Protein AF-A0A954CPL3-F1 (afdb_monomer_lite)

Secondary structure (DSSP, 8-state):
----------------EEEEEEESS--HHHHHHHHHHHH-TTEEEEEEETTPPTTPPPPB--SSHHHHHHSPPPSSTTEETTEE--SHHHHHTT--SEEEE-S--TTSTT--THHHHHHHHHHHTT--EEEEE--SSSTTGGGTT-HHHHHH-SEE-SS--TTHHHHS-TTS-BEEEE-HHHHHSGGG-SSSSHHHHHHHHEEEETTEEEE-SSPPBS-----SEEPSTT-EEEEEEE-SEE--SS--EEEEEEEETTEEEEEE--S-GGGGHHHHTHHHHHHHHHHHHHHHHHHHHTGGG-SEEEEES-SEEETT-EEEEEEEE-SS-HHHHHHTTHHHHHTS---TT-SS--EEEEEEEEEETTEEEEEEEEEEE-TTSTTEEEEEEE--SSEEEEEEETT-HHHHHS-EEEEEEPP-GGGS--S--HHHHHHHSPPPPTTSPPPP--TT-------

Sequence (459 aa):
YRNNVKEHYVEIIDRKIKVLYIEQRFRWQARYLNEALKRDKKLEYQGFFFDAQDGWTQPTSNYDEEAKRTVQPLRWPFYGNGKVIREKEDFFKLNYDVIILGDIDPASEFWRFEYWDWIEEWVSRQRGGLILLAGSAHNPQSYVNNEKAKSLYPVELDDLPTNYQDLVNTTVQKHWRLTPAGRAHEVHRLSSNPERNDEIWGSIRDGNYEAGQLAGMYWYQPTSGIKPAPAVALSRVTREGPVSGEGDVLTAAMPYGNGMTFYCGSDDTWLWRQYVGDYYFYRFWQNSIRFVASRRLAGKQQRVDVYTDKTKYQVSEDVKVYVELLGDIYGEVVQNQLKELKELPNTDEDGDIRKVIVDVQARSQGRLTSRRVVLREVSWSPNLFEGIVEANEPGQFDVWVRGYEESRKTPHRYTVIAPVAELRNLTLDFTGMKARATKLPPQHAEFDYQDGKRVYLMT

pLDDT: mean 84.02, std 15.67, range [30.59, 98.81]

Radius of gyration: 27.29 Å; chains: 1; bounding box: 65×94×66 Å

Foldseek 3Di:
DPPDDDDDDDDDLQAAAEEEEEEADPDLLNVLVLVLQQQDPSHFYEYDYQPDDPPDFGGTRDNDPVSPVPRGYDPASQDDPNDRDPDLVSSVVVVHLEYEYYQDDCPRPRHDLCVLVSVLCCVQAVQHFYEQEDDDHPVPQVVLPPPSSQLQDQFAAPPFDPPQVVQQALVAFKAKAFDPVLLVAQLQCLDPDSVVSCQQRFDDDPQWTDGHLFGTGRGFHFTPAGDPPPKDQGIAIGHGTHDDDRHGRQWIKHRANLFIYIYGGDSRSSSSCVPPHCRSVSSSVVSSSCVRSVSVSCPPLPQKDKEWPDQEAEAQDKTKIKIAGRHPCLVVLCVLCVVVVVVDDDDVVQPDWRKFKKWKWFDPDPDTDIDIWIWTDDPPGPRMTIDIDGRHDFGKMWMATHSPVSCVVPTYIHGYDYPPPVVVDPDDPPVVVVVPPDPDDPPDDDDPDDDDDDDDDDD

Structure (mmCIF, N/CA/C/O backbone):
data_AF-A0A954CPL3-F1
#
_entry.id   AF-A0A954CPL3-F1
#
loop_
_atom_site.group_PDB
_atom_site.id
_atom_site.type_symbol
_atom_site.label_atom_id
_atom_site.label_alt_id
_atom_site.label_comp_id
_atom_site.label_asym_id
_atom_site.label_entity_id
_atom_site.label_seq_id
_atom_site.pdbx_PDB_ins_code
_atom_site.Cartn_x
_atom_site.Cartn_y
_atom_site.Cartn_z
_atom_site.occupancy
_atom_site.B_iso_or_equiv
_atom_site.auth_seq_id
_atom_site.auth_comp_id
_atom_site.auth_asym_id
_atom_site.auth_atom_id
_atom_site.pdbx_PDB_model_num
ATOM 1 N N . TYR A 1 1 ? -40.441 -23.774 16.216 1.00 41.59 1 TYR A N 1
ATOM 2 C CA . TYR A 1 1 ? -38.972 -23.893 16.179 1.00 41.59 1 TYR A CA 1
ATOM 3 C C . TYR A 1 1 ? -38.404 -22.950 15.125 1.00 41.59 1 TYR A C 1
ATOM 5 O O . TYR A 1 1 ? -38.485 -23.251 13.945 1.00 41.59 1 TYR A O 1
ATOM 13 N N . ARG A 1 2 ? -37.876 -21.789 15.527 1.00 44.41 2 ARG A N 1
ATOM 14 C CA . ARG A 1 2 ? -36.984 -20.962 14.695 1.00 44.41 2 ARG A CA 1
ATOM 15 C C . ARG A 1 2 ? -35.676 -20.852 15.465 1.00 44.41 2 ARG A C 1
ATOM 17 O O . ARG A 1 2 ? -35.502 -19.931 16.249 1.00 44.41 2 ARG A O 1
ATOM 24 N N . ASN A 1 3 ? -34.844 -21.880 15.351 1.00 43.28 3 ASN A N 1
ATOM 25 C CA . ASN A 1 3 ? -33.530 -21.891 15.976 1.00 43.28 3 ASN A CA 1
ATOM 26 C C . ASN A 1 3 ? -32.505 -21.516 14.900 1.00 43.28 3 ASN A C 1
ATOM 28 O O . ASN A 1 3 ? -32.547 -22.087 13.813 1.00 43.28 3 ASN A O 1
ATOM 32 N N . ASN A 1 4 ? -31.621 -20.569 15.222 1.00 44.22 4 ASN A N 1
ATOM 33 C CA . ASN A 1 4 ? -30.479 -20.100 14.422 1.00 44.22 4 ASN A CA 1
ATOM 34 C C . ASN A 1 4 ? -30.766 -19.119 13.266 1.00 44.22 4 ASN A C 1
ATOM 36 O O . ASN A 1 4 ? -30.377 -19.367 12.129 1.00 44.22 4 ASN A O 1
ATOM 40 N N . VAL A 1 5 ? -31.352 -17.952 13.555 1.00 40.56 5 VAL A N 1
ATOM 41 C CA . VAL A 1 5 ? -31.223 -16.771 12.675 1.00 40.56 5 VAL A CA 1
ATOM 42 C C . VAL A 1 5 ? -30.477 -15.684 13.445 1.00 40.56 5 VAL A C 1
ATOM 44 O O . VAL A 1 5 ? -30.875 -15.332 14.553 1.00 40.56 5 VAL A O 1
ATOM 47 N N . LYS A 1 6 ? -29.373 -15.183 12.880 1.00 37.91 6 LYS A N 1
ATOM 48 C CA . LYS A 1 6 ? -28.596 -14.062 13.419 1.00 37.91 6 LYS A CA 1
ATOM 49 C C . LYS A 1 6 ? -28.573 -12.969 12.358 1.00 37.91 6 LYS A C 1
ATOM 51 O O . LYS A 1 6 ? -28.009 -13.165 11.287 1.00 37.91 6 LYS A O 1
ATOM 56 N N . GLU A 1 7 ? -29.220 -11.850 12.645 1.00 34.81 7 GLU A N 1
ATOM 57 C CA . GLU A 1 7 ? -29.287 -10.710 11.731 1.00 34.81 7 GLU A CA 1
ATOM 58 C C . GLU A 1 7 ? -28.034 -9.844 11.902 1.00 34.81 7 GLU A C 1
ATOM 60 O O . GLU A 1 7 ? -27.603 -9.561 13.025 1.00 34.81 7 GLU A O 1
ATOM 65 N N . HIS A 1 8 ? -27.398 -9.477 10.789 1.00 34.50 8 HIS A N 1
ATOM 66 C CA . HIS A 1 8 ? -26.219 -8.613 10.753 1.00 34.50 8 HIS A CA 1
ATOM 67 C C . HIS A 1 8 ? -26.519 -7.402 9.883 1.00 34.50 8 HIS A C 1
ATOM 69 O O . HIS A 1 8 ? -26.901 -7.538 8.724 1.00 34.50 8 HIS A O 1
ATOM 75 N N . TYR A 1 9 ? -26.343 -6.221 10.466 1.00 36.72 9 TYR A N 1
ATOM 76 C CA . TYR A 1 9 ? -26.434 -4.958 9.754 1.00 36.72 9 TYR A CA 1
ATOM 77 C C . TYR A 1 9 ? -25.072 -4.686 9.121 1.00 36.72 9 TYR A C 1
ATOM 79 O O . TYR A 1 9 ? -24.073 -4.558 9.826 1.00 36.72 9 TYR A O 1
ATOM 87 N N . VAL A 1 10 ? -25.032 -4.657 7.791 1.00 48.47 10 VAL A N 1
ATOM 88 C CA . VAL A 1 10 ? -23.840 -4.310 7.015 1.00 48.47 10 VAL A CA 1
ATOM 89 C C . VAL A 1 10 ? -24.092 -2.942 6.400 1.00 48.47 10 VAL A C 1
ATOM 91 O O . VAL A 1 10 ? -24.961 -2.799 5.541 1.00 48.47 10 VAL A O 1
ATOM 94 N N . GLU A 1 11 ? -23.358 -1.932 6.856 1.00 45.72 11 GLU A N 1
ATOM 95 C CA . GLU A 1 11 ? -23.372 -0.615 6.225 1.00 45.72 11 GLU A CA 1
ATOM 96 C C . GLU A 1 11 ? -22.531 -0.678 4.945 1.00 45.72 11 GLU A C 1
ATOM 98 O O . GLU A 1 11 ? -21.329 -0.944 4.978 1.00 45.72 11 GLU A O 1
ATOM 103 N N . ILE A 1 12 ? -23.176 -0.481 3.794 1.00 55.53 12 ILE A N 1
ATOM 104 C CA . ILE A 1 12 ? -22.495 -0.447 2.500 1.00 55.53 12 ILE A CA 1
ATOM 105 C C . ILE A 1 12 ? -22.112 1.003 2.218 1.00 55.53 12 ILE A C 1
ATOM 107 O O . ILE A 1 12 ? -22.939 1.808 1.795 1.00 55.53 12 ILE A O 1
ATOM 111 N N . ILE A 1 13 ? -20.840 1.331 2.438 1.00 59.88 13 ILE A N 1
ATOM 112 C CA . ILE A 1 13 ? -20.278 2.629 2.061 1.00 59.88 13 ILE A CA 1
ATOM 113 C C . ILE A 1 13 ? -19.974 2.593 0.558 1.00 59.88 13 ILE A C 1
ATOM 115 O O . ILE A 1 13 ? -18.917 2.121 0.137 1.00 59.88 13 ILE A O 1
ATOM 119 N N . ASP A 1 14 ? -20.899 3.083 -0.269 1.00 66.00 14 ASP A N 1
ATOM 120 C CA . ASP A 1 14 ? -20.704 3.177 -1.724 1.00 66.00 14 ASP A CA 1
ATOM 121 C C . ASP A 1 14 ? -19.995 4.484 -2.114 1.00 66.00 14 ASP A C 1
ATOM 123 O O . ASP A 1 14 ? -20.515 5.331 -2.837 1.00 66.00 14 ASP A O 1
ATOM 127 N N . ARG A 1 15 ? -18.787 4.673 -1.575 1.00 84.75 15 ARG A N 1
ATOM 128 C CA . ARG A 1 15 ? -17.890 5.783 -1.920 1.00 84.75 15 ARG A CA 1
ATOM 129 C C . ARG A 1 15 ? -16.745 5.268 -2.797 1.00 84.75 15 ARG A C 1
ATOM 131 O O . ARG A 1 15 ? -16.154 4.232 -2.495 1.00 84.75 15 ARG A O 1
ATOM 138 N N . LYS A 1 16 ? -16.393 6.017 -3.849 1.00 91.38 16 LYS A N 1
ATOM 139 C CA . LYS A 1 16 ? -15.196 5.750 -4.665 1.00 91.38 16 LYS A CA 1
ATOM 140 C C . LYS A 1 16 ? -13.920 6.130 -3.906 1.00 91.38 16 LYS A C 1
ATOM 142 O O . LYS A 1 16 ? -13.874 7.170 -3.249 1.00 91.38 16 LYS A O 1
ATOM 147 N N . ILE A 1 17 ? -12.890 5.293 -4.008 1.00 94.88 17 ILE A N 1
ATOM 148 C CA . ILE A 1 17 ? -11.578 5.536 -3.391 1.00 94.88 17 ILE A CA 1
ATOM 149 C C . ILE A 1 17 ? -10.776 6.454 -4.311 1.00 94.88 17 ILE A C 1
ATOM 151 O O . ILE A 1 17 ? -10.557 6.113 -5.474 1.00 94.88 17 ILE A O 1
ATOM 155 N N . LYS A 1 18 ? -10.320 7.599 -3.801 1.00 96.56 18 LYS A N 1
ATOM 156 C CA . LYS A 1 18 ? -9.473 8.527 -4.561 1.00 96.56 18 LYS A CA 1
ATOM 157 C C . LYS A 1 18 ? -8.021 8.068 -4.508 1.00 96.56 18 LYS A C 1
ATOM 159 O O . LYS A 1 18 ? -7.424 8.069 -3.432 1.00 96.56 18 LYS A O 1
ATOM 164 N N . VAL A 1 19 ? -7.457 7.679 -5.646 1.00 98.31 19 VAL A N 1
ATOM 165 C CA . VAL A 1 19 ? -6.114 7.093 -5.740 1.00 98.31 19 VAL A CA 1
ATOM 166 C C . VAL A 1 19 ? -5.217 7.971 -6.599 1.00 98.31 19 VAL A C 1
ATOM 168 O O . VAL A 1 19 ? -5.522 8.216 -7.766 1.00 98.31 19 VAL A O 1
ATOM 171 N N . LEU A 1 20 ? -4.083 8.376 -6.033 1.00 98.56 20 LEU A N 1
ATOM 172 C CA . LEU A 1 20 ? -2.976 8.985 -6.759 1.00 98.56 20 LEU A CA 1
ATOM 173 C C . LEU A 1 20 ? -1.872 7.944 -6.964 1.00 98.56 20 LEU A C 1
ATOM 175 O O . LEU A 1 20 ? -1.390 7.378 -5.987 1.00 98.56 20 LEU A O 1
ATOM 179 N N . TYR A 1 21 ? -1.447 7.704 -8.203 1.00 98.56 21 TYR A N 1
ATOM 180 C CA . TYR A 1 21 ? -0.262 6.884 -8.492 1.00 98.56 21 TYR A CA 1
ATOM 181 C C . TYR A 1 21 ? 0.828 7.742 -9.117 1.00 98.56 21 TYR A C 1
ATOM 183 O O . TYR A 1 21 ? 0.626 8.315 -10.186 1.00 98.56 21 TYR A O 1
ATOM 191 N N . ILE A 1 22 ? 1.978 7.809 -8.459 1.00 98.19 22 ILE A N 1
ATOM 192 C CA . ILE A 1 22 ? 3.152 8.520 -8.948 1.00 98.19 22 ILE A CA 1
ATOM 193 C C . ILE A 1 22 ? 4.230 7.503 -9.300 1.00 98.19 22 ILE A C 1
ATOM 195 O O . ILE A 1 22 ? 4.525 6.603 -8.515 1.00 98.19 22 ILE A O 1
ATOM 199 N N . GLU A 1 23 ? 4.824 7.647 -10.476 1.00 97.75 23 GLU A N 1
ATOM 200 C CA . GLU A 1 23 ? 5.847 6.744 -10.990 1.00 97.75 23 GLU A CA 1
ATOM 201 C C . GLU A 1 23 ? 6.853 7.528 -11.840 1.00 97.75 23 GLU A C 1
ATOM 203 O O . GLU A 1 23 ? 6.485 8.504 -12.494 1.00 97.75 23 GLU A O 1
ATOM 208 N N . GLN A 1 24 ? 8.116 7.098 -11.874 1.00 96.19 24 GLN A N 1
ATOM 209 C CA . GLN A 1 24 ? 9.098 7.738 -12.753 1.00 96.19 24 GLN A CA 1
ATOM 210 C C . GLN A 1 24 ? 8.786 7.429 -14.219 1.00 96.19 24 GLN A C 1
ATOM 212 O O . GLN A 1 24 ? 8.552 8.323 -15.028 1.00 96.19 24 GLN A O 1
ATOM 217 N N . ARG A 1 25 ? 8.743 6.136 -14.554 1.00 93.12 25 ARG A N 1
ATOM 218 C CA . ARG A 1 25 ? 8.701 5.634 -15.932 1.00 93.12 25 ARG A CA 1
ATOM 219 C C . ARG A 1 25 ? 7.639 4.559 -16.125 1.00 93.12 25 ARG A C 1
ATOM 221 O O . ARG A 1 25 ? 7.280 3.836 -15.199 1.00 93.12 25 ARG A O 1
ATOM 228 N N . PHE A 1 26 ? 7.198 4.365 -17.365 1.00 90.12 26 PHE A N 1
ATOM 229 C CA . PHE A 1 26 ? 6.277 3.285 -17.747 1.00 90.12 26 PHE A CA 1
ATOM 230 C C . PHE A 1 26 ? 6.956 1.898 -17.777 1.00 90.12 26 PHE A C 1
ATOM 232 O O . PHE A 1 26 ? 7.023 1.241 -18.816 1.00 90.12 26 PHE A O 1
ATOM 239 N N . ARG A 1 27 ? 7.447 1.421 -16.625 1.00 94.50 27 ARG A N 1
ATOM 240 C CA . ARG A 1 27 ? 7.885 0.024 -16.446 1.00 94.50 27 ARG A CA 1
ATOM 241 C C . ARG A 1 27 ? 6.710 -0.947 -16.577 1.00 94.50 27 ARG A C 1
ATOM 243 O O . ARG A 1 27 ? 5.550 -0.538 -16.488 1.00 94.50 27 ARG A O 1
ATOM 250 N N . TRP A 1 28 ? 6.990 -2.240 -16.763 1.00 95.00 28 TRP A N 1
ATOM 251 C CA . TRP A 1 28 ? 5.943 -3.253 -16.954 1.00 95.00 28 TRP A CA 1
ATOM 252 C C . TRP A 1 28 ? 4.900 -3.228 -15.836 1.00 95.00 28 TRP A C 1
ATOM 254 O O . TRP A 1 28 ? 3.709 -3.099 -16.126 1.00 95.00 28 TRP A O 1
ATOM 264 N N . GLN A 1 29 ? 5.342 -3.234 -14.577 1.00 96.31 29 GLN A N 1
ATOM 265 C CA . GLN A 1 29 ? 4.467 -3.082 -13.416 1.00 96.31 29 GLN A CA 1
ATOM 266 C C . GLN A 1 29 ? 3.551 -1.866 -13.525 1.00 96.31 29 GLN A C 1
ATOM 268 O O . GLN A 1 29 ? 2.335 -1.982 -13.382 1.00 96.31 29 GLN A O 1
ATOM 273 N N . ALA A 1 30 ? 4.135 -0.709 -13.824 1.00 95.94 30 ALA A N 1
ATOM 274 C CA . ALA A 1 30 ? 3.428 0.555 -13.861 1.00 95.94 30 ALA A CA 1
ATOM 275 C C . ALA A 1 30 ? 2.415 0.621 -15.002 1.00 95.94 30 ALA A C 1
ATOM 277 O O . ALA A 1 30 ? 1.296 1.090 -14.811 1.00 95.94 30 ALA A O 1
ATOM 278 N N . ARG A 1 31 ? 2.764 0.077 -16.174 1.00 95.06 31 ARG A N 1
ATOM 279 C CA . ARG A 1 31 ? 1.855 -0.044 -17.317 1.00 95.06 31 ARG A CA 1
ATOM 280 C C . ARG A 1 31 ? 0.608 -0.846 -16.954 1.00 95.06 31 ARG A C 1
ATOM 282 O O . ARG A 1 31 ? -0.504 -0.397 -17.232 1.00 95.06 31 ARG A O 1
ATOM 289 N N . TYR A 1 32 ? 0.780 -2.030 -16.371 1.00 96.12 32 TYR A N 1
ATOM 290 C CA . TYR A 1 32 ? -0.352 -2.907 -16.071 1.00 96.12 32 TYR A CA 1
ATOM 291 C C . TYR A 1 32 ? -1.154 -2.430 -14.865 1.00 96.12 32 TYR A C 1
ATOM 293 O O . TYR A 1 32 ? -2.382 -2.500 -14.898 1.00 96.12 32 TYR A O 1
ATOM 301 N N . LEU A 1 33 ? -0.491 -1.882 -13.843 1.00 97.12 33 LEU A N 1
ATOM 302 C CA . LEU A 1 33 ? -1.173 -1.278 -12.704 1.00 97.12 33 LEU A CA 1
ATOM 303 C C . LEU A 1 33 ? -2.002 -0.073 -13.156 1.00 97.12 33 LEU A C 1
ATOM 305 O O . LEU A 1 33 ? -3.185 -0.008 -12.854 1.00 97.12 33 LEU A O 1
ATOM 309 N N . ASN A 1 34 ? -1.441 0.819 -13.974 1.00 96.56 34 ASN A N 1
ATOM 310 C CA . ASN A 1 34 ? -2.179 1.933 -14.568 1.00 96.56 34 ASN A CA 1
ATOM 311 C C . ASN A 1 34 ? -3.447 1.466 -15.304 1.00 96.56 34 ASN A C 1
ATOM 313 O O . ASN A 1 34 ? -4.535 1.979 -15.055 1.00 96.56 34 ASN A O 1
ATOM 317 N N . GLU A 1 35 ? -3.347 0.457 -16.175 1.00 94.88 35 GLU A N 1
ATOM 318 C CA . GLU A 1 35 ? -4.519 -0.055 -16.900 1.00 94.88 35 GLU A CA 1
ATOM 319 C C . GLU A 1 35 ? -5.570 -0.692 -15.980 1.00 94.88 35 GLU A C 1
ATOM 321 O O . GLU A 1 35 ? -6.768 -0.519 -16.216 1.00 94.88 35 GLU A O 1
ATOM 326 N N . ALA A 1 36 ? -5.142 -1.372 -14.913 1.00 94.94 36 ALA A N 1
ATOM 327 C CA . ALA A 1 36 ? -6.031 -1.884 -13.876 1.00 94.94 36 ALA A CA 1
ATOM 328 C C . ALA A 1 36 ? -6.786 -0.751 -13.157 1.00 94.94 36 ALA A C 1
ATOM 330 O O . ALA A 1 36 ? -8.009 -0.814 -13.027 1.00 94.94 36 ALA A O 1
ATOM 331 N N . LEU A 1 37 ? -6.081 0.305 -12.739 1.00 96.94 37 LEU A N 1
ATOM 332 C CA . LEU A 1 37 ? -6.665 1.421 -11.986 1.00 96.94 37 LEU A CA 1
ATOM 333 C C . LEU A 1 37 ? -7.631 2.258 -12.832 1.00 96.94 37 LEU A C 1
ATOM 335 O O . LEU A 1 37 ? -8.707 2.621 -12.360 1.00 96.94 37 LEU A O 1
ATOM 339 N N . LYS A 1 38 ? -7.300 2.511 -14.105 1.00 95.44 38 LYS A N 1
ATOM 340 C CA . LYS A 1 38 ? -8.148 3.292 -15.025 1.00 95.44 38 LYS A CA 1
ATOM 341 C C . LYS A 1 38 ? -9.540 2.687 -15.220 1.00 95.44 38 LYS A C 1
ATOM 343 O O . LYS A 1 38 ? -10.513 3.425 -15.386 1.00 95.44 38 LYS A O 1
ATOM 348 N N . ARG A 1 39 ? -9.632 1.353 -15.202 1.00 93.31 39 ARG A N 1
ATOM 349 C CA . ARG A 1 39 ? -10.857 0.588 -15.492 1.00 93.31 39 ARG A CA 1
ATOM 350 C C . ARG A 1 39 ? -11.687 0.267 -14.248 1.00 93.31 39 ARG A C 1
ATOM 352 O O . ARG A 1 39 ? -12.817 -0.204 -14.384 1.00 93.31 39 ARG A O 1
ATOM 359 N N . ASP A 1 40 ? -11.155 0.502 -13.051 1.00 94.38 40 ASP A N 1
ATOM 360 C CA . ASP A 1 40 ? -11.845 0.171 -11.809 1.00 94.38 40 ASP A CA 1
ATOM 361 C C . ASP A 1 40 ? -12.925 1.205 -11.468 1.00 94.38 40 ASP A C 1
ATOM 363 O O . ASP A 1 40 ? -12.644 2.340 -11.084 1.00 94.38 40 ASP A O 1
ATOM 367 N N . LYS A 1 41 ? -14.189 0.778 -11.550 1.00 93.62 41 LYS A N 1
ATOM 368 C CA . LYS A 1 41 ? -15.371 1.610 -11.269 1.00 93.62 41 LYS A CA 1
ATOM 369 C C . LYS A 1 41 ? -15.481 2.061 -9.809 1.00 93.62 41 LYS A C 1
ATOM 371 O O . LYS A 1 41 ? -16.273 2.953 -9.506 1.00 93.62 41 LYS A O 1
ATOM 376 N N . LYS A 1 42 ? -14.744 1.427 -8.891 1.00 92.56 42 LYS A N 1
ATOM 377 C CA . LYS A 1 42 ? -14.710 1.779 -7.466 1.00 92.56 42 LYS A CA 1
ATOM 378 C C . LYS A 1 42 ? -13.620 2.803 -7.141 1.00 92.56 42 LYS A C 1
ATOM 380 O O . LYS A 1 42 ? -13.539 3.221 -5.987 1.00 92.56 42 LYS A O 1
ATOM 385 N N . LEU A 1 43 ? -12.824 3.226 -8.127 1.00 95.31 43 LEU A N 1
ATOM 386 C CA . LEU A 1 43 ? -11.748 4.196 -7.950 1.00 95.31 43 LEU A CA 1
ATOM 387 C C . LEU A 1 43 ? -12.038 5.517 -8.681 1.00 95.31 43 LEU A C 1
ATOM 389 O O . LEU A 1 43 ? -12.656 5.555 -9.748 1.00 95.31 43 LEU A O 1
ATOM 393 N N . GLU A 1 44 ? -11.546 6.605 -8.102 1.00 96.19 44 GLU A N 1
ATOM 394 C CA . GLU A 1 44 ? -11.253 7.863 -8.789 1.00 96.19 44 GLU A CA 1
ATOM 395 C C . GLU A 1 44 ? -9.733 7.962 -8.891 1.00 96.19 44 GLU A C 1
ATOM 397 O O . GLU A 1 44 ? -9.048 8.276 -7.920 1.00 96.19 44 GLU A O 1
ATOM 402 N N . TYR A 1 45 ? -9.204 7.591 -10.051 1.00 97.81 45 TYR A N 1
ATOM 403 C CA . TYR A 1 45 ? -7.782 7.388 -10.275 1.00 97.81 45 TYR A CA 1
ATOM 404 C C . TYR A 1 45 ? -7.165 8.558 -11.041 1.00 97.81 45 TYR A C 1
ATOM 406 O O . TYR A 1 45 ? -7.649 8.920 -12.116 1.00 97.81 45 TYR A O 1
ATOM 414 N N . GLN A 1 46 ? -6.058 9.086 -10.522 1.00 97.94 46 GLN A N 1
ATOM 415 C CA . GLN A 1 46 ? -5.158 9.992 -11.228 1.00 97.94 46 GLN A CA 1
ATOM 416 C C . GLN A 1 46 ? -3.736 9.433 -11.153 1.00 97.94 46 GLN A C 1
ATOM 418 O O . GLN A 1 46 ? -3.230 9.123 -10.075 1.00 97.94 46 GLN A O 1
ATOM 423 N N . GLY A 1 47 ? -3.087 9.281 -12.302 1.00 97.50 47 GLY A N 1
ATOM 424 C CA . GLY A 1 47 ? -1.679 8.928 -12.387 1.00 97.50 47 GLY A CA 1
ATOM 425 C C . GLY A 1 47 ? -0.832 10.124 -12.788 1.00 97.50 47 GLY A C 1
ATOM 426 O O . GLY A 1 47 ? -1.300 11.002 -13.512 1.00 97.50 47 GLY A O 1
ATOM 427 N N . PHE A 1 48 ? 0.420 10.144 -12.344 1.00 97.19 48 PHE A N 1
ATOM 428 C CA . PHE A 1 48 ? 1.416 11.084 -12.830 1.00 97.19 48 PHE A CA 1
ATOM 429 C C . PHE A 1 48 ? 2.763 10.382 -13.034 1.00 97.19 48 PHE A C 1
ATOM 431 O O . PHE A 1 48 ? 3.361 9.872 -12.088 1.00 97.19 48 PHE A O 1
ATOM 438 N N . PHE A 1 49 ? 3.215 10.360 -14.286 1.00 97.06 49 PHE A N 1
ATOM 439 C CA . PHE A 1 49 ? 4.417 9.677 -14.753 1.00 97.06 49 PHE A CA 1
ATOM 440 C C . PHE A 1 49 ? 5.445 10.718 -15.190 1.00 97.06 49 PHE A C 1
ATOM 442 O O . PHE A 1 49 ? 5.146 11.510 -16.086 1.00 97.06 49 PHE A O 1
ATOM 449 N N . PHE A 1 50 ? 6.616 10.737 -14.551 1.00 95.50 50 PHE A N 1
ATOM 450 C CA . PHE A 1 50 ? 7.583 11.839 -14.681 1.00 95.50 50 PHE A CA 1
ATOM 451 C C . PHE A 1 50 ? 8.241 11.881 -16.057 1.00 95.50 50 PHE A C 1
ATOM 453 O O . PHE A 1 50 ? 8.344 12.945 -16.654 1.00 95.50 50 PHE A O 1
ATOM 460 N N . ASP A 1 51 ? 8.604 10.716 -16.590 1.00 94.44 51 ASP A N 1
ATOM 461 C CA . ASP A 1 51 ? 9.253 10.575 -17.897 1.00 94.44 51 ASP A CA 1
ATOM 462 C C . ASP A 1 51 ? 8.243 10.582 -19.058 1.00 94.44 51 ASP A C 1
ATOM 464 O O . ASP A 1 51 ? 8.575 10.235 -20.196 1.00 94.44 51 ASP A O 1
ATOM 468 N N . ALA A 1 52 ? 6.976 10.915 -18.792 1.00 90.19 52 ALA A N 1
ATOM 469 C CA . ALA A 1 52 ? 6.015 11.113 -19.861 1.00 90.19 52 ALA A CA 1
ATOM 470 C C . ALA A 1 52 ? 6.470 12.275 -20.755 1.00 90.19 52 ALA A C 1
ATOM 472 O O . ALA A 1 52 ? 6.856 13.335 -20.270 1.00 90.19 52 ALA A O 1
ATOM 473 N N . GLN A 1 53 ? 6.410 12.075 -22.073 1.00 83.62 53 GLN A N 1
ATOM 474 C CA . GLN A 1 53 ? 6.776 13.118 -23.030 1.00 83.62 53 GLN A CA 1
ATOM 475 C C . GLN A 1 53 ? 5.906 14.365 -22.843 1.00 83.62 53 GLN A C 1
ATOM 477 O O . GLN A 1 53 ? 4.725 14.258 -22.505 1.00 83.62 53 GLN A O 1
ATOM 482 N N . ASP A 1 54 ? 6.472 15.542 -23.114 1.00 79.69 54 ASP A N 1
ATOM 483 C CA . ASP A 1 54 ? 5.708 16.786 -23.067 1.00 79.69 54 ASP A CA 1
ATOM 484 C C . ASP A 1 54 ? 4.482 16.714 -23.998 1.00 79.69 54 ASP A C 1
ATOM 486 O O . ASP A 1 54 ? 4.526 16.150 -25.095 1.00 79.69 54 ASP A O 1
ATOM 490 N N . GLY A 1 55 ? 3.351 17.224 -23.518 1.00 77.69 55 GLY A N 1
ATOM 491 C CA . GLY A 1 55 ? 2.048 17.090 -24.173 1.00 77.69 55 GLY A CA 1
ATOM 492 C C . GLY A 1 55 ? 1.379 15.713 -24.042 1.00 77.69 55 GLY A C 1
ATOM 493 O O . GLY A 1 55 ? 0.214 15.571 -24.429 1.00 77.69 55 GLY A O 1
ATOM 494 N N . TRP A 1 56 ? 2.040 14.701 -23.468 1.00 89.06 56 TRP A N 1
ATOM 495 C CA . TRP A 1 56 ? 1.393 13.425 -23.175 1.00 89.06 56 TRP A CA 1
ATOM 496 C C . TRP A 1 56 ? 0.374 13.584 -22.043 1.00 89.06 56 TRP A C 1
ATOM 498 O O . TRP A 1 56 ? 0.652 14.131 -20.975 1.00 89.06 56 TRP A O 1
ATOM 508 N N . THR A 1 57 ? -0.847 13.105 -22.279 1.00 92.19 57 THR A N 1
ATOM 509 C CA . THR A 1 57 ? -1.930 13.223 -21.300 1.00 92.19 57 THR A CA 1
ATOM 510 C C . THR A 1 57 ? -1.760 12.191 -20.194 1.00 92.19 57 THR A C 1
ATOM 512 O O . THR A 1 57 ? -1.875 10.990 -20.438 1.00 92.19 57 THR A O 1
ATOM 515 N N . GLN A 1 58 ? -1.544 12.677 -18.972 1.00 95.75 58 GLN A N 1
ATOM 516 C CA . GLN A 1 58 ? -1.435 11.847 -17.776 1.00 95.75 58 GLN A CA 1
ATOM 517 C C . GLN A 1 58 ? -2.708 11.009 -17.550 1.00 95.75 58 GLN A C 1
ATOM 519 O O . GLN A 1 58 ? -3.816 11.475 -17.834 1.00 95.75 58 GLN A O 1
ATOM 524 N N . PRO A 1 59 ? -2.590 9.759 -17.077 1.00 95.69 59 PRO A N 1
ATOM 525 C CA . PRO A 1 59 ? -3.707 8.832 -17.092 1.00 95.69 59 PRO A CA 1
ATOM 526 C C . PRO A 1 59 ? -4.693 9.105 -15.957 1.00 95.69 59 PRO A C 1
ATOM 528 O O . PRO A 1 59 ? -4.309 9.439 -14.838 1.00 95.69 59 PRO A O 1
ATOM 531 N N . THR A 1 60 ? -5.976 8.885 -16.236 1.00 96.94 60 THR A N 1
ATOM 532 C CA . THR A 1 60 ? -7.057 8.965 -15.248 1.00 96.94 60 THR A CA 1
ATOM 533 C C . THR A 1 60 ? -8.115 7.890 -15.476 1.00 96.94 60 THR A C 1
ATOM 535 O O . THR A 1 60 ? -8.111 7.205 -16.506 1.00 96.94 60 THR A O 1
ATOM 538 N N . SER A 1 61 ? -9.018 7.721 -14.506 1.00 95.75 61 SER A N 1
ATOM 539 C CA . SER A 1 61 ? -10.200 6.859 -14.631 1.00 95.75 61 SER A CA 1
ATOM 540 C C . SER A 1 61 ? -10.935 7.061 -15.960 1.00 95.75 61 SER A C 1
ATOM 542 O O . SER A 1 61 ? -11.275 8.181 -16.334 1.00 95.75 61 SER A O 1
ATOM 544 N N . ASN A 1 62 ? -11.219 5.962 -16.666 1.00 93.06 62 ASN A N 1
ATOM 545 C CA . ASN A 1 62 ? -11.823 5.999 -18.001 1.00 93.06 62 ASN A CA 1
ATOM 546 C C . ASN A 1 62 ? -12.910 4.936 -18.236 1.00 93.06 62 ASN A C 1
ATOM 548 O O . ASN A 1 62 ? -13.237 4.638 -19.387 1.00 93.06 62 ASN A O 1
ATOM 552 N N . TYR A 1 63 ? -13.462 4.367 -17.162 1.00 89.38 63 TYR A N 1
ATOM 553 C CA . TYR A 1 63 ? -14.461 3.296 -17.220 1.00 89.38 63 TYR A CA 1
ATOM 554 C C . TYR A 1 63 ? -15.847 3.739 -17.722 1.00 89.38 63 TYR A C 1
ATOM 556 O O . TYR A 1 63 ? -16.621 2.884 -18.154 1.00 89.38 63 TYR A O 1
ATOM 564 N N . ASP A 1 64 ? -16.163 5.036 -17.681 1.00 91.69 64 ASP A N 1
ATOM 565 C CA . ASP A 1 64 ? -17.365 5.638 -18.270 1.00 91.69 64 ASP A CA 1
ATOM 566 C C . ASP A 1 64 ? -17.139 7.120 -18.645 1.00 91.69 64 ASP A C 1
ATOM 568 O O . ASP A 1 64 ? -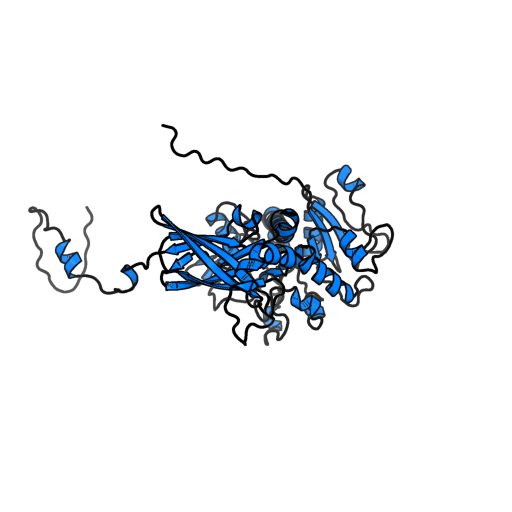16.065 7.684 -18.422 1.00 91.69 64 ASP A O 1
ATOM 572 N N . GLU A 1 65 ? -18.141 7.743 -19.272 1.00 90.81 65 GLU A N 1
ATOM 573 C CA . GLU A 1 65 ? -18.083 9.147 -19.706 1.00 90.81 65 GLU A CA 1
ATOM 574 C C . GLU A 1 65 ? -18.133 10.152 -18.548 1.00 90.81 65 GLU A C 1
ATOM 576 O O . GLU A 1 65 ? -17.642 11.272 -18.689 1.00 90.81 65 GLU A O 1
ATOM 581 N N . GLU A 1 66 ? -18.703 9.777 -17.403 1.00 89.50 66 GLU A N 1
ATOM 582 C CA . GLU A 1 66 ? -18.755 10.645 -16.228 1.00 89.50 66 GLU A CA 1
ATOM 583 C C . GLU A 1 66 ? -17.365 10.772 -15.604 1.00 89.50 66 GLU A C 1
ATOM 585 O O . GLU A 1 66 ? -16.885 11.886 -15.403 1.00 89.50 66 GLU A O 1
ATOM 590 N N . ALA A 1 67 ? -16.675 9.652 -15.390 1.00 89.69 67 ALA A N 1
ATOM 591 C CA . ALA A 1 67 ? -15.317 9.608 -14.861 1.00 89.69 67 ALA A CA 1
ATOM 592 C C . ALA A 1 67 ? -14.334 10.393 -15.736 1.00 89.69 67 ALA A C 1
ATOM 594 O O . ALA A 1 67 ? -13.538 11.171 -15.214 1.00 89.69 67 ALA A O 1
ATOM 595 N N . LYS A 1 68 ? -14.444 10.275 -17.067 1.00 89.38 68 LYS A N 1
ATOM 596 C CA . LYS A 1 68 ? -13.623 11.056 -18.012 1.00 89.38 68 LYS A CA 1
ATOM 597 C C . LYS A 1 68 ? -13.838 12.569 -17.884 1.00 89.38 68 LYS A C 1
ATOM 599 O O . LYS A 1 68 ? -12.936 13.344 -18.192 1.00 89.38 68 LYS A O 1
ATOM 604 N N . ARG A 1 69 ? -15.032 13.004 -17.468 1.00 89.56 69 ARG A N 1
ATOM 605 C CA . ARG A 1 69 ? -15.369 14.425 -17.278 1.00 89.56 69 ARG A CA 1
ATOM 606 C C . ARG A 1 69 ? -15.002 14.933 -15.886 1.00 89.56 69 ARG A C 1
ATOM 608 O O . ARG A 1 69 ? -14.628 16.095 -15.759 1.00 89.56 69 ARG A O 1
ATOM 615 N N . THR A 1 70 ? -15.110 14.104 -14.853 1.00 89.25 70 THR A N 1
ATOM 616 C CA . THR A 1 70 ? -14.897 14.522 -13.459 1.00 89.25 70 THR A CA 1
ATOM 617 C C . THR A 1 70 ? -13.449 14.364 -13.004 1.00 89.25 70 THR A C 1
ATOM 619 O O . THR A 1 70 ? -12.943 15.225 -12.286 1.00 89.25 70 THR A O 1
ATOM 622 N N . VAL A 1 71 ? -12.751 13.320 -13.456 1.00 92.62 71 VAL A N 1
ATOM 623 C CA . VAL A 1 71 ? -11.377 13.010 -13.046 1.00 92.62 71 VAL A CA 1
ATOM 624 C C . VAL A 1 71 ? -10.394 13.477 -14.120 1.00 92.62 71 VAL A C 1
ATOM 626 O O . VAL A 1 71 ? -10.054 12.756 -15.061 1.00 92.62 71 VAL A O 1
ATOM 629 N N . GLN A 1 72 ? -9.953 14.727 -13.982 1.00 93.31 72 GLN A N 1
ATOM 630 C CA . GLN A 1 72 ? -9.096 15.389 -14.965 1.00 93.31 72 GLN A CA 1
ATOM 631 C C . GLN A 1 72 ? -7.621 14.967 -14.845 1.00 93.31 72 GLN A C 1
ATOM 633 O O . GLN A 1 72 ? -7.123 14.805 -13.726 1.00 93.31 72 GLN A O 1
ATOM 638 N N . PRO A 1 73 ? -6.896 14.819 -15.970 1.00 94.44 73 PRO A N 1
ATOM 639 C CA . PRO A 1 73 ? -5.457 14.573 -15.976 1.00 94.44 73 PRO A CA 1
ATOM 640 C C . PRO A 1 73 ? -4.664 15.603 -15.175 1.00 94.44 73 PRO A C 1
ATOM 642 O O . PRO A 1 73 ? -4.935 16.806 -15.219 1.00 94.44 73 PRO A O 1
ATOM 645 N N . LEU A 1 74 ? -3.652 15.123 -14.457 1.00 94.50 74 LEU A N 1
ATOM 646 C CA . LEU A 1 74 ? -2.761 15.972 -13.679 1.00 94.50 74 LEU A CA 1
ATOM 647 C C . LEU A 1 74 ? -1.724 16.655 -14.575 1.00 94.50 74 LEU A C 1
ATOM 649 O O . LEU A 1 74 ? -1.216 16.072 -15.527 1.00 94.50 74 LEU A O 1
ATOM 653 N N . ARG A 1 75 ? -1.378 17.896 -14.223 1.00 92.25 75 ARG A N 1
ATOM 654 C CA . ARG A 1 75 ? -0.256 18.643 -14.822 1.00 92.25 75 ARG A CA 1
ATOM 655 C C . ARG A 1 75 ? 1.019 18.585 -13.978 1.00 92.25 75 ARG A C 1
ATOM 657 O O . ARG A 1 75 ? 2.081 18.960 -14.453 1.00 92.25 75 ARG A O 1
ATOM 664 N N . TRP A 1 76 ? 0.896 18.152 -12.726 1.00 92.88 76 TRP A N 1
ATOM 665 C CA . TRP A 1 76 ? 1.976 17.990 -11.752 1.00 92.88 76 TRP A CA 1
ATOM 666 C C . TRP A 1 76 ? 1.559 16.913 -10.729 1.00 92.88 76 TRP A C 1
ATOM 668 O O . TRP A 1 76 ? 0.349 16.778 -10.519 1.00 92.88 76 TRP A O 1
ATOM 678 N N . PRO A 1 77 ? 2.479 16.189 -10.052 1.00 90.00 77 PRO A N 1
ATOM 679 C CA . PRO A 1 77 ? 2.104 15.111 -9.123 1.00 90.00 77 PRO A CA 1
ATOM 680 C C . PRO A 1 77 ? 1.147 15.571 -8.019 1.00 90.00 77 PRO A C 1
ATOM 682 O O . PRO A 1 77 ? 0.136 14.931 -7.740 1.00 90.00 77 PRO A O 1
ATOM 685 N N . PHE A 1 78 ? 1.431 16.740 -7.442 1.00 93.81 78 PHE A N 1
ATOM 686 C CA . PHE A 1 78 ? 0.576 17.413 -6.469 1.00 93.81 78 PHE A CA 1
ATOM 687 C C . PHE A 1 78 ? 0.074 18.723 -7.071 1.00 93.81 78 PHE A C 1
ATOM 689 O O . PHE A 1 78 ? 0.651 19.795 -6.871 1.00 93.81 78 PHE A O 1
ATOM 696 N N . TYR A 1 79 ? -0.983 18.611 -7.872 1.00 91.56 79 TYR A N 1
ATOM 697 C CA . TYR A 1 79 ? -1.641 19.724 -8.548 1.00 91.56 79 TYR A CA 1
ATOM 698 C C . TYR A 1 79 ? -3.075 19.877 -8.047 1.00 91.56 79 TYR A C 1
ATOM 700 O O . TYR A 1 79 ? -3.819 18.901 -7.978 1.00 91.56 79 TYR A O 1
ATOM 708 N N . GLY A 1 80 ? -3.482 21.102 -7.727 1.00 88.06 80 GLY A N 1
ATOM 709 C CA . GLY A 1 80 ? -4.828 21.392 -7.241 1.00 88.06 80 GLY A CA 1
ATOM 710 C C . GLY A 1 80 ? -5.189 22.856 -7.451 1.00 88.06 80 GLY A C 1
ATOM 711 O O . GLY A 1 80 ? -4.321 23.726 -7.413 1.00 88.06 80 GLY A O 1
ATOM 712 N N . ASN A 1 81 ? -6.470 23.139 -7.700 1.00 85.19 81 ASN A N 1
ATOM 713 C CA . ASN A 1 81 ? -6.981 24.502 -7.911 1.00 85.19 81 ASN A CA 1
ATOM 714 C C . ASN A 1 81 ? -6.194 25.307 -8.967 1.00 85.19 81 ASN A C 1
ATOM 716 O O . ASN A 1 81 ? -5.956 26.501 -8.801 1.00 85.19 81 ASN A O 1
ATOM 720 N N . GLY A 1 82 ? -5.746 24.646 -10.040 1.00 86.62 82 GLY A N 1
ATOM 721 C CA . GLY A 1 82 ? -5.018 25.295 -11.135 1.00 86.62 82 GLY A CA 1
ATOM 722 C C . GLY A 1 82 ? -3.553 25.645 -10.840 1.00 86.62 82 GLY A C 1
ATOM 723 O O . GLY A 1 82 ? -2.917 26.303 -11.663 1.00 86.62 82 GLY A O 1
ATOM 724 N N . LYS A 1 83 ? -2.985 25.201 -9.712 1.00 91.56 83 LYS A N 1
ATOM 725 C CA . LYS A 1 83 ? -1.588 25.472 -9.341 1.00 91.56 83 LYS A CA 1
ATOM 726 C C . LYS A 1 83 ? -0.865 24.228 -8.822 1.00 91.56 83 LYS A C 1
ATOM 728 O O . LYS A 1 83 ? -1.474 23.288 -8.314 1.00 91.56 83 LYS A O 1
ATOM 733 N N . VAL A 1 84 ? 0.464 24.254 -8.928 1.00 93.19 84 VAL A N 1
ATOM 734 C CA . VAL A 1 84 ? 1.341 23.307 -8.229 1.00 93.19 84 VAL A CA 1
ATOM 735 C C . VAL A 1 84 ? 1.249 23.578 -6.734 1.00 93.19 84 VAL A C 1
ATOM 737 O O . VAL A 1 84 ? 1.392 24.724 -6.299 1.00 93.19 84 VAL A O 1
ATOM 740 N N . ILE A 1 85 ? 1.033 22.530 -5.946 1.00 93.62 85 ILE A N 1
ATOM 741 C CA . ILE A 1 85 ? 0.949 22.654 -4.498 1.00 93.62 85 ILE A CA 1
ATOM 742 C C . ILE A 1 85 ? 2.349 22.897 -3.914 1.00 93.62 85 ILE A C 1
ATOM 744 O O . ILE A 1 85 ? 3.304 22.146 -4.145 1.00 93.62 85 ILE A O 1
ATOM 748 N N . ARG A 1 86 ? 2.475 23.994 -3.162 1.00 92.31 86 ARG A N 1
ATOM 749 C CA . ARG A 1 86 ? 3.716 24.428 -2.494 1.00 92.31 86 ARG A CA 1
ATOM 750 C C . ARG A 1 86 ? 3.603 24.477 -0.972 1.00 92.31 86 ARG A C 1
ATOM 752 O O . ARG A 1 86 ? 4.616 24.621 -0.306 1.00 92.31 86 ARG A O 1
ATOM 759 N N . GLU A 1 87 ? 2.398 24.288 -0.449 1.00 91.38 87 GLU A N 1
ATOM 760 C CA . GLU A 1 87 ? 2.096 24.331 0.977 1.00 91.38 87 GLU A CA 1
ATOM 761 C C . GLU A 1 87 ? 1.396 23.042 1.400 1.00 91.38 87 GLU A C 1
ATOM 763 O O . GLU A 1 87 ? 0.588 22.473 0.658 1.00 91.38 87 GLU A O 1
ATOM 768 N N . LYS A 1 88 ? 1.700 22.598 2.616 1.00 90.44 88 LYS A N 1
ATOM 769 C CA . LYS A 1 88 ? 1.212 21.340 3.181 1.00 90.44 88 LYS A CA 1
ATOM 770 C C . LYS A 1 88 ? -0.306 21.344 3.379 1.00 90.44 88 LYS A C 1
ATOM 772 O O . LYS A 1 88 ? -0.985 20.352 3.129 1.00 90.44 88 LYS A O 1
ATOM 777 N N . GLU A 1 89 ? -0.865 22.479 3.776 1.00 88.56 89 GLU A N 1
ATOM 778 C CA . GLU A 1 89 ? -2.297 22.649 4.010 1.00 88.56 89 GLU A CA 1
ATOM 779 C C . GLU A 1 89 ? -3.089 22.471 2.709 1.00 88.56 89 GLU A C 1
ATOM 781 O O . GLU A 1 89 ? -4.173 21.888 2.708 1.00 88.56 89 GLU A O 1
ATOM 786 N N . ASP A 1 90 ? -2.539 22.936 1.586 1.00 91.06 90 ASP A N 1
ATOM 787 C CA . ASP A 1 90 ? -3.121 22.730 0.261 1.00 91.06 90 ASP A CA 1
ATOM 788 C C . ASP A 1 90 ? -2.941 21.282 -0.226 1.00 91.06 90 ASP A C 1
ATOM 790 O O . ASP A 1 90 ? -3.820 20.760 -0.914 1.00 91.06 90 ASP A O 1
ATOM 794 N N . PHE A 1 91 ? -1.865 20.599 0.177 1.00 93.31 91 PHE A N 1
ATOM 795 C CA . PHE A 1 91 ? -1.673 19.173 -0.101 1.00 93.31 91 PHE A CA 1
ATOM 796 C C . PHE A 1 91 ? -2.775 18.326 0.547 1.00 93.31 91 PHE A C 1
ATOM 798 O O . PHE A 1 91 ? -3.374 17.481 -0.118 1.00 93.31 91 PHE A O 1
ATOM 805 N N . PHE A 1 92 ? -3.146 18.607 1.800 1.00 88.31 92 PHE A N 1
ATOM 806 C CA . PHE A 1 92 ? -4.248 17.896 2.461 1.00 88.31 92 PHE A CA 1
ATOM 807 C C . PHE A 1 92 ? -5.604 18.113 1.771 1.00 88.31 92 PHE A C 1
ATOM 809 O O . PHE A 1 92 ? -6.440 17.206 1.761 1.00 88.31 92 PHE A O 1
ATOM 816 N N . LYS A 1 93 ? -5.812 19.268 1.124 1.00 89.69 93 LYS A N 1
ATOM 817 C CA . LYS A 1 93 ? -7.039 19.573 0.364 1.00 89.69 93 LYS A CA 1
ATOM 818 C C . LYS A 1 93 ? -7.162 18.788 -0.946 1.00 89.69 93 LYS A C 1
ATOM 820 O O . LYS A 1 93 ? -8.257 18.754 -1.508 1.00 89.69 93 LYS A O 1
ATOM 825 N N . LEU A 1 94 ? -6.099 18.121 -1.414 1.00 91.12 94 LEU A N 1
ATOM 826 C CA . LEU A 1 94 ? -6.172 17.219 -2.574 1.00 91.12 94 LEU A CA 1
ATOM 827 C C . LEU A 1 94 ? -7.083 16.010 -2.309 1.00 91.12 94 LEU A C 1
ATOM 829 O O . LEU A 1 94 ? -7.605 15.415 -3.246 1.00 91.12 94 LEU A O 1
ATOM 833 N N . ASN A 1 95 ? -7.342 15.688 -1.036 1.00 90.00 95 ASN A N 1
ATOM 834 C CA . ASN A 1 95 ? -8.345 14.712 -0.610 1.00 90.00 95 ASN A CA 1
ATOM 835 C C . ASN A 1 95 ? -8.181 13.293 -1.188 1.00 90.00 95 ASN A C 1
ATOM 837 O O . ASN A 1 95 ? -9.149 12.533 -1.190 1.00 90.00 95 ASN A O 1
ATOM 841 N N . TYR A 1 96 ? -6.976 12.901 -1.609 1.00 95.94 96 TYR A N 1
ATOM 842 C CA . TYR A 1 96 ? -6.684 11.507 -1.944 1.00 95.94 96 TYR A CA 1
ATOM 843 C C . TYR A 1 96 ? -6.860 10.603 -0.728 1.00 95.94 96 TYR A C 1
ATOM 845 O O . TYR A 1 96 ? -6.546 10.998 0.397 1.00 95.94 96 TYR A O 1
ATOM 853 N N . ASP A 1 97 ? -7.367 9.397 -0.963 1.00 96.38 97 ASP A N 1
ATOM 854 C CA . ASP A 1 97 ? -7.484 8.354 0.049 1.00 96.38 97 ASP A CA 1
ATOM 855 C C . ASP A 1 97 ? -6.253 7.452 0.064 1.00 96.38 97 ASP A C 1
ATOM 857 O O . ASP A 1 97 ? -5.807 7.043 1.135 1.00 96.38 97 ASP A O 1
ATOM 861 N N . VAL A 1 98 ? -5.692 7.191 -1.121 1.00 98.44 98 VAL A N 1
ATOM 862 C CA . VAL A 1 98 ? -4.497 6.371 -1.302 1.00 98.44 98 VAL A CA 1
ATOM 863 C C . VAL A 1 98 ? -3.486 7.083 -2.191 1.00 98.44 98 VAL A C 1
ATOM 865 O O . VAL A 1 98 ? -3.849 7.614 -3.241 1.00 98.44 98 VAL A O 1
ATOM 868 N N . ILE A 1 99 ? -2.216 7.047 -1.790 1.00 98.69 99 ILE A N 1
ATOM 869 C CA . ILE A 1 99 ? -1.075 7.411 -2.630 1.00 98.69 99 ILE A CA 1
ATOM 870 C C . ILE A 1 99 ? -0.253 6.143 -2.870 1.00 98.69 99 ILE A C 1
ATOM 872 O O . ILE A 1 99 ? 0.106 5.438 -1.931 1.00 98.69 99 ILE A O 1
ATOM 876 N N . ILE A 1 100 ? 0.039 5.852 -4.133 1.00 98.75 100 ILE A N 1
ATOM 877 C CA . ILE A 1 100 ? 0.961 4.800 -4.560 1.00 98.75 100 ILE A CA 1
ATOM 878 C C . ILE A 1 100 ? 2.227 5.495 -5.057 1.00 98.75 100 ILE A C 1
ATOM 880 O O . ILE A 1 100 ? 2.155 6.310 -5.978 1.00 98.75 100 ILE A O 1
ATOM 884 N N . LEU A 1 101 ? 3.371 5.177 -4.458 1.00 98.38 101 LEU A N 1
ATOM 885 C CA . LEU A 1 101 ? 4.680 5.671 -4.880 1.00 98.38 101 LEU A CA 1
ATOM 886 C C . LEU A 1 101 ? 5.466 4.543 -5.541 1.00 98.38 101 LEU A C 1
ATOM 888 O O . LEU A 1 101 ? 5.737 3.519 -4.912 1.00 98.38 101 LEU A O 1
ATOM 892 N N . GLY A 1 102 ? 5.804 4.744 -6.810 1.00 97.75 102 GLY A N 1
ATOM 893 C CA . GLY A 1 102 ? 6.669 3.874 -7.594 1.00 97.75 102 GLY A CA 1
ATOM 894 C C . GLY A 1 102 ? 8.156 4.192 -7.432 1.00 97.75 102 GLY A C 1
ATOM 895 O O . GLY A 1 102 ? 8.598 4.696 -6.401 1.00 97.75 102 GLY A O 1
ATOM 896 N N . ASP A 1 103 ? 8.921 3.902 -8.477 1.00 96.94 103 ASP A N 1
ATOM 897 C CA . ASP A 1 103 ? 10.380 3.953 -8.551 1.00 96.94 103 ASP A CA 1
ATOM 898 C C . ASP A 1 103 ? 10.902 5.353 -8.911 1.00 96.94 103 ASP A C 1
ATOM 900 O O . ASP A 1 103 ? 11.504 5.564 -9.963 1.00 96.94 103 ASP A O 1
ATOM 904 N N . ILE A 1 104 ? 10.576 6.328 -8.060 1.00 96.12 104 ILE A N 1
ATOM 905 C CA . ILE A 1 104 ? 10.770 7.764 -8.301 1.00 96.12 104 ILE A CA 1
ATOM 906 C C . ILE A 1 104 ? 12.212 8.198 -8.015 1.00 96.12 104 ILE A C 1
ATOM 908 O O . ILE A 1 104 ? 12.753 7.882 -6.959 1.00 96.12 104 ILE A O 1
ATOM 912 N N . ASP A 1 105 ? 12.806 8.983 -8.917 1.00 95.81 105 ASP A N 1
ATOM 913 C CA . ASP A 1 105 ? 14.101 9.624 -8.681 1.00 95.81 105 ASP A CA 1
ATOM 914 C C . ASP A 1 105 ? 13.941 10.836 -7.738 1.00 95.81 105 ASP A C 1
ATOM 916 O O . ASP A 1 105 ? 13.223 11.785 -8.084 1.00 95.81 105 ASP A O 1
ATOM 920 N N . PRO A 1 106 ? 14.606 10.877 -6.564 1.00 94.19 106 PRO A N 1
ATOM 921 C CA . PRO A 1 106 ? 14.590 12.061 -5.706 1.00 94.19 106 PRO A CA 1
ATOM 922 C C . PRO A 1 106 ? 15.175 13.321 -6.359 1.00 94.19 106 PRO A C 1
ATOM 924 O O . PRO A 1 106 ? 14.882 14.415 -5.882 1.00 94.19 106 PRO A O 1
ATOM 927 N N . ALA A 1 107 ? 15.990 13.189 -7.411 1.00 94.19 107 ALA A N 1
ATOM 928 C CA . ALA A 1 107 ? 16.557 14.309 -8.160 1.00 94.19 107 ALA A CA 1
ATOM 929 C C . ALA A 1 107 ? 15.642 14.824 -9.288 1.00 94.19 107 ALA A C 1
ATOM 931 O O . ALA A 1 107 ? 15.984 15.806 -9.950 1.00 94.19 107 ALA A O 1
ATOM 932 N N . SER A 1 108 ? 14.487 14.189 -9.521 1.00 94.56 108 SER A N 1
ATOM 933 C CA . SER A 1 108 ? 13.522 14.653 -10.520 1.00 94.56 108 SER A CA 1
ATOM 934 C C . SER A 1 108 ? 12.989 16.048 -10.184 1.00 94.56 108 SER A C 1
ATOM 936 O O . SER A 1 108 ? 12.638 16.325 -9.040 1.00 94.56 108 SER A O 1
ATOM 938 N N . GLU A 1 109 ? 12.806 16.900 -11.197 1.00 93.38 109 GLU A N 1
ATOM 939 C CA . GLU A 1 109 ? 12.189 18.226 -11.030 1.00 93.38 109 GLU A CA 1
ATOM 940 C C . GLU A 1 109 ? 10.752 18.170 -10.482 1.00 93.38 109 GLU A C 1
ATOM 942 O O . GLU A 1 109 ? 10.269 19.131 -9.878 1.00 93.38 109 GLU A O 1
ATOM 947 N N . PHE A 1 110 ? 10.068 17.037 -10.671 1.00 94.19 110 PHE A N 1
ATOM 948 C CA . PHE A 1 110 ? 8.709 16.809 -10.189 1.00 94.19 110 PHE A CA 1
ATOM 949 C C . PHE A 1 110 ? 8.656 16.392 -8.717 1.00 94.19 110 PHE A C 1
ATOM 951 O O . PHE A 1 110 ? 7.582 16.468 -8.108 1.00 94.19 110 PHE A O 1
ATOM 958 N N . TRP A 1 111 ? 9.787 15.980 -8.134 1.00 94.88 111 TRP A N 1
ATOM 959 C CA . TRP A 1 111 ? 9.889 15.534 -6.750 1.00 94.88 111 TRP A CA 1
ATOM 960 C C . TRP A 1 111 ? 10.602 16.562 -5.874 1.00 94.88 111 TRP A C 1
ATOM 962 O O . TRP A 1 111 ? 11.512 17.264 -6.299 1.00 94.88 111 TRP A O 1
ATOM 972 N N . ARG A 1 112 ? 10.173 16.662 -4.617 1.00 92.69 112 ARG A N 1
ATOM 973 C CA . ARG A 1 112 ? 10.823 17.489 -3.603 1.00 92.69 112 ARG A CA 1
ATOM 974 C C . ARG A 1 112 ? 10.887 16.712 -2.301 1.00 92.69 112 ARG A C 1
ATOM 976 O O . ARG A 1 112 ? 9.953 15.976 -1.980 1.00 92.69 112 ARG A O 1
ATOM 983 N N . PHE A 1 113 ? 11.964 16.874 -1.541 1.00 88.38 113 PHE A N 1
ATOM 984 C CA . PHE A 1 113 ? 12.147 16.123 -0.300 1.00 88.38 113 PHE A CA 1
ATOM 985 C C . PHE A 1 113 ? 11.076 16.444 0.749 1.00 88.38 113 PHE A C 1
ATOM 987 O O . PHE A 1 113 ? 10.676 15.536 1.474 1.00 88.38 113 PHE A O 1
ATOM 994 N N . GLU A 1 114 ? 10.530 17.664 0.761 1.00 92.06 114 GLU A N 1
ATOM 995 C CA . GLU A 1 114 ? 9.462 18.069 1.687 1.00 92.06 114 GLU A CA 1
ATOM 996 C C . GLU A 1 114 ? 8.153 17.300 1.451 1.00 92.06 114 GLU A C 1
ATOM 998 O O . GLU A 1 114 ? 7.283 17.269 2.320 1.00 92.06 114 GLU A O 1
ATOM 1003 N N . TYR A 1 115 ? 7.983 16.653 0.290 1.00 95.81 115 TYR A N 1
ATOM 1004 C CA . TYR A 1 115 ? 6.827 15.786 0.071 1.00 95.81 115 TYR A CA 1
ATOM 1005 C C . TYR A 1 115 ? 6.810 14.604 1.030 1.00 95.81 115 TYR A C 1
ATOM 1007 O O . TYR A 1 115 ? 5.725 14.158 1.391 1.00 95.81 115 TYR A O 1
ATOM 1015 N N . TRP A 1 116 ? 7.967 14.125 1.490 1.00 96.00 116 TRP A N 1
ATOM 1016 C CA . TRP A 1 116 ? 8.003 13.071 2.496 1.00 96.00 116 TRP A CA 1
ATOM 1017 C C . TRP A 1 116 ? 7.449 13.546 3.837 1.00 96.00 116 TRP A C 1
ATOM 1019 O O . TRP A 1 116 ? 6.683 12.805 4.442 1.00 96.00 116 TRP A O 1
ATOM 1029 N N . ASP A 1 117 ? 7.718 14.786 4.257 1.00 95.06 117 ASP A N 1
ATOM 1030 C CA . ASP A 1 117 ? 7.086 15.366 5.449 1.00 95.06 117 ASP A CA 1
ATOM 1031 C C . ASP A 1 117 ? 5.563 15.462 5.294 1.00 95.06 117 ASP A C 1
ATOM 1033 O O . ASP A 1 117 ? 4.806 15.154 6.215 1.00 95.06 117 ASP A O 1
ATOM 1037 N N . TRP A 1 118 ? 5.093 15.870 4.113 1.00 96.69 118 TRP A N 1
ATOM 1038 C CA . TRP A 1 118 ? 3.661 16.016 3.850 1.00 96.69 118 TRP A CA 1
ATOM 1039 C C . TRP A 1 118 ? 2.945 14.670 3.798 1.00 96.69 118 TRP A C 1
ATOM 1041 O O . TRP A 1 118 ? 1.849 14.536 4.343 1.00 96.69 118 TRP A O 1
ATOM 1051 N N . ILE A 1 119 ? 3.554 13.679 3.145 1.00 97.81 119 ILE A N 1
ATOM 1052 C CA . ILE A 1 119 ? 3.031 12.316 3.050 1.00 97.81 119 ILE A CA 1
ATOM 1053 C C . ILE A 1 119 ? 3.044 11.665 4.428 1.00 97.81 119 ILE A C 1
ATOM 1055 O O . ILE A 1 119 ? 2.037 11.079 4.809 1.00 97.81 119 ILE A O 1
ATOM 1059 N N . GLU A 1 120 ? 4.125 11.811 5.194 1.00 96.06 120 GLU A N 1
ATOM 1060 C CA . GLU A 1 120 ? 4.223 11.278 6.552 1.00 96.06 120 GLU A CA 1
ATOM 1061 C C . GLU A 1 120 ? 3.097 11.810 7.436 1.00 96.06 120 GLU A C 1
ATOM 1063 O O . GLU A 1 120 ? 2.364 11.018 8.027 1.00 96.06 120 GLU A O 1
ATOM 1068 N N . GLU A 1 121 ? 2.877 13.127 7.444 1.00 88.19 121 GLU A N 1
ATOM 1069 C CA . GLU A 1 121 ? 1.787 13.729 8.212 1.00 88.19 121 GLU A CA 1
ATOM 1070 C C . GLU A 1 121 ? 0.397 13.365 7.660 1.00 88.19 121 GLU A C 1
ATOM 1072 O O . GLU A 1 121 ? -0.567 13.204 8.412 1.00 88.19 121 GLU A O 1
ATOM 1077 N N . TRP A 1 122 ? 0.255 13.193 6.346 1.00 94.81 122 TRP A N 1
ATOM 1078 C CA . TRP A 1 122 ? -1.006 12.761 5.744 1.00 94.81 122 TRP A CA 1
ATOM 1079 C C . TRP A 1 122 ? -1.361 11.312 6.095 1.00 94.81 122 TRP A C 1
ATOM 1081 O O . TRP A 1 122 ? -2.522 11.030 6.402 1.00 94.81 122 TRP A O 1
ATOM 1091 N N . VAL A 1 123 ? -0.384 10.404 6.131 1.00 94.00 123 VAL A N 1
ATOM 1092 C CA . VAL A 1 123 ? -0.591 9.041 6.633 1.00 94.00 123 VAL A CA 1
ATOM 1093 C C . VAL A 1 123 ? -0.900 9.102 8.130 1.00 94.00 123 VAL A C 1
ATOM 1095 O O . VAL A 1 123 ? -1.988 8.696 8.543 1.00 94.00 123 VAL A O 1
ATOM 1098 N N . SER A 1 124 ? -0.011 9.694 8.934 1.00 84.50 124 SER A N 1
ATOM 1099 C CA . SER A 1 124 ? -0.107 9.638 10.397 1.00 84.50 124 SER A CA 1
ATOM 1100 C C . SER A 1 124 ? -1.271 10.427 10.979 1.00 84.50 124 SER A C 1
ATOM 1102 O O . SER A 1 124 ? -1.814 10.015 11.998 1.00 84.50 124 SER A O 1
ATOM 1104 N N . ARG A 1 125 ? -1.702 11.534 10.363 1.00 81.06 125 ARG A N 1
ATOM 1105 C CA . ARG A 1 125 ? -2.771 12.393 10.908 1.00 81.06 125 ARG A CA 1
ATOM 1106 C C . ARG A 1 125 ? -4.051 12.355 10.092 1.00 81.06 125 ARG A C 1
ATOM 1108 O O . ARG A 1 125 ? -5.132 12.305 10.678 1.00 81.06 125 ARG A O 1
ATOM 1115 N N . GLN A 1 126 ? -3.945 12.316 8.765 1.00 81.75 126 GLN A N 1
ATOM 1116 C CA . GLN A 1 126 ? -5.097 12.373 7.852 1.00 81.75 126 GLN A CA 1
ATOM 1117 C C . GLN A 1 126 ? -5.588 10.989 7.398 1.00 81.75 126 GLN A C 1
ATOM 1119 O O . GLN A 1 126 ? -6.410 10.900 6.481 1.00 81.75 126 GLN A O 1
ATOM 1124 N N . ARG A 1 127 ? -5.127 9.911 8.049 1.00 86.44 127 ARG A N 1
ATOM 1125 C CA . ARG A 1 127 ? -5.549 8.522 7.785 1.00 86.44 127 ARG A CA 1
ATOM 1126 C C . ARG A 1 127 ? -5.254 8.072 6.358 1.00 86.44 127 ARG A C 1
ATOM 1128 O O . ARG A 1 127 ? -5.985 7.255 5.810 1.00 86.44 127 ARG A O 1
ATOM 1135 N N . GLY A 1 128 ? -4.247 8.662 5.723 1.00 93.12 128 GLY A N 1
ATOM 1136 C CA . GLY A 1 128 ? -3.864 8.315 4.363 1.00 93.12 128 GLY A CA 1
ATOM 1137 C C . GLY A 1 128 ? -3.421 6.858 4.242 1.00 93.12 128 GLY A C 1
ATOM 1138 O O . GLY A 1 128 ? -2.757 6.330 5.135 1.00 93.12 128 GLY A O 1
ATOM 1139 N N . GLY A 1 129 ? -3.788 6.217 3.135 1.00 97.81 129 GLY A N 1
ATOM 1140 C CA . GLY A 1 129 ? -3.255 4.915 2.754 1.00 97.81 129 GLY A CA 1
ATOM 1141 C C . GLY A 1 129 ? -2.044 5.071 1.840 1.00 97.81 129 GLY A C 1
ATOM 1142 O O . GLY A 1 129 ? -2.162 5.641 0.759 1.00 97.81 129 GLY A O 1
ATOM 1143 N N . LEU A 1 130 ? -0.882 4.560 2.227 1.00 98.69 130 LEU A N 1
ATOM 1144 C CA . LEU A 1 130 ? 0.329 4.652 1.413 1.00 98.69 130 LEU A CA 1
ATOM 1145 C C . LEU A 1 130 ? 0.738 3.275 0.898 1.00 98.69 130 LEU A C 1
ATOM 1147 O O . LEU A 1 130 ? 0.910 2.344 1.680 1.00 98.69 130 LEU A O 1
ATOM 1151 N N . ILE A 1 131 ? 0.941 3.157 -0.412 1.00 98.81 131 ILE A N 1
ATOM 1152 C CA . ILE A 1 131 ? 1.584 1.989 -1.012 1.00 98.81 131 ILE A CA 1
ATOM 1153 C C . ILE A 1 131 ? 2.967 2.381 -1.519 1.00 98.81 131 ILE A C 1
ATOM 1155 O O . ILE A 1 131 ? 3.103 3.284 -2.341 1.00 98.81 131 ILE A O 1
ATOM 1159 N N . LEU A 1 132 ? 3.980 1.668 -1.041 1.00 98.56 132 LEU A N 1
ATOM 1160 C CA . LEU A 1 132 ? 5.378 1.811 -1.424 1.00 98.56 132 LEU A CA 1
ATOM 1161 C C . LEU A 1 132 ? 5.734 0.645 -2.348 1.00 98.56 132 LEU A C 1
ATOM 1163 O O . LEU A 1 132 ? 5.871 -0.496 -1.899 1.00 98.56 132 LEU A O 1
ATOM 1167 N N . LEU A 1 133 ? 5.819 0.922 -3.647 1.00 98.25 133 LEU A N 1
ATOM 1168 C CA . LEU A 1 133 ? 6.141 -0.060 -4.674 1.00 98.25 133 LEU A CA 1
ATOM 1169 C C . LEU A 1 133 ? 7.617 0.067 -5.051 1.00 98.25 133 LEU A C 1
ATOM 1171 O O . LEU A 1 133 ? 8.006 1.002 -5.756 1.00 98.25 133 LEU A O 1
ATOM 1175 N N . ALA A 1 134 ? 8.412 -0.906 -4.611 1.00 97.00 134 ALA A N 1
ATOM 1176 C CA . ALA A 1 134 ? 9.836 -0.954 -4.899 1.00 97.00 134 ALA A CA 1
ATOM 1177 C C . ALA A 1 134 ? 10.108 -1.004 -6.408 1.00 97.00 134 ALA A C 1
ATOM 1179 O O . ALA A 1 134 ? 9.283 -1.466 -7.203 1.00 97.00 134 ALA A O 1
ATOM 1180 N N . GLY A 1 135 ? 11.282 -0.543 -6.809 1.00 95.19 135 GLY A N 1
ATOM 1181 C CA . GLY A 1 135 ? 11.804 -0.664 -8.156 1.00 95.19 135 GLY A CA 1
ATOM 1182 C C . GLY A 1 135 ? 13.321 -0.676 -8.169 1.00 95.19 135 GLY A C 1
ATOM 1183 O O . GLY A 1 135 ? 13.986 -0.365 -7.186 1.00 95.19 135 GLY A O 1
ATOM 1184 N N . SER A 1 136 ? 13.866 -1.109 -9.298 1.00 92.75 136 SER A N 1
ATOM 1185 C CA . SER A 1 136 ? 15.295 -1.378 -9.424 1.00 92.75 136 SER A CA 1
ATOM 1186 C C . SER A 1 136 ? 16.183 -0.129 -9.449 1.00 92.75 136 SER A C 1
ATOM 1188 O O . SER A 1 136 ? 17.399 -0.276 -9.353 1.00 92.75 136 SER A O 1
ATOM 1190 N N . ALA A 1 137 ? 15.621 1.072 -9.640 1.00 92.94 137 ALA A N 1
ATOM 1191 C CA . ALA A 1 137 ? 16.410 2.281 -9.872 1.00 92.94 137 ALA A CA 1
ATOM 1192 C C . ALA A 1 137 ? 16.578 3.162 -8.624 1.00 92.94 137 ALA A C 1
ATOM 1194 O O . ALA A 1 137 ? 17.691 3.610 -8.350 1.00 92.94 137 ALA A O 1
ATOM 1195 N N . HIS A 1 138 ? 15.500 3.422 -7.884 1.00 94.50 138 HIS A N 1
ATOM 1196 C CA . HIS A 1 138 ? 15.458 4.458 -6.853 1.00 94.50 138 HIS A CA 1
ATOM 1197 C C . HIS A 1 138 ? 14.673 4.072 -5.600 1.00 94.50 138 HIS A C 1
ATOM 1199 O O . HIS A 1 138 ? 15.171 4.267 -4.497 1.00 94.50 138 HIS A O 1
ATOM 1205 N N . ASN A 1 139 ? 13.452 3.553 -5.707 1.00 93.12 139 ASN A N 1
ATOM 1206 C CA . ASN A 1 139 ? 12.628 3.243 -4.541 1.00 93.12 139 ASN A CA 1
ATOM 1207 C C . ASN A 1 139 ? 12.893 1.804 -4.058 1.00 93.12 139 ASN A C 1
ATOM 1209 O O . ASN A 1 139 ? 12.594 0.875 -4.803 1.00 93.12 139 ASN A O 1
ATOM 1213 N N . PRO A 1 140 ? 13.370 1.565 -2.821 1.00 93.44 140 PRO A N 1
ATOM 1214 C CA . PRO A 1 140 ? 13.608 2.521 -1.735 1.00 93.44 140 PRO A CA 1
ATOM 1215 C C . PRO A 1 140 ? 15.058 3.023 -1.621 1.00 93.44 140 PRO A C 1
ATOM 1217 O O . PRO A 1 140 ? 15.326 3.910 -0.811 1.00 93.44 140 PRO A O 1
ATOM 1220 N N . GLN A 1 141 ? 15.998 2.474 -2.397 1.00 90.19 141 GLN A N 1
ATOM 1221 C CA . GLN A 1 141 ? 17.445 2.668 -2.230 1.00 90.19 141 GLN A CA 1
ATOM 1222 C C . GLN A 1 141 ? 17.916 4.133 -2.177 1.00 90.19 141 GLN A C 1
ATOM 1224 O O . GLN A 1 141 ? 18.813 4.474 -1.411 1.00 90.19 141 GLN A O 1
ATOM 1229 N N . SER A 1 142 ? 17.334 5.019 -2.979 1.00 93.12 142 SER A N 1
ATOM 1230 C CA . SER A 1 142 ? 17.674 6.445 -3.012 1.00 93.12 142 SER A CA 1
ATOM 1231 C C . SER A 1 142 ? 17.066 7.243 -1.850 1.00 93.12 142 SER A C 1
ATOM 1233 O O . SER A 1 142 ? 17.406 8.412 -1.674 1.00 93.12 142 SER A O 1
ATOM 1235 N N . TYR A 1 143 ? 16.196 6.635 -1.038 1.00 92.00 143 TYR A N 1
ATOM 1236 C CA . TYR A 1 143 ? 15.496 7.282 0.077 1.00 92.00 143 TYR A CA 1
ATOM 1237 C C . TYR A 1 143 ? 15.996 6.860 1.465 1.00 92.00 143 TYR A C 1
ATOM 1239 O O . TYR A 1 143 ? 15.488 7.366 2.463 1.00 92.00 143 TYR A O 1
ATOM 1247 N N . VAL A 1 144 ? 17.014 5.999 1.555 1.00 90.81 144 VAL A N 1
ATOM 1248 C CA . VAL A 1 144 ? 17.555 5.497 2.837 1.00 90.81 144 VAL A CA 1
ATOM 1249 C C . VAL A 1 144 ? 18.093 6.602 3.753 1.00 90.81 144 VAL A C 1
ATOM 1251 O O . VAL A 1 144 ? 18.024 6.499 4.969 1.00 90.81 144 VAL A O 1
ATOM 1254 N N . ASN A 1 145 ? 18.557 7.721 3.195 1.00 90.62 145 ASN A N 1
ATOM 1255 C CA . ASN A 1 145 ? 19.046 8.856 3.987 1.00 90.62 145 ASN A CA 1
ATOM 1256 C C . ASN A 1 145 ? 17.936 9.848 4.382 1.00 90.62 145 ASN A C 1
ATOM 1258 O O . ASN A 1 145 ? 18.220 10.884 4.979 1.00 90.62 145 ASN A O 1
ATOM 1262 N N . ASN A 1 146 ? 16.677 9.578 4.025 1.00 93.06 146 ASN A N 1
ATOM 1263 C CA . ASN A 1 146 ? 15.543 10.417 4.390 1.00 93.06 146 ASN A CA 1
ATOM 1264 C C . ASN A 1 146 ? 14.753 9.751 5.525 1.00 93.06 146 ASN A C 1
ATOM 1266 O O . ASN A 1 146 ? 14.004 8.805 5.298 1.00 93.06 146 ASN A O 1
ATOM 1270 N N . GLU A 1 147 ? 14.896 10.271 6.744 1.00 92.38 147 GLU A N 1
ATOM 1271 C CA . GLU A 1 147 ? 14.262 9.706 7.945 1.00 92.38 147 GLU A CA 1
ATOM 1272 C C . GLU A 1 147 ? 12.728 9.633 7.852 1.00 92.38 147 GLU A C 1
ATOM 1274 O O . GLU A 1 147 ? 12.123 8.661 8.302 1.00 92.38 147 GLU A O 1
ATOM 1279 N N . LYS A 1 148 ? 12.084 10.618 7.210 1.00 93.69 148 LYS A N 1
ATOM 1280 C CA . LYS A 1 148 ? 10.625 10.634 7.004 1.00 93.69 148 LYS A CA 1
ATOM 1281 C C . LYS A 1 148 ? 10.163 9.590 5.999 1.00 93.69 148 LYS A C 1
ATOM 1283 O O . LYS A 1 148 ? 9.135 8.953 6.198 1.00 93.69 148 LYS A O 1
ATOM 1288 N N . ALA A 1 149 ? 10.924 9.395 4.926 1.00 95.06 149 ALA A N 1
ATOM 1289 C CA . ALA A 1 149 ? 10.668 8.312 3.992 1.00 95.06 149 ALA A CA 1
ATOM 1290 C C . ALA A 1 149 ? 10.845 6.971 4.704 1.00 95.06 149 ALA A C 1
ATOM 1292 O O . ALA A 1 149 ? 9.916 6.166 4.717 1.00 95.06 149 ALA A O 1
ATOM 1293 N N . LYS A 1 150 ? 11.997 6.766 5.361 1.00 94.88 150 LYS A N 1
ATOM 1294 C CA . LYS A 1 150 ? 12.312 5.549 6.115 1.00 94.88 150 LYS A CA 1
ATOM 1295 C C . LYS A 1 150 ? 11.227 5.198 7.117 1.00 94.88 150 LYS A C 1
ATOM 1297 O O . LYS A 1 150 ? 10.845 4.032 7.167 1.00 94.88 150 LYS A O 1
ATOM 1302 N N . SER A 1 151 ? 10.707 6.155 7.890 1.00 94.62 151 SER A N 1
ATOM 1303 C CA . SER A 1 151 ? 9.709 5.882 8.934 1.00 94.62 151 SER A CA 1
ATOM 1304 C C . SER A 1 151 ? 8.436 5.223 8.390 1.00 94.62 151 SER A C 1
ATOM 1306 O O . SER A 1 151 ? 7.859 4.383 9.076 1.00 94.62 151 SER A O 1
ATOM 1308 N N . LEU A 1 152 ? 8.060 5.513 7.141 1.00 96.50 152 LEU A N 1
ATOM 1309 C CA . LEU A 1 152 ? 6.861 4.984 6.485 1.00 96.50 152 LEU A CA 1
ATOM 1310 C C . LEU A 1 152 ? 7.007 3.546 5.966 1.00 96.50 152 LEU A C 1
ATOM 1312 O O . LEU A 1 152 ? 5.995 2.859 5.790 1.00 96.50 152 LEU A O 1
ATOM 1316 N N . TYR A 1 153 ? 8.232 3.064 5.728 1.00 97.38 153 TYR A N 1
ATOM 1317 C CA . TYR A 1 153 ? 8.442 1.676 5.311 1.00 97.38 153 TYR A CA 1
ATOM 1318 C C . TYR A 1 153 ? 8.208 0.726 6.492 1.00 97.38 153 TYR A C 1
ATOM 1320 O O . TYR A 1 153 ? 8.735 0.969 7.574 1.00 97.38 153 TYR A O 1
ATOM 1328 N N . PRO A 1 154 ? 7.480 -0.385 6.300 1.00 96.62 154 PRO A N 1
ATOM 1329 C CA . PRO A 1 154 ? 7.333 -1.449 7.297 1.00 96.62 154 PRO A CA 1
ATOM 1330 C C . PRO A 1 154 ? 8.575 -2.357 7.402 1.00 96.62 154 PRO A C 1
ATOM 1332 O O . PRO A 1 154 ? 8.580 -3.310 8.175 1.00 96.62 154 PRO A O 1
ATOM 1335 N N . VAL A 1 155 ? 9.613 -2.098 6.606 1.00 96.38 155 VAL A N 1
ATOM 1336 C CA . VAL A 1 155 ? 10.864 -2.866 6.518 1.00 96.38 155 VAL A CA 1
ATOM 1337 C C . VAL A 1 155 ? 12.057 -1.977 6.854 1.00 96.38 155 VAL A C 1
ATOM 1339 O O . VAL A 1 155 ? 11.982 -0.757 6.693 1.00 96.38 155 VAL A O 1
ATOM 1342 N N . GLU A 1 156 ? 13.145 -2.594 7.305 1.00 94.25 156 GLU A N 1
ATOM 1343 C CA . GLU A 1 156 ? 14.413 -1.909 7.556 1.00 94.25 156 GLU A CA 1
ATOM 1344 C C . GLU A 1 156 ? 15.197 -1.754 6.250 1.00 94.25 156 GLU A C 1
ATOM 1346 O O . GLU A 1 156 ? 15.443 -2.732 5.533 1.00 94.25 156 GLU A O 1
ATOM 1351 N N . LEU A 1 157 ? 15.557 -0.509 5.934 1.00 91.12 157 LEU A N 1
ATOM 1352 C CA . LEU A 1 157 ? 16.248 -0.143 4.694 1.00 91.12 157 LEU A CA 1
ATOM 1353 C C . LEU A 1 157 ? 17.765 0.030 4.869 1.00 91.12 157 LEU A C 1
ATOM 1355 O O . LEU A 1 157 ? 18.497 0.022 3.880 1.00 91.12 157 LEU A O 1
ATOM 1359 N N . ASP A 1 158 ? 18.219 0.195 6.110 1.00 87.56 158 ASP A N 1
ATOM 1360 C CA . ASP A 1 158 ? 19.629 0.342 6.472 1.00 87.56 158 ASP A CA 1
ATOM 1361 C C . ASP A 1 158 ? 20.312 -1.037 6.550 1.00 87.56 158 ASP A C 1
ATOM 1363 O O . ASP A 1 158 ? 19.633 -2.044 6.714 1.00 87.56 158 ASP A O 1
ATOM 1367 N N . ASP A 1 159 ? 21.643 -1.101 6.443 1.00 85.19 159 ASP A N 1
ATOM 1368 C CA . ASP A 1 159 ? 22.447 -2.329 6.621 1.00 85.19 159 ASP A CA 1
ATOM 1369 C C . ASP A 1 159 ? 22.110 -3.506 5.686 1.00 85.19 159 ASP A C 1
ATOM 1371 O O . ASP A 1 159 ? 22.006 -4.657 6.117 1.00 85.19 159 ASP A O 1
ATOM 1375 N N . LEU A 1 160 ? 21.967 -3.226 4.385 1.00 84.50 160 LEU A N 1
ATOM 1376 C CA . LEU A 1 160 ? 21.663 -4.244 3.374 1.00 84.50 160 LEU A CA 1
ATOM 1377 C C . LEU A 1 160 ? 22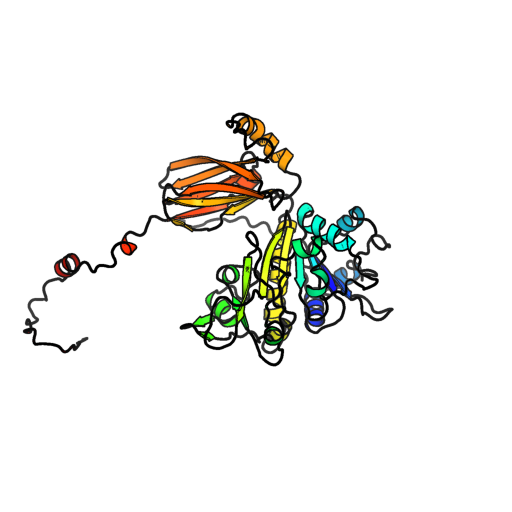.554 -5.499 3.479 1.00 84.50 160 LEU A C 1
ATOM 1379 O O . LEU A 1 160 ? 23.750 -5.401 3.776 1.00 84.50 160 LEU A O 1
ATOM 1383 N N . PRO A 1 161 ? 22.005 -6.682 3.147 1.00 83.44 161 PRO A N 1
ATOM 1384 C CA . PRO A 1 161 ? 22.734 -7.938 3.247 1.00 83.44 161 PRO A CA 1
ATOM 1385 C C . PRO A 1 161 ? 24.007 -7.935 2.391 1.00 83.44 161 PRO A C 1
ATOM 1387 O O . PRO A 1 161 ? 24.017 -7.481 1.246 1.00 83.44 161 PRO A O 1
ATOM 1390 N N . THR A 1 162 ? 25.090 -8.505 2.922 1.00 85.25 162 THR A N 1
ATOM 1391 C CA . THR A 1 162 ? 26.411 -8.530 2.264 1.00 85.25 162 THR A CA 1
ATOM 1392 C C . THR A 1 162 ? 26.411 -9.252 0.914 1.00 85.25 162 THR A C 1
ATOM 1394 O O . THR A 1 162 ? 27.215 -8.927 0.044 1.00 85.25 162 THR A O 1
ATOM 1397 N N . ASN A 1 163 ? 25.488 -10.192 0.702 1.00 86.12 163 ASN A N 1
ATOM 1398 C CA . ASN A 1 163 ? 25.283 -10.914 -0.555 1.00 86.12 163 ASN A CA 1
ATOM 1399 C C . ASN A 1 163 ? 24.212 -10.274 -1.462 1.00 86.12 163 ASN A C 1
ATOM 1401 O O . ASN A 1 163 ? 23.619 -10.967 -2.289 1.00 86.12 163 ASN A O 1
ATOM 1405 N N . TYR A 1 164 ? 23.956 -8.966 -1.334 1.00 86.44 164 TYR A N 1
ATOM 1406 C CA . TYR A 1 164 ? 22.933 -8.233 -2.094 1.00 86.44 164 TYR A CA 1
ATOM 1407 C C . TYR A 1 164 ? 22.913 -8.572 -3.593 1.00 86.44 164 TYR A C 1
ATOM 1409 O O . TYR A 1 164 ? 21.849 -8.839 -4.146 1.00 86.44 164 TYR A O 1
ATOM 1417 N N . GLN A 1 165 ? 24.081 -8.616 -4.245 1.00 86.69 165 GLN A N 1
ATOM 1418 C CA . GLN A 1 165 ? 24.189 -8.882 -5.687 1.00 86.69 165 GLN A CA 1
ATOM 1419 C C . GLN A 1 165 ? 23.678 -10.276 -6.084 1.00 86.69 165 GLN A C 1
ATOM 1421 O O . GLN A 1 165 ? 23.033 -10.428 -7.121 1.00 86.69 165 GLN A O 1
ATOM 1426 N N . ASP A 1 166 ? 23.890 -11.283 -5.236 1.00 85.62 166 ASP A N 1
ATOM 1427 C CA . ASP A 1 166 ? 23.380 -12.636 -5.470 1.00 85.62 166 ASP A CA 1
ATOM 1428 C C . ASP A 1 166 ? 21.860 -12.706 -5.272 1.00 85.62 166 ASP A C 1
ATOM 1430 O O . ASP A 1 166 ? 21.167 -13.489 -5.932 1.00 85.62 166 ASP A O 1
ATOM 1434 N N . LEU A 1 167 ? 21.327 -11.882 -4.365 1.00 86.75 167 LEU A N 1
ATOM 1435 C CA . LEU A 1 167 ? 19.900 -11.805 -4.066 1.00 86.75 167 LEU A CA 1
ATOM 1436 C C . LEU A 1 167 ? 19.122 -11.124 -5.199 1.00 86.75 167 LEU A C 1
ATOM 1438 O O . LEU A 1 167 ? 18.100 -11.658 -5.634 1.00 86.75 167 LEU A O 1
ATOM 1442 N N . VAL A 1 168 ? 19.634 -10.019 -5.752 1.00 88.00 168 VAL A N 1
ATOM 1443 C CA . VAL A 1 168 ? 18.998 -9.305 -6.881 1.00 88.00 168 VAL A CA 1
ATOM 1444 C C . VAL A 1 168 ? 19.242 -9.954 -8.246 1.00 88.00 168 VAL A C 1
ATOM 1446 O O . VAL A 1 168 ? 18.804 -9.424 -9.266 1.00 88.00 168 VAL A O 1
ATOM 1449 N N . ASN A 1 169 ? 19.910 -11.110 -8.293 1.00 87.62 169 ASN A N 1
ATOM 1450 C CA . ASN A 1 169 ? 20.177 -11.828 -9.533 1.00 87.62 169 ASN A CA 1
ATOM 1451 C C . ASN A 1 169 ? 18.871 -12.204 -10.260 1.00 87.62 169 ASN A C 1
ATOM 1453 O O . ASN A 1 169 ? 18.120 -13.078 -9.815 1.00 87.62 169 ASN A O 1
ATOM 1457 N N . THR A 1 170 ? 18.642 -11.586 -11.417 1.00 90.69 170 THR A N 1
ATOM 1458 C CA . THR A 1 170 ? 17.432 -11.740 -12.238 1.00 90.69 170 THR A CA 1
ATOM 1459 C C . THR A 1 170 ? 17.440 -12.977 -13.138 1.00 90.69 170 THR A C 1
ATOM 1461 O O . THR A 1 170 ? 16.456 -13.244 -13.818 1.00 90.69 170 THR A O 1
ATOM 1464 N N . THR A 1 171 ? 18.512 -13.775 -13.134 1.00 90.81 171 THR A N 1
ATOM 1465 C CA . THR A 1 171 ? 18.567 -15.053 -13.873 1.00 90.81 171 THR A CA 1
ATOM 1466 C C . THR A 1 171 ? 17.860 -16.195 -13.142 1.00 90.81 171 THR A C 1
ATOM 1468 O O . THR A 1 171 ? 17.538 -17.213 -13.751 1.00 90.81 171 THR A O 1
ATOM 1471 N N . VAL A 1 172 ? 17.593 -16.028 -11.841 1.00 89.19 172 VAL A N 1
ATOM 1472 C CA . VAL A 1 172 ? 16.963 -17.046 -10.994 1.00 89.19 172 VAL A CA 1
ATOM 1473 C C . VAL A 1 172 ? 15.555 -16.616 -10.617 1.00 89.19 172 VAL A C 1
ATOM 1475 O O . VAL A 1 172 ? 15.362 -15.565 -9.996 1.00 89.19 172 VAL A O 1
ATOM 1478 N N . GLN A 1 173 ? 14.585 -17.469 -10.946 1.00 93.19 173 GLN A N 1
ATOM 1479 C CA . GLN A 1 173 ? 13.197 -17.287 -10.547 1.00 93.19 173 GLN A CA 1
ATOM 1480 C C . GLN A 1 173 ? 13.023 -17.539 -9.043 1.00 93.19 173 GLN A C 1
ATOM 1482 O O . GLN A 1 173 ? 13.634 -18.432 -8.453 1.00 93.19 173 GLN A O 1
ATOM 1487 N N . LYS A 1 174 ? 12.193 -16.710 -8.419 1.00 94.44 174 LYS A N 1
ATOM 1488 C CA . LYS A 1 174 ? 11.874 -16.707 -6.991 1.00 94.44 174 LYS A CA 1
ATOM 1489 C C . LYS A 1 174 ? 10.360 -16.654 -6.832 1.00 94.44 174 LYS A C 1
ATOM 1491 O O . LYS A 1 174 ? 9.655 -16.196 -7.728 1.00 94.44 174 LYS A O 1
ATOM 1496 N N . HIS A 1 175 ? 9.850 -17.080 -5.688 1.00 94.94 175 HIS A N 1
ATOM 1497 C CA . HIS A 1 175 ? 8.413 -17.162 -5.447 1.00 94.94 175 HIS A CA 1
ATOM 1498 C C . HIS A 1 175 ? 7.990 -16.437 -4.176 1.00 94.94 175 HIS A C 1
ATOM 1500 O O . HIS A 1 175 ? 8.801 -16.091 -3.313 1.00 94.94 175 HIS A O 1
ATOM 1506 N N . TRP A 1 176 ? 6.682 -16.221 -4.097 1.00 94.38 176 TRP A N 1
ATOM 1507 C CA . TRP A 1 176 ? 6.002 -15.532 -3.017 1.00 94.38 176 TRP A CA 1
ATOM 1508 C C . TRP A 1 176 ? 5.528 -16.558 -1.995 1.00 94.38 176 TRP A C 1
ATOM 1510 O O . TRP A 1 176 ? 4.574 -17.295 -2.236 1.00 94.38 176 TRP A O 1
ATOM 1520 N N . ARG A 1 177 ? 6.176 -16.607 -0.832 1.00 94.31 177 ARG A N 1
ATOM 1521 C CA . ARG A 1 177 ? 5.742 -17.456 0.276 1.00 94.31 177 ARG A CA 1
ATOM 1522 C C . ARG A 1 177 ? 4.949 -16.641 1.278 1.00 94.31 177 ARG A C 1
ATOM 1524 O O . ARG A 1 177 ? 5.505 -15.779 1.954 1.00 94.31 177 ARG A O 1
ATOM 1531 N N . LEU A 1 178 ? 3.665 -16.945 1.431 1.00 94.69 178 LEU A N 1
ATOM 1532 C CA . LEU A 1 178 ? 2.851 -16.295 2.454 1.00 94.69 178 LEU A CA 1
ATOM 1533 C C . LEU A 1 178 ? 3.303 -16.692 3.864 1.00 94.69 178 LEU A C 1
ATOM 1535 O O . LEU A 1 178 ? 3.482 -17.878 4.162 1.00 94.69 178 LEU A O 1
ATOM 1539 N N . THR A 1 179 ? 3.428 -15.699 4.744 1.00 93.00 179 THR A N 1
ATOM 1540 C CA . THR A 1 179 ? 3.570 -15.921 6.189 1.00 93.00 179 THR A CA 1
ATOM 1541 C C . THR A 1 179 ? 2.216 -16.330 6.789 1.00 93.00 179 THR A C 1
ATOM 1543 O O . THR A 1 179 ? 1.180 -16.139 6.143 1.00 93.00 179 THR A O 1
ATOM 1546 N N . PRO A 1 180 ? 2.159 -16.855 8.029 1.00 88.62 180 PRO A N 1
ATOM 1547 C CA . PRO A 1 180 ? 0.880 -17.116 8.695 1.00 88.62 180 PRO A CA 1
ATOM 1548 C C . PRO A 1 180 ? -0.025 -15.877 8.760 1.00 88.62 180 PRO A C 1
ATOM 1550 O O . PRO A 1 180 ? -1.217 -15.969 8.472 1.00 88.62 180 PRO A O 1
ATOM 1553 N N . ALA A 1 181 ? 0.553 -14.705 9.053 1.00 87.12 181 ALA A N 1
ATOM 1554 C CA . ALA A 1 181 ? -0.169 -13.437 9.024 1.00 87.12 181 ALA A CA 1
ATOM 1555 C C . ALA A 1 181 ? -0.651 -13.099 7.607 1.00 87.12 181 ALA A C 1
ATOM 1557 O O . ALA A 1 181 ? -1.812 -12.758 7.415 1.00 87.12 181 ALA A O 1
ATOM 1558 N N . GLY A 1 182 ? 0.208 -13.279 6.601 1.00 89.12 182 GLY A N 1
ATOM 1559 C CA . GLY A 1 182 ? -0.130 -13.073 5.199 1.00 89.12 182 GLY A CA 1
ATOM 1560 C C . GLY A 1 182 ? -1.286 -13.920 4.696 1.00 89.12 182 GLY A C 1
ATOM 1561 O O . GLY A 1 182 ? -2.130 -13.394 3.981 1.00 89.12 182 GLY A O 1
ATOM 1562 N N . ARG A 1 183 ? -1.353 -15.199 5.085 1.00 86.50 183 ARG A N 1
ATOM 1563 C CA . ARG A 1 183 ? -2.461 -16.101 4.721 1.00 86.50 183 ARG A CA 1
ATOM 1564 C C . ARG A 1 183 ? -3.802 -15.641 5.289 1.00 86.50 183 ARG A C 1
ATOM 1566 O O . ARG A 1 183 ? -4.826 -15.809 4.636 1.00 86.50 183 ARG A O 1
ATOM 1573 N N . ALA A 1 184 ? -3.795 -15.057 6.486 1.00 83.69 184 ALA A N 1
ATOM 1574 C CA . ALA A 1 184 ? -4.989 -14.494 7.113 1.00 83.69 184 ALA A CA 1
ATOM 1575 C C . ALA A 1 184 ? -5.337 -13.084 6.596 1.00 83.69 184 ALA A C 1
ATOM 1577 O O . ALA A 1 184 ? -6.451 -12.606 6.815 1.00 83.69 184 ALA A O 1
ATOM 1578 N N . HIS A 1 185 ? -4.399 -12.411 5.925 1.00 86.38 185 HIS A N 1
ATOM 1579 C CA . HIS A 1 185 ? -4.526 -11.016 5.525 1.00 86.38 185 HIS A CA 1
ATOM 1580 C C . HIS A 1 185 ? -5.332 -10.844 4.233 1.00 86.38 185 HIS A C 1
ATOM 1582 O O . HIS A 1 185 ? -5.147 -11.569 3.254 1.00 86.38 185 HIS A O 1
ATOM 1588 N N . GLU A 1 186 ? -6.188 -9.820 4.180 1.00 88.44 186 GLU A N 1
ATOM 1589 C CA . GLU A 1 186 ? -7.092 -9.611 3.042 1.00 88.44 186 GLU A CA 1
ATOM 1590 C C . GLU A 1 186 ? -6.374 -9.310 1.720 1.00 88.44 186 GLU A C 1
ATOM 1592 O O . GLU A 1 186 ? -6.860 -9.702 0.661 1.00 88.44 186 GLU A O 1
ATOM 1597 N N . VAL A 1 187 ? -5.189 -8.693 1.783 1.00 92.75 187 VAL A N 1
ATOM 1598 C CA . VAL A 1 187 ? -4.324 -8.420 0.619 1.00 92.75 187 VAL A CA 1
ATOM 1599 C C . VAL A 1 187 ? -4.058 -9.686 -0.199 1.00 92.75 187 VAL A C 1
ATOM 1601 O O . VAL A 1 187 ? -4.180 -9.674 -1.423 1.00 92.75 187 VAL A O 1
ATOM 1604 N N . HIS A 1 188 ? -3.783 -10.806 0.470 1.00 94.00 188 HIS A N 1
ATOM 1605 C CA . HIS A 1 188 ? -3.428 -12.066 -0.184 1.00 94.00 188 HIS A CA 1
ATOM 1606 C C . HIS A 1 188 ? -4.620 -12.996 -0.424 1.00 94.00 188 HIS A C 1
ATOM 1608 O O . HIS A 1 188 ? -4.439 -14.133 -0.866 1.00 94.00 188 HIS A O 1
ATOM 1614 N N . ARG A 1 189 ? -5.848 -12.529 -0.178 1.00 91.94 189 ARG A N 1
ATOM 1615 C CA . ARG A 1 189 ? -7.071 -13.289 -0.450 1.00 91.94 189 ARG A CA 1
ATOM 1616 C C . ARG A 1 189 ? -7.444 -13.186 -1.932 1.00 91.94 189 ARG A C 1
ATOM 1618 O O . ARG A 1 189 ? -8.306 -12.400 -2.327 1.00 91.94 189 ARG A O 1
ATOM 1625 N N . LEU A 1 190 ? -6.784 -13.995 -2.757 1.00 93.94 190 LEU A N 1
ATOM 1626 C CA . LEU A 1 190 ? -7.052 -14.131 -4.193 1.00 93.94 190 LEU A CA 1
ATOM 1627 C C . LEU A 1 190 ? -8.245 -15.052 -4.483 1.00 93.94 190 LEU A C 1
ATOM 1629 O O . LEU A 1 190 ? -8.855 -14.952 -5.550 1.00 93.94 190 LEU A O 1
ATOM 1633 N N . SER A 1 191 ? -8.606 -15.906 -3.525 1.00 90.44 191 SER A N 1
ATOM 1634 C CA . SER A 1 191 ? -9.793 -16.764 -3.511 1.00 90.44 191 SER A CA 1
ATOM 1635 C C . SER A 1 191 ? -10.497 -16.665 -2.153 1.00 90.44 191 SER A C 1
ATOM 1637 O O . SER A 1 191 ? -9.848 -16.482 -1.128 1.00 90.44 191 SER A O 1
ATOM 1639 N N . SER A 1 192 ? -11.828 -16.791 -2.127 1.00 84.25 192 SER A N 1
ATOM 1640 C CA . SER A 1 192 ? -12.598 -16.883 -0.875 1.00 84.25 192 SER A CA 1
ATOM 1641 C C . SER A 1 192 ? -12.473 -18.251 -0.199 1.00 84.25 192 SER A C 1
ATOM 1643 O O . SER A 1 192 ? -12.681 -18.352 1.006 1.00 84.25 192 SER A O 1
ATOM 1645 N N . ASN A 1 193 ? -12.143 -19.290 -0.969 1.00 85.50 193 ASN A N 1
ATOM 1646 C CA . ASN A 1 193 ? -11.816 -20.614 -0.457 1.00 85.50 193 ASN A CA 1
ATOM 1647 C C . ASN A 1 193 ? -10.318 -20.645 -0.059 1.00 85.50 193 ASN A C 1
ATOM 1649 O O . ASN A 1 193 ? -9.488 -20.379 -0.941 1.00 85.50 193 ASN A O 1
ATOM 1653 N N . PRO A 1 194 ? -9.977 -20.937 1.216 1.00 83.94 194 PRO A N 1
ATOM 1654 C CA . PRO A 1 194 ? -8.597 -20.947 1.709 1.00 83.94 194 PRO A CA 1
ATOM 1655 C C . PRO A 1 194 ? -7.691 -21.969 1.021 1.00 83.94 194 PRO A C 1
ATOM 1657 O O . PRO A 1 194 ? -6.575 -21.624 0.644 1.00 83.94 194 PRO A O 1
ATOM 1660 N N . GLU A 1 195 ? -8.172 -23.191 0.793 1.00 88.50 195 GLU A N 1
ATOM 1661 C CA . GLU A 1 195 ? -7.393 -24.257 0.154 1.00 88.50 195 GLU A CA 1
ATOM 1662 C C . GLU A 1 195 ? -7.008 -23.859 -1.275 1.00 88.50 195 GLU A C 1
ATOM 1664 O O . GLU A 1 195 ? -5.851 -23.949 -1.681 1.00 88.50 195 GLU A O 1
ATOM 1669 N N . ARG A 1 196 ? -7.965 -23.298 -2.018 1.00 92.44 196 ARG A N 1
ATOM 1670 C CA . ARG A 1 196 ? -7.727 -22.743 -3.349 1.00 92.44 196 ARG A CA 1
ATOM 1671 C C . ARG A 1 196 ? -6.779 -21.546 -3.309 1.00 92.44 196 ARG A C 1
ATOM 1673 O O . ARG A 1 196 ? -6.028 -21.343 -4.256 1.00 92.44 196 ARG A O 1
ATOM 1680 N N . ASN A 1 197 ? -6.820 -20.731 -2.256 1.00 91.50 197 ASN A N 1
ATOM 1681 C CA . ASN A 1 197 ? -5.891 -19.614 -2.102 1.00 91.50 197 ASN A CA 1
ATOM 1682 C C . ASN A 1 197 ? -4.451 -20.123 -1.941 1.00 91.50 197 ASN A C 1
ATOM 1684 O O . ASN A 1 197 ? -3.549 -19.611 -2.600 1.00 91.50 197 ASN A O 1
ATOM 1688 N N . ASP A 1 198 ? -4.255 -21.169 -1.140 1.00 90.25 198 ASP A N 1
ATOM 1689 C CA . ASP A 1 198 ? -2.954 -21.816 -0.964 1.00 90.25 198 ASP A CA 1
ATOM 1690 C C . ASP A 1 198 ? -2.447 -22.467 -2.265 1.00 90.25 198 ASP A C 1
ATOM 1692 O O . ASP A 1 198 ? -1.266 -22.351 -2.578 1.00 90.25 198 ASP A O 1
ATOM 1696 N N . GLU A 1 199 ? -3.317 -23.073 -3.081 1.00 93.69 199 GLU A N 1
ATOM 1697 C CA . GLU A 1 199 ? -2.943 -23.573 -4.420 1.00 93.69 199 GLU A CA 1
ATOM 1698 C C . GLU A 1 199 ? -2.466 -22.461 -5.368 1.00 93.69 199 GLU A C 1
ATOM 1700 O O . GLU A 1 199 ? -1.625 -22.688 -6.239 1.00 93.69 199 GLU A O 1
ATOM 1705 N N . ILE A 1 200 ? -3.023 -21.255 -5.239 1.00 95.56 200 ILE A N 1
ATOM 1706 C CA . ILE A 1 200 ? -2.644 -20.116 -6.079 1.00 95.56 200 ILE A CA 1
ATOM 1707 C C . ILE A 1 200 ? -1.259 -19.608 -5.674 1.00 95.56 200 ILE A C 1
ATOM 1709 O O . ILE A 1 200 ? -0.400 -19.439 -6.538 1.00 95.56 200 ILE A O 1
ATOM 1713 N N . TRP A 1 201 ? -1.036 -19.395 -4.376 1.00 94.69 201 TRP A N 1
ATOM 1714 C CA . TRP A 1 201 ? 0.222 -18.856 -3.851 1.00 94.69 201 TRP A CA 1
ATOM 1715 C C . TRP A 1 201 ? 1.361 -19.877 -3.779 1.00 94.69 201 TRP A C 1
ATOM 1717 O O . TRP A 1 201 ? 2.527 -19.490 -3.832 1.00 94.69 201 TRP A O 1
ATOM 1727 N N . GLY A 1 202 ? 1.045 -21.163 -3.658 1.00 93.25 202 GLY A N 1
ATOM 1728 C CA . GLY A 1 202 ? 2.010 -22.198 -3.306 1.00 93.25 202 GLY A CA 1
ATOM 1729 C C . GLY A 1 202 ? 2.150 -22.352 -1.792 1.00 93.25 202 GLY A C 1
ATOM 1730 O O . GLY A 1 202 ? 1.733 -21.507 -0.993 1.00 93.25 202 GLY A O 1
ATOM 1731 N N . SER A 1 203 ? 2.736 -23.468 -1.371 1.00 89.81 203 SER A N 1
ATOM 1732 C CA . SER A 1 203 ? 2.826 -23.821 0.047 1.00 89.81 203 SER A CA 1
ATOM 1733 C C . SER A 1 203 ? 4.061 -24.663 0.340 1.00 89.81 203 SER A C 1
ATOM 1735 O O . SER A 1 203 ? 4.679 -25.209 -0.568 1.00 89.81 203 SER A O 1
ATOM 1737 N N . ILE A 1 204 ? 4.433 -24.756 1.619 1.00 89.06 204 ILE A N 1
ATOM 1738 C CA . ILE A 1 204 ? 5.478 -25.686 2.046 1.00 89.06 204 ILE A CA 1
ATOM 1739 C C . ILE A 1 204 ? 4.837 -27.043 2.319 1.00 89.06 204 ILE A C 1
ATOM 1741 O O . ILE A 1 204 ? 3.922 -27.125 3.140 1.00 89.06 204 ILE A O 1
ATOM 1745 N N . ARG A 1 205 ? 5.358 -28.089 1.679 1.00 88.12 205 ARG A N 1
ATOM 1746 C CA . ARG A 1 205 ? 5.020 -29.492 1.927 1.00 88.12 205 ARG A CA 1
ATOM 1747 C C . ARG A 1 205 ? 6.305 -30.252 2.225 1.00 88.12 205 ARG A C 1
ATOM 1749 O O . ARG A 1 205 ? 7.289 -30.118 1.505 1.00 88.12 205 ARG A O 1
ATOM 1756 N N . ASP A 1 206 ? 6.334 -30.958 3.352 1.00 88.56 206 ASP A N 1
ATOM 1757 C CA . ASP A 1 206 ? 7.497 -31.741 3.797 1.00 88.56 206 ASP A CA 1
ATOM 1758 C C . ASP A 1 206 ? 8.829 -30.959 3.781 1.00 88.56 206 ASP A C 1
ATOM 1760 O O . ASP A 1 206 ? 9.875 -31.464 3.383 1.00 88.56 206 ASP A O 1
ATOM 1764 N N . GLY A 1 207 ? 8.784 -29.683 4.187 1.00 87.62 207 GLY A N 1
ATOM 1765 C CA . GLY A 1 207 ? 9.952 -28.791 4.229 1.00 87.62 207 GLY A CA 1
ATOM 1766 C C . GLY A 1 207 ? 10.384 -28.207 2.876 1.00 87.62 207 GLY A C 1
ATOM 1767 O O . GLY A 1 207 ? 11.303 -27.387 2.836 1.00 87.62 207 GLY A O 1
ATOM 1768 N N . ASN A 1 208 ? 9.707 -28.566 1.785 1.00 91.44 208 ASN A N 1
ATOM 1769 C CA . ASN A 1 208 ? 9.958 -28.049 0.445 1.00 91.44 208 ASN A CA 1
ATOM 1770 C C . ASN A 1 208 ? 8.866 -27.063 0.041 1.00 91.44 208 ASN A C 1
ATOM 1772 O O . ASN A 1 208 ? 7.685 -27.303 0.281 1.00 91.44 208 ASN A O 1
ATOM 1776 N N . TYR A 1 209 ? 9.245 -25.945 -0.570 1.00 92.00 209 TYR A N 1
ATOM 1777 C CA . TYR A 1 209 ? 8.276 -25.052 -1.183 1.00 92.00 209 TYR A CA 1
ATOM 1778 C C . TYR A 1 209 ? 7.878 -25.593 -2.555 1.00 92.00 209 TYR A C 1
ATOM 1780 O O . TYR A 1 209 ? 8.729 -25.814 -3.420 1.00 92.00 209 TYR A O 1
ATOM 1788 N N . GLU A 1 210 ? 6.574 -25.770 -2.737 1.00 92.12 210 GLU A N 1
ATOM 1789 C CA . GLU A 1 210 ? 5.947 -26.097 -4.011 1.00 92.12 210 GLU A CA 1
ATOM 1790 C C . GLU A 1 210 ? 5.297 -24.832 -4.574 1.00 92.12 210 GLU A C 1
ATOM 1792 O O . GLU A 1 210 ? 4.447 -24.211 -3.918 1.00 92.12 210 GLU A O 1
ATOM 1797 N N . ALA A 1 211 ? 5.705 -24.443 -5.784 1.00 91.88 211 ALA A N 1
ATOM 1798 C CA . ALA A 1 211 ? 5.150 -23.282 -6.459 1.00 91.88 211 ALA A CA 1
ATOM 1799 C C . ALA A 1 211 ? 3.654 -23.467 -6.754 1.00 91.88 211 ALA A C 1
ATOM 1801 O O . ALA A 1 211 ? 3.185 -24.551 -7.106 1.00 91.88 211 ALA A O 1
ATOM 1802 N N . GLY A 1 212 ? 2.904 -22.378 -6.590 1.00 92.62 212 GLY A N 1
ATOM 1803 C CA . GLY A 1 212 ? 1.491 -22.320 -6.943 1.00 92.62 212 GLY A CA 1
ATOM 1804 C C . GLY A 1 212 ? 1.257 -21.966 -8.413 1.00 92.62 212 GLY A C 1
ATOM 1805 O O . GLY A 1 212 ? 2.102 -22.154 -9.283 1.00 92.62 212 GLY A O 1
ATOM 1806 N N . GLN A 1 213 ? 0.084 -21.404 -8.691 1.00 93.88 213 GLN A N 1
ATOM 1807 C CA . GLN A 1 213 ? -0.323 -20.975 -10.038 1.00 93.88 213 GLN A CA 1
ATOM 1808 C C . GLN A 1 213 ? 0.230 -19.602 -10.438 1.00 93.88 213 GLN A C 1
ATOM 1810 O O . GLN A 1 213 ? 0.167 -19.228 -11.611 1.00 93.88 213 GLN A O 1
ATOM 1815 N N . LEU A 1 214 ? 0.714 -18.816 -9.474 1.00 94.69 214 LEU A N 1
ATOM 1816 C CA . LEU A 1 214 ? 1.323 -17.523 -9.754 1.00 94.69 214 LEU A CA 1
ATOM 1817 C C . LEU A 1 214 ? 2.718 -17.714 -10.349 1.00 94.69 214 LEU A C 1
ATOM 1819 O O . LEU A 1 214 ? 3.552 -18.431 -9.796 1.00 94.69 214 LEU A O 1
ATOM 1823 N N . ALA A 1 215 ? 2.985 -17.015 -11.453 1.00 94.38 215 ALA A N 1
ATOM 1824 C CA . ALA A 1 215 ? 4.339 -16.904 -11.973 1.00 94.38 215 ALA A CA 1
ATOM 1825 C C . ALA A 1 215 ? 5.270 -16.340 -10.886 1.00 94.38 215 ALA A C 1
ATOM 1827 O O . ALA A 1 215 ? 4.899 -15.421 -10.148 1.00 94.38 215 ALA A O 1
ATOM 1828 N N . GLY A 1 216 ? 6.475 -16.901 -10.792 1.00 93.94 216 GLY A N 1
ATOM 1829 C CA . GLY A 1 216 ? 7.515 -16.351 -9.934 1.00 93.94 216 GLY A CA 1
ATOM 1830 C C . GLY A 1 216 ? 7.976 -14.971 -10.408 1.00 93.94 216 GLY A C 1
ATOM 1831 O O . GLY A 1 216 ? 7.631 -14.515 -11.496 1.00 93.94 216 GLY A O 1
ATOM 1832 N N . MET A 1 217 ? 8.790 -14.332 -9.584 1.00 95.50 217 MET A N 1
ATOM 1833 C CA . MET A 1 217 ? 9.467 -13.070 -9.862 1.00 95.50 217 MET A CA 1
ATOM 1834 C C . MET A 1 217 ? 10.954 -13.306 -10.123 1.00 95.50 217 MET A C 1
ATOM 1836 O O . MET A 1 217 ? 11.523 -14.298 -9.662 1.00 95.50 217 MET A O 1
ATOM 1840 N N . TYR A 1 218 ? 11.599 -12.376 -10.814 1.00 95.06 218 TYR A N 1
ATOM 1841 C CA . TYR A 1 218 ? 13.038 -12.416 -11.064 1.00 95.06 218 TYR A CA 1
ATOM 1842 C C . TYR A 1 218 ? 13.763 -11.372 -10.227 1.00 95.06 218 TYR A C 1
ATOM 1844 O O . TYR A 1 218 ? 14.836 -11.658 -9.688 1.00 95.06 218 TYR A O 1
ATOM 1852 N N . TRP A 1 219 ? 13.148 -10.207 -10.044 1.00 95.38 219 TRP A N 1
ATOM 1853 C CA . TRP A 1 219 ? 13.678 -9.137 -9.218 1.00 95.38 219 TRP A CA 1
ATOM 1854 C C . TRP A 1 219 ? 12.842 -8.915 -7.950 1.00 95.38 219 TRP A C 1
ATOM 1856 O O . TRP A 1 219 ? 11.613 -9.014 -7.946 1.00 95.38 219 TRP A O 1
ATOM 1866 N N . TYR A 1 220 ? 13.534 -8.612 -6.858 1.00 95.75 220 TYR A N 1
ATOM 1867 C CA . TYR A 1 220 ? 12.972 -8.045 -5.637 1.00 95.75 220 TYR A CA 1
ATOM 1868 C C . TYR A 1 220 ? 14.027 -7.139 -5.005 1.00 95.75 220 TYR A C 1
ATOM 1870 O O . TYR A 1 220 ? 15.207 -7.251 -5.337 1.00 95.75 220 TYR A O 1
ATOM 1878 N N . GLN A 1 221 ? 13.602 -6.286 -4.082 1.00 95.75 221 GLN A N 1
ATOM 1879 C CA . GLN A 1 221 ? 14.468 -5.452 -3.267 1.00 95.75 221 GLN A CA 1
ATOM 1880 C C . GLN A 1 221 ? 14.790 -6.165 -1.943 1.00 95.75 221 GLN A C 1
ATOM 1882 O O . GLN A 1 221 ? 13.896 -6.284 -1.097 1.00 95.75 221 GLN A O 1
ATOM 1887 N N . PRO A 1 222 ? 16.042 -6.607 -1.717 1.00 93.88 222 PRO A N 1
ATOM 1888 C CA . PRO A 1 222 ? 16.485 -7.074 -0.412 1.00 93.88 222 PRO A CA 1
ATOM 1889 C C . PRO A 1 222 ? 16.400 -5.962 0.636 1.00 93.88 222 PRO A C 1
ATOM 1891 O O . PRO A 1 222 ? 16.671 -4.793 0.354 1.00 93.88 222 PRO A O 1
ATOM 1894 N N . THR A 1 223 ? 16.046 -6.358 1.853 1.00 93.00 223 THR A N 1
ATOM 1895 C CA . THR A 1 223 ? 15.899 -5.498 3.035 1.00 93.00 223 THR A CA 1
ATOM 1896 C C . THR A 1 223 ? 16.506 -6.216 4.230 1.00 93.00 223 THR A C 1
ATOM 1898 O O . THR A 1 223 ? 16.508 -7.448 4.251 1.00 93.00 223 THR A O 1
ATOM 1901 N N . SER A 1 224 ? 16.916 -5.488 5.260 1.00 90.69 224 SER A N 1
ATOM 1902 C CA . SER A 1 224 ? 17.555 -6.085 6.445 1.00 90.69 224 SER A CA 1
ATOM 1903 C C . SER A 1 224 ? 16.578 -6.832 7.347 1.00 90.69 224 SER A C 1
ATOM 1905 O O . SER A 1 224 ? 16.966 -7.696 8.131 1.00 90.69 224 SER A O 1
ATOM 1907 N N . GLY A 1 225 ? 15.285 -6.556 7.196 1.00 92.12 225 GLY A N 1
ATOM 1908 C CA . GLY A 1 225 ? 14.233 -7.288 7.876 1.00 92.12 225 GLY A CA 1
ATOM 1909 C C . GLY A 1 225 ? 12.915 -6.535 7.887 1.00 92.12 225 GLY A C 1
ATOM 1910 O O . GLY A 1 225 ? 12.754 -5.486 7.264 1.00 92.12 225 GLY A O 1
ATOM 1911 N N . ILE A 1 226 ? 11.959 -7.098 8.618 1.00 94.94 226 ILE A N 1
ATOM 1912 C CA . ILE A 1 226 ? 10.748 -6.381 9.008 1.00 94.94 226 ILE A CA 1
ATOM 1913 C C . ILE A 1 226 ? 11.095 -5.443 10.168 1.00 94.94 226 ILE A C 1
ATOM 1915 O O . ILE A 1 226 ? 11.885 -5.824 11.034 1.00 94.94 226 ILE A O 1
ATOM 1919 N N . LYS A 1 227 ? 10.488 -4.255 10.212 1.00 92.38 227 LYS A N 1
ATOM 1920 C CA . LYS A 1 227 ? 10.538 -3.427 11.420 1.00 92.38 227 LYS A CA 1
ATOM 1921 C C . LYS A 1 227 ? 9.887 -4.153 12.607 1.00 92.38 227 LYS A C 1
ATOM 1923 O O . LYS A 1 227 ? 9.083 -5.069 12.403 1.00 92.38 227 LYS A O 1
ATOM 1928 N N . PRO A 1 228 ? 10.183 -3.752 13.853 1.00 86.50 228 PRO A N 1
ATOM 1929 C CA . PRO A 1 228 ? 9.428 -4.212 15.013 1.00 86.50 228 PRO A CA 1
ATOM 1930 C C . PRO A 1 228 ? 7.919 -3.933 14.887 1.00 86.50 228 PRO A C 1
ATOM 1932 O O . PRO A 1 228 ? 7.468 -3.172 14.027 1.00 86.50 228 PRO A O 1
ATOM 1935 N N . ALA A 1 229 ? 7.125 -4.547 15.771 1.00 75.19 229 ALA A N 1
ATOM 1936 C CA . ALA A 1 229 ? 5.686 -4.296 15.842 1.00 75.19 229 ALA A CA 1
ATOM 1937 C C . ALA A 1 229 ? 5.391 -2.776 15.873 1.00 75.19 229 ALA A C 1
ATOM 1939 O O . ALA A 1 229 ? 6.117 -2.049 16.547 1.00 75.19 229 ALA A O 1
ATOM 1940 N N . PRO A 1 230 ? 4.354 -2.292 15.162 1.00 84.69 230 PRO A N 1
ATOM 1941 C CA . PRO A 1 230 ? 3.245 -3.052 14.585 1.00 84.69 230 PRO A CA 1
ATOM 1942 C C . PRO A 1 230 ? 3.463 -3.497 13.127 1.00 84.69 230 PRO A C 1
ATOM 1944 O O . PRO A 1 230 ? 2.498 -3.892 12.473 1.00 84.69 230 PRO A O 1
ATOM 1947 N N . ALA A 1 231 ? 4.686 -3.440 12.590 1.00 91.00 231 ALA A N 1
ATOM 1948 C CA . ALA A 1 231 ? 4.947 -3.932 11.242 1.00 91.00 231 ALA A CA 1
ATOM 1949 C C . ALA A 1 231 ? 4.796 -5.459 11.154 1.00 91.00 231 ALA A C 1
ATOM 1951 O O . ALA A 1 231 ? 5.233 -6.210 12.029 1.00 91.00 231 ALA A O 1
ATOM 1952 N N . VAL A 1 232 ? 4.175 -5.929 10.072 1.00 91.81 232 VAL A N 1
ATOM 1953 C CA . VAL A 1 232 ? 3.889 -7.348 9.850 1.00 91.81 232 VAL A CA 1
ATOM 1954 C C . VAL A 1 232 ? 4.350 -7.760 8.460 1.00 91.81 232 VAL A C 1
ATOM 1956 O O . VAL A 1 232 ? 3.859 -7.260 7.446 1.00 91.81 232 VAL A O 1
ATOM 1959 N N . ALA A 1 233 ? 5.258 -8.736 8.404 1.00 96.81 233 ALA A N 1
ATOM 1960 C CA . ALA A 1 233 ? 5.629 -9.396 7.159 1.00 96.81 233 ALA A CA 1
ATOM 1961 C C . ALA A 1 233 ? 4.474 -10.290 6.690 1.00 96.81 233 ALA A C 1
ATOM 1963 O O . ALA A 1 233 ? 4.072 -11.227 7.384 1.00 96.81 233 ALA A O 1
ATOM 1964 N N . LEU A 1 234 ? 3.950 -10.020 5.498 1.00 96.62 234 LEU A N 1
ATOM 1965 C CA . LEU A 1 234 ? 2.828 -10.751 4.911 1.00 96.62 234 LEU A CA 1
ATOM 1966 C C . LEU A 1 234 ? 3.301 -11.803 3.898 1.00 96.62 234 LEU A C 1
ATOM 1968 O O . LEU A 1 234 ? 2.703 -12.867 3.765 1.00 96.62 234 LEU A O 1
ATOM 1972 N N . SER A 1 235 ? 4.394 -11.547 3.189 1.00 96.88 235 SER A N 1
ATOM 1973 C CA . SER A 1 235 ? 5.011 -12.554 2.330 1.00 96.88 235 SER A CA 1
ATOM 1974 C C . SER A 1 235 ? 6.523 -12.437 2.378 1.00 96.88 235 SER A C 1
ATOM 1976 O O . SER A 1 235 ? 7.071 -11.382 2.716 1.00 96.88 235 SER A O 1
ATOM 1978 N N . ARG A 1 236 ? 7.184 -13.550 2.081 1.00 96.25 236 ARG A N 1
ATOM 1979 C CA . ARG A 1 236 ? 8.632 -13.676 2.064 1.00 96.25 236 ARG A CA 1
ATOM 1980 C C . ARG A 1 236 ? 9.108 -14.330 0.776 1.00 96.25 236 ARG A C 1
ATOM 1982 O O . ARG A 1 236 ? 8.375 -15.093 0.146 1.00 96.25 236 ARG A O 1
ATOM 1989 N N . VAL A 1 237 ? 10.346 -14.041 0.407 1.00 95.00 237 VAL A N 1
ATOM 1990 C CA . VAL A 1 237 ? 11.007 -14.624 -0.757 1.00 95.00 237 VAL A CA 1
ATOM 1991 C C . VAL A 1 237 ? 11.315 -16.093 -0.496 1.00 95.00 237 VAL A C 1
ATOM 1993 O O . VAL A 1 237 ? 11.765 -16.480 0.584 1.00 95.00 237 VAL A O 1
ATOM 1996 N N . THR A 1 238 ? 11.079 -16.932 -1.499 1.00 94.00 238 THR A N 1
ATOM 1997 C CA . THR A 1 238 ? 11.477 -18.340 -1.479 1.00 94.00 238 THR A CA 1
ATOM 1998 C C . THR A 1 238 ? 11.878 -18.822 -2.874 1.00 94.00 238 THR A C 1
ATOM 2000 O O . THR A 1 238 ? 11.754 -18.089 -3.857 1.00 94.00 238 THR A O 1
ATOM 2003 N N . ARG A 1 239 ? 12.380 -20.052 -2.961 1.00 90.25 239 ARG A N 1
ATOM 2004 C CA . ARG A 1 239 ? 12.727 -20.756 -4.202 1.00 90.25 239 ARG A CA 1
ATOM 2005 C C . ARG A 1 239 ? 12.078 -22.137 -4.160 1.00 90.25 239 ARG A C 1
ATOM 2007 O O . ARG A 1 239 ? 11.763 -22.615 -3.073 1.00 90.25 239 ARG A O 1
ATOM 2014 N N . GLU A 1 240 ? 11.870 -22.761 -5.316 1.00 85.69 240 GLU A N 1
ATOM 2015 C CA . GLU A 1 240 ? 11.420 -24.156 -5.344 1.00 85.69 240 GLU A CA 1
ATOM 2016 C C . GLU A 1 240 ? 12.431 -25.078 -4.652 1.00 85.69 240 GLU A C 1
ATOM 2018 O O . GLU A 1 240 ? 13.646 -24.890 -4.764 1.00 85.69 240 GLU A O 1
ATOM 2023 N N . GLY A 1 241 ? 11.911 -26.083 -3.946 1.00 87.38 241 GLY A N 1
ATOM 2024 C CA . GLY A 1 241 ? 12.719 -27.052 -3.211 1.00 87.38 241 GLY A CA 1
ATOM 2025 C C . GLY A 1 241 ? 12.902 -26.702 -1.728 1.00 87.38 241 GLY A C 1
ATOM 2026 O O . GLY A 1 241 ? 12.032 -26.051 -1.139 1.00 87.38 241 GLY A O 1
ATOM 2027 N N . PRO A 1 242 ? 13.990 -27.174 -1.088 1.00 83.94 242 PRO A N 1
ATOM 2028 C CA . PRO A 1 242 ? 14.147 -27.097 0.362 1.00 83.94 242 PRO A CA 1
ATOM 2029 C C . PRO A 1 242 ? 14.161 -25.660 0.879 1.00 83.94 242 PRO A C 1
ATOM 2031 O O . PRO A 1 242 ? 14.933 -24.821 0.410 1.00 83.94 242 PRO A O 1
ATOM 2034 N N . VAL A 1 243 ? 13.344 -25.379 1.894 1.00 85.62 243 VAL A N 1
ATOM 2035 C CA . VAL A 1 243 ? 13.280 -24.047 2.503 1.00 85.62 243 VAL A CA 1
ATOM 2036 C C . VAL A 1 243 ? 14.181 -23.982 3.729 1.00 85.62 243 VAL A C 1
ATOM 2038 O O . VAL A 1 243 ? 13.892 -24.580 4.763 1.00 85.62 243 VAL A O 1
ATOM 2041 N N . SER A 1 244 ? 15.250 -23.192 3.640 1.00 77.44 244 SER A N 1
ATOM 2042 C CA . SER A 1 244 ? 16.084 -22.831 4.786 1.00 77.44 244 SER A CA 1
ATOM 2043 C C . SER A 1 244 ? 15.664 -21.467 5.345 1.00 77.44 244 SER A C 1
ATOM 2045 O O . SER A 1 244 ? 15.829 -20.443 4.682 1.00 77.44 244 SER A O 1
ATOM 2047 N N . GLY A 1 245 ? 15.140 -21.441 6.573 1.00 84.06 245 GLY A N 1
ATOM 2048 C CA . GLY A 1 245 ? 14.791 -20.206 7.282 1.00 84.06 245 GLY A CA 1
ATOM 2049 C C . GLY A 1 245 ? 13.522 -19.501 6.782 1.00 84.06 245 GLY A C 1
ATOM 2050 O O . GLY A 1 245 ? 12.690 -20.058 6.057 1.00 84.06 245 GLY A O 1
ATOM 2051 N N . GLU A 1 246 ? 13.339 -18.252 7.213 1.00 83.19 246 GLU A N 1
ATOM 2052 C CA . GLU A 1 246 ? 12.155 -17.456 6.863 1.00 83.19 246 GLU A CA 1
ATOM 2053 C C . GLU A 1 246 ? 12.276 -16.749 5.501 1.00 83.19 246 GLU A C 1
ATOM 2055 O O . GLU A 1 246 ? 11.264 -16.523 4.838 1.00 83.19 246 GLU A O 1
ATOM 2060 N N . GLY A 1 247 ? 13.486 -16.484 5.015 1.00 89.00 247 GLY A N 1
ATOM 2061 C CA . GLY A 1 247 ? 13.695 -15.710 3.789 1.00 89.00 247 GLY A CA 1
ATOM 2062 C C . GLY A 1 247 ? 13.358 -14.221 3.943 1.00 89.00 247 GLY A C 1
ATOM 2063 O O . GLY A 1 247 ? 12.795 -13.776 4.953 1.00 89.00 247 GLY A O 1
ATOM 2064 N N . ASP A 1 248 ? 13.711 -13.448 2.922 1.00 93.44 248 ASP A N 1
ATOM 2065 C CA . ASP A 1 248 ? 13.602 -11.986 2.945 1.00 93.44 248 ASP A CA 1
ATOM 2066 C C . ASP A 1 248 ? 12.148 -11.523 2.871 1.00 93.44 248 ASP A C 1
ATOM 2068 O O . ASP A 1 248 ? 11.296 -12.208 2.307 1.00 93.44 248 ASP A O 1
ATOM 2072 N N . VAL A 1 249 ? 11.844 -10.358 3.440 1.00 95.88 249 VAL A N 1
ATOM 2073 C CA . VAL A 1 249 ? 10.491 -9.788 3.409 1.00 95.88 249 VAL A CA 1
ATOM 2074 C C . VAL A 1 249 ? 10.185 -9.268 2.009 1.00 95.88 249 VAL A C 1
ATOM 2076 O O . VAL A 1 249 ? 10.944 -8.484 1.452 1.00 95.88 249 VAL A O 1
ATOM 2079 N N . LEU A 1 250 ? 9.048 -9.684 1.453 1.00 96.75 250 LEU A N 1
ATOM 2080 C CA . LEU A 1 250 ? 8.628 -9.305 0.105 1.00 96.75 250 LEU A CA 1
ATOM 2081 C C . LEU A 1 250 ? 7.427 -8.364 0.116 1.00 96.75 250 LEU A C 1
ATOM 2083 O O . LEU A 1 250 ? 7.407 -7.370 -0.603 1.00 96.75 250 LEU A O 1
ATOM 2087 N N . THR A 1 251 ? 6.449 -8.627 0.977 1.00 98.44 251 THR A N 1
ATOM 2088 C CA . THR A 1 251 ? 5.410 -7.644 1.301 1.00 98.44 251 THR A CA 1
ATOM 2089 C C . THR A 1 251 ? 5.237 -7.523 2.785 1.00 98.44 251 THR A C 1
ATOM 2091 O O . THR A 1 251 ? 5.230 -8.534 3.496 1.00 98.44 251 THR A O 1
ATOM 2094 N N . ALA A 1 252 ? 4.974 -6.307 3.225 1.00 98.31 252 ALA A N 1
ATOM 2095 C CA . ALA A 1 252 ? 4.680 -6.018 4.609 1.00 98.31 252 ALA A CA 1
ATOM 2096 C C . ALA A 1 252 ? 3.654 -4.897 4.720 1.00 98.31 252 ALA A C 1
ATOM 2098 O O . ALA A 1 252 ? 3.524 -4.065 3.823 1.00 98.31 252 ALA A O 1
ATOM 2099 N N . ALA A 1 253 ? 2.928 -4.895 5.827 1.00 96.44 253 ALA A N 1
ATOM 2100 C CA . ALA A 1 253 ? 1.985 -3.849 6.176 1.00 96.44 253 ALA A CA 1
ATOM 2101 C C . ALA A 1 253 ? 2.314 -3.304 7.561 1.00 96.44 253 ALA A C 1
ATOM 2103 O O . ALA A 1 253 ? 2.835 -4.034 8.406 1.00 96.44 253 ALA A O 1
ATOM 2104 N N . MET A 1 254 ? 2.007 -2.032 7.790 1.00 92.94 254 MET A N 1
ATOM 2105 C CA . MET A 1 254 ? 2.221 -1.387 9.078 1.00 92.94 254 MET A CA 1
ATOM 2106 C C . MET A 1 254 ? 1.193 -0.268 9.285 1.00 92.94 254 MET A C 1
ATOM 2108 O O . MET A 1 254 ? 1.098 0.642 8.455 1.00 92.94 254 MET A O 1
ATOM 2112 N N . PRO A 1 255 ? 0.434 -0.300 10.392 1.00 87.44 255 PRO A N 1
ATOM 2113 C CA . PRO A 1 255 ? -0.223 0.888 10.917 1.00 87.44 255 PRO A CA 1
ATOM 2114 C C . PRO A 1 255 ? 0.813 1.986 11.154 1.00 87.44 255 PRO A C 1
ATOM 2116 O O . PRO A 1 255 ? 1.828 1.742 11.803 1.00 87.44 255 PRO A O 1
ATOM 2119 N N . TYR A 1 256 ? 0.576 3.182 10.624 1.00 86.62 256 TYR A N 1
ATOM 2120 C CA . TYR A 1 256 ? 1.467 4.317 10.851 1.00 86.62 256 TYR A CA 1
ATOM 2121 C C . TYR A 1 256 ? 0.638 5.534 11.245 1.00 86.62 256 TYR A C 1
ATOM 2123 O O . TYR A 1 256 ? -0.039 6.143 10.407 1.00 86.62 256 TYR A O 1
ATOM 2131 N N . GLY A 1 257 ? 0.645 5.842 12.544 1.00 83.19 257 GLY A N 1
ATOM 2132 C CA . GLY A 1 257 ? -0.332 6.737 13.151 1.00 83.19 257 GLY A CA 1
ATOM 2133 C C . GLY A 1 257 ? -1.742 6.351 12.706 1.00 83.19 257 GLY A C 1
ATOM 2134 O O . GLY A 1 257 ? -2.148 5.197 12.722 1.00 83.19 257 GLY A O 1
ATOM 2135 N N . ASN A 1 258 ? -2.500 7.304 12.183 1.00 78.69 258 ASN A N 1
ATOM 2136 C CA . ASN A 1 258 ? -3.897 7.051 11.850 1.00 78.69 258 ASN A CA 1
ATOM 2137 C C . ASN A 1 258 ? -4.113 6.353 10.504 1.00 78.69 258 ASN A C 1
ATOM 2139 O O . ASN A 1 258 ? -5.253 6.055 10.138 1.00 78.69 258 ASN A O 1
ATOM 2143 N N . GLY A 1 259 ? -3.049 6.191 9.726 1.00 87.75 259 GLY A N 1
ATOM 2144 C CA . GLY A 1 259 ? -3.075 5.657 8.377 1.00 87.75 259 GLY A CA 1
ATOM 2145 C C . GLY A 1 259 ? -2.578 4.225 8.326 1.00 87.75 259 GLY A C 1
ATOM 2146 O O . GLY A 1 259 ? -2.465 3.535 9.343 1.00 87.75 259 GLY A O 1
ATOM 2147 N N . MET A 1 260 ? -2.301 3.779 7.110 1.00 92.25 260 MET A N 1
ATOM 2148 C CA . MET A 1 260 ? -1.788 2.444 6.848 1.00 92.25 260 MET A CA 1
ATOM 2149 C C . MET A 1 260 ? -0.750 2.519 5.739 1.00 92.25 260 MET A C 1
ATOM 2151 O O . MET A 1 260 ? -1.000 3.146 4.707 1.00 92.25 260 MET A O 1
ATOM 2155 N N . THR A 1 261 ? 0.387 1.857 5.930 1.00 97.69 261 THR A N 1
ATOM 2156 C CA . THR A 1 261 ? 1.388 1.683 4.880 1.00 97.69 261 THR A CA 1
ATOM 2157 C C . THR A 1 261 ? 1.453 0.225 4.443 1.00 97.69 261 THR A C 1
ATOM 2159 O O . THR A 1 261 ? 1.307 -0.706 5.239 1.00 97.69 261 THR A O 1
ATOM 2162 N N . PHE A 1 262 ? 1.637 0.017 3.144 1.00 98.62 262 PHE A N 1
ATOM 2163 C CA . PHE A 1 262 ? 1.859 -1.290 2.540 1.00 98.62 262 PHE A CA 1
ATOM 2164 C C . PHE A 1 262 ? 3.073 -1.218 1.622 1.00 98.62 262 PHE A C 1
ATOM 2166 O O . PHE A 1 262 ? 3.151 -0.364 0.742 1.00 98.62 262 PHE A O 1
ATOM 2173 N N . TYR A 1 263 ? 4.014 -2.129 1.818 1.00 98.62 263 TYR A N 1
ATOM 2174 C CA . TYR A 1 263 ? 5.214 -2.259 1.007 1.00 98.62 263 TYR A CA 1
ATOM 2175 C C . TYR A 1 263 ? 5.116 -3.480 0.101 1.00 98.62 263 TYR A C 1
ATOM 2177 O O . TYR A 1 263 ? 4.803 -4.578 0.566 1.00 98.62 263 TYR A O 1
ATOM 2185 N N . CYS A 1 264 ? 5.428 -3.280 -1.178 1.00 98.38 264 CYS A N 1
ATOM 2186 C CA . CYS A 1 264 ? 5.593 -4.323 -2.180 1.00 98.38 264 CYS A CA 1
ATOM 2187 C C . CYS A 1 264 ? 7.024 -4.264 -2.713 1.00 98.38 264 CYS A C 1
ATOM 2189 O O . CYS A 1 264 ? 7.357 -3.406 -3.529 1.00 98.38 264 CYS A O 1
ATOM 2191 N N . GLY A 1 265 ? 7.864 -5.183 -2.243 1.00 97.31 265 GLY A N 1
ATOM 2192 C CA . GLY A 1 265 ? 9.301 -5.246 -2.506 1.00 97.31 265 GLY A CA 1
ATOM 2193 C C . GLY A 1 265 ? 9.688 -5.832 -3.859 1.00 97.31 265 GLY A C 1
ATOM 2194 O O . GLY A 1 265 ? 10.804 -6.305 -4.015 1.00 97.31 265 GLY A O 1
ATOM 2195 N N . SER A 1 266 ? 8.778 -5.856 -4.826 1.00 96.44 266 SER A N 1
ATOM 2196 C CA . SER A 1 266 ? 9.046 -6.307 -6.190 1.00 96.44 266 SER A CA 1
ATOM 2197 C C . SER A 1 266 ? 8.101 -5.601 -7.153 1.00 96.44 266 SER A C 1
ATOM 2199 O O . SER A 1 266 ? 6.950 -5.308 -6.812 1.00 96.44 266 SER A O 1
ATOM 2201 N N . ASP A 1 267 ? 8.579 -5.369 -8.369 1.00 95.12 267 ASP A N 1
ATOM 2202 C CA . ASP A 1 267 ? 7.804 -4.858 -9.490 1.00 95.12 267 ASP A CA 1
ATOM 2203 C C . ASP A 1 267 ? 7.549 -5.921 -10.562 1.00 95.12 267 ASP A C 1
ATOM 2205 O O . ASP A 1 267 ? 7.259 -5.602 -11.707 1.00 95.12 267 ASP A O 1
ATOM 2209 N N . ASP A 1 268 ? 7.576 -7.195 -10.180 1.00 96.19 268 ASP A N 1
ATOM 2210 C CA . ASP A 1 268 ? 7.309 -8.318 -11.079 1.00 96.19 268 ASP A CA 1
ATOM 2211 C C . ASP A 1 268 ? 5.898 -8.909 -10.917 1.00 96.19 268 ASP A C 1
ATOM 2213 O O . ASP A 1 268 ? 5.569 -9.918 -11.542 1.00 96.19 268 ASP A O 1
ATOM 2217 N N . THR A 1 269 ? 5.002 -8.280 -10.140 1.00 96.38 269 THR A N 1
ATOM 2218 C CA . THR A 1 269 ? 3.627 -8.805 -9.963 1.00 96.38 269 THR A CA 1
ATOM 2219 C C . THR A 1 269 ? 2.850 -8.875 -11.283 1.00 96.38 269 THR A C 1
ATOM 2221 O O . THR A 1 269 ? 1.941 -9.691 -11.432 1.00 96.38 269 THR A O 1
ATOM 2224 N N . TRP A 1 270 ? 3.230 -8.076 -12.288 1.00 95.62 270 TRP A N 1
ATOM 2225 C CA . TRP A 1 270 ? 2.661 -8.153 -13.635 1.00 95.62 270 TRP A CA 1
ATOM 2226 C C . TRP A 1 270 ? 2.849 -9.517 -14.318 1.00 95.62 270 TRP A C 1
ATOM 2228 O O . TRP A 1 270 ? 2.053 -9.851 -15.201 1.00 95.62 270 TRP A O 1
ATOM 2238 N N . LEU A 1 271 ? 3.841 -10.319 -13.912 1.00 96.12 271 LEU A N 1
ATOM 2239 C CA . LEU A 1 271 ? 4.062 -11.672 -14.435 1.00 96.12 271 LEU A CA 1
ATOM 2240 C C . LEU A 1 271 ? 2.909 -12.620 -14.102 1.00 96.12 271 LEU A C 1
ATOM 2242 O O . LEU A 1 271 ? 2.648 -13.560 -14.851 1.00 96.12 271 LEU A O 1
ATOM 2246 N N . TRP A 1 272 ? 2.127 -12.345 -13.053 1.00 95.56 272 TRP A N 1
ATOM 2247 C CA . TRP A 1 272 ? 0.936 -13.137 -12.715 1.00 95.56 272 TRP A CA 1
ATOM 2248 C C . TRP A 1 272 ? -0.124 -13.137 -13.820 1.00 95.56 272 TRP A C 1
ATOM 2250 O O . TRP A 1 272 ? -1.032 -13.968 -13.819 1.00 95.56 272 TRP A O 1
ATOM 2260 N N . ARG A 1 273 ? 0.018 -12.235 -14.796 1.00 94.19 273 ARG A N 1
ATOM 2261 C CA . ARG A 1 273 ? -0.833 -12.168 -15.978 1.00 94.19 273 ARG A CA 1
ATOM 2262 C C . ARG A 1 273 ? -0.530 -13.223 -17.033 1.00 94.19 273 ARG A C 1
ATOM 2264 O O . ARG A 1 273 ? -1.355 -13.422 -17.921 1.00 94.19 273 ARG A O 1
ATOM 2271 N N . GLN A 1 274 ? 0.619 -13.891 -16.951 1.00 89.19 274 GLN A N 1
ATOM 2272 C CA . GLN A 1 274 ? 1.107 -14.804 -17.985 1.00 89.19 274 GLN A CA 1
ATOM 2273 C C . GLN A 1 274 ? 0.133 -15.952 -18.286 1.00 89.19 274 GLN A C 1
ATOM 2275 O O . GLN A 1 274 ? -0.022 -16.320 -19.447 1.00 89.19 274 GLN A O 1
ATOM 2280 N N . TYR A 1 275 ? -0.546 -16.488 -17.266 1.00 87.31 275 TYR A N 1
ATOM 2281 C CA . TYR A 1 275 ? -1.394 -17.679 -17.419 1.00 87.31 275 TYR A CA 1
ATOM 2282 C C . TYR A 1 275 ? -2.896 -17.387 -17.391 1.00 87.31 275 TYR A C 1
ATOM 2284 O O . TYR A 1 275 ? -3.665 -18.052 -18.077 1.00 87.31 275 TYR A O 1
ATOM 2292 N N . VAL A 1 276 ? -3.327 -16.396 -16.605 1.00 88.31 276 VAL A N 1
ATOM 2293 C CA . VAL A 1 276 ? -4.756 -16.111 -16.360 1.00 88.31 276 VAL A CA 1
ATOM 2294 C C . VAL A 1 276 ? -5.147 -14.663 -16.671 1.00 88.31 276 VAL A C 1
ATOM 2296 O O . VAL A 1 276 ? -6.220 -14.204 -16.274 1.00 88.31 276 VAL A O 1
ATOM 2299 N N . GLY A 1 277 ? -4.279 -13.921 -17.366 1.00 89.69 277 GLY A N 1
ATOM 2300 C CA . GLY A 1 277 ? -4.485 -12.502 -17.641 1.00 89.69 277 GLY A CA 1
ATOM 2301 C C . GLY A 1 277 ? -4.596 -11.675 -16.357 1.00 89.69 277 GLY A C 1
ATOM 2302 O O . GLY A 1 277 ? -3.971 -11.964 -15.342 1.00 89.69 277 GLY A O 1
ATOM 2303 N N . ASP A 1 278 ? -5.420 -10.633 -16.367 1.00 88.75 278 ASP A N 1
ATOM 2304 C CA . ASP A 1 278 ? -5.421 -9.632 -15.291 1.00 88.75 278 ASP A CA 1
ATOM 2305 C C . ASP A 1 278 ? -5.988 -10.137 -13.952 1.00 88.75 278 ASP A C 1
ATOM 2307 O O . ASP A 1 278 ? -5.923 -9.413 -12.969 1.00 88.75 278 ASP A O 1
ATOM 2311 N N . TYR A 1 279 ? -6.537 -11.351 -13.869 1.00 92.19 279 TYR A N 1
ATOM 2312 C CA . TYR A 1 279 ? -7.393 -11.770 -12.755 1.00 92.19 279 TYR A CA 1
ATOM 2313 C C . TYR A 1 279 ? -6.738 -11.684 -11.365 1.00 92.19 279 TYR A C 1
ATOM 2315 O O . TYR A 1 279 ? -7.247 -10.978 -10.491 1.00 92.19 279 TYR A O 1
ATOM 2323 N N . TYR A 1 280 ? -5.617 -12.382 -11.140 1.00 95.06 280 TYR A N 1
ATOM 2324 C CA . TYR A 1 280 ? -4.947 -12.371 -9.831 1.00 95.06 280 TYR A CA 1
ATOM 2325 C C . TYR A 1 280 ? -4.195 -11.067 -9.577 1.00 95.06 280 TYR A C 1
ATOM 2327 O O . TYR A 1 280 ? -4.253 -10.540 -8.468 1.00 95.06 280 TYR A O 1
ATOM 2335 N N . PHE A 1 281 ? -3.564 -10.514 -10.616 1.00 96.31 281 PHE A N 1
ATOM 2336 C CA . PHE A 1 281 ? -2.909 -9.209 -10.560 1.00 96.31 281 PHE A CA 1
ATOM 2337 C C . PHE A 1 281 ? -3.879 -8.120 -10.087 1.00 96.31 281 PHE A C 1
ATOM 2339 O O . PHE A 1 281 ? -3.622 -7.426 -9.106 1.00 96.31 281 PHE A O 1
ATOM 2346 N N . TYR A 1 282 ? -5.033 -8.015 -10.743 1.00 95.00 282 TYR A N 1
ATOM 2347 C CA . TYR A 1 282 ? -6.061 -7.037 -10.424 1.00 95.00 282 TYR A CA 1
ATOM 2348 C C . TYR A 1 282 ? -6.598 -7.229 -9.006 1.00 95.00 282 TYR A C 1
ATOM 2350 O O . TYR A 1 282 ? -6.662 -6.266 -8.249 1.00 95.00 282 TYR A O 1
ATOM 2358 N N . ARG A 1 283 ? -6.916 -8.470 -8.610 1.00 95.31 283 ARG A N 1
ATOM 2359 C CA . ARG A 1 283 ? -7.405 -8.772 -7.255 1.00 95.31 283 ARG A CA 1
ATOM 2360 C C . ARG A 1 283 ? -6.418 -8.374 -6.168 1.00 95.31 283 ARG A C 1
ATOM 2362 O O . ARG A 1 283 ? -6.831 -7.756 -5.193 1.00 95.31 283 ARG A O 1
ATOM 2369 N N . PHE A 1 284 ? -5.138 -8.698 -6.338 1.00 97.44 284 PHE A N 1
ATOM 2370 C CA . PHE A 1 284 ? -4.104 -8.310 -5.384 1.00 97.44 284 PHE A CA 1
ATOM 2371 C C . PHE A 1 284 ? -4.064 -6.791 -5.208 1.00 97.44 284 PHE A C 1
ATOM 2373 O O . PHE A 1 284 ? -4.214 -6.304 -4.093 1.00 97.44 284 PHE A O 1
ATOM 2380 N N . TRP A 1 285 ? -3.963 -6.033 -6.303 1.00 97.81 285 TRP A N 1
ATOM 2381 C CA . TRP A 1 285 ? -3.878 -4.573 -6.237 1.00 97.81 285 TRP A CA 1
ATOM 2382 C C . TRP A 1 285 ? -5.165 -3.917 -5.722 1.00 97.81 285 TRP A C 1
ATOM 2384 O O . TRP A 1 285 ? -5.093 -2.960 -4.952 1.00 97.81 285 TRP A O 1
ATOM 2394 N N . GLN A 1 286 ? -6.340 -4.462 -6.052 1.00 95.75 286 GLN A N 1
ATOM 2395 C CA . GLN A 1 286 ? -7.605 -4.033 -5.452 1.00 95.75 286 GLN A CA 1
ATOM 2396 C C . GLN A 1 286 ? -7.632 -4.260 -3.942 1.00 95.75 286 GLN A C 1
ATOM 2398 O O . GLN A 1 286 ? -8.049 -3.369 -3.200 1.00 95.75 286 GLN A O 1
ATOM 2403 N N . ASN A 1 287 ? -7.205 -5.438 -3.482 1.00 95.69 287 ASN A N 1
ATOM 2404 C CA . ASN A 1 287 ? -7.161 -5.751 -2.060 1.00 95.69 287 ASN A CA 1
ATOM 2405 C C . ASN A 1 287 ? -6.148 -4.851 -1.339 1.00 95.69 287 ASN A C 1
ATOM 2407 O O . ASN A 1 287 ? -6.478 -4.313 -0.290 1.00 95.69 287 ASN A O 1
ATOM 2411 N N . SER A 1 288 ? -4.968 -4.614 -1.923 1.00 98.19 288 SER A N 1
ATOM 2412 C CA . SER A 1 288 ? -3.949 -3.702 -1.384 1.00 98.19 288 SER A CA 1
ATOM 2413 C C . SER A 1 288 ? -4.470 -2.278 -1.223 1.00 98.19 288 SER A C 1
ATOM 2415 O O . SER A 1 288 ? -4.323 -1.694 -0.153 1.00 98.19 288 SER A O 1
ATOM 2417 N N . ILE A 1 289 ? -5.138 -1.731 -2.243 1.00 98.06 289 ILE A N 1
ATOM 2418 C CA . ILE A 1 289 ? -5.710 -0.376 -2.196 1.00 98.06 289 ILE A CA 1
ATOM 2419 C C . ILE A 1 289 ? -6.830 -0.287 -1.161 1.00 98.06 289 ILE A C 1
ATOM 2421 O O . ILE A 1 289 ? -6.865 0.662 -0.382 1.00 98.06 289 ILE A O 1
ATOM 2425 N N . ARG A 1 290 ? -7.733 -1.274 -1.117 1.00 93.38 290 ARG A N 1
ATOM 2426 C CA . ARG A 1 290 ? -8.818 -1.317 -0.122 1.00 93.38 290 ARG A CA 1
ATOM 2427 C C . ARG A 1 290 ? -8.281 -1.412 1.298 1.00 93.38 290 ARG A C 1
ATOM 2429 O O . ARG A 1 290 ? -8.775 -0.697 2.166 1.00 93.38 290 ARG A O 1
ATOM 2436 N N . PHE A 1 291 ? -7.263 -2.241 1.501 1.00 94.19 291 PHE A N 1
ATOM 2437 C CA . PHE A 1 291 ? -6.613 -2.420 2.788 1.00 94.19 291 PHE A CA 1
ATOM 2438 C C . PHE A 1 291 ? -6.024 -1.105 3.298 1.00 94.19 291 PHE A C 1
ATOM 2440 O O . PHE A 1 291 ? -6.381 -0.662 4.390 1.00 94.19 291 PHE A O 1
ATOM 2447 N N . VAL A 1 292 ? -5.194 -0.420 2.502 1.00 96.12 292 VAL A N 1
ATOM 2448 C CA . VAL A 1 292 ? -4.590 0.839 2.967 1.00 96.12 292 VAL A CA 1
ATOM 2449 C C . VAL A 1 292 ? -5.605 1.982 3.064 1.00 96.12 292 VAL A C 1
ATOM 2451 O O . VAL A 1 292 ? -5.450 2.871 3.896 1.00 96.12 292 VAL A O 1
ATOM 2454 N N . ALA A 1 293 ? -6.680 1.949 2.270 1.00 93.44 293 ALA A N 1
ATOM 2455 C CA . ALA A 1 293 ? -7.771 2.919 2.358 1.00 93.44 293 ALA A CA 1
ATOM 2456 C C . ALA A 1 293 ? -8.700 2.687 3.563 1.00 93.44 293 ALA A C 1
ATOM 2458 O O . ALA A 1 293 ? -9.476 3.581 3.908 1.00 93.44 293 ALA A O 1
ATOM 2459 N N . SER A 1 294 ? -8.661 1.506 4.190 1.00 84.75 294 SER A N 1
ATOM 2460 C CA . SER A 1 294 ? -9.654 1.054 5.175 1.00 84.75 294 SER A CA 1
ATOM 2461 C C . SER A 1 294 ? -9.885 2.064 6.303 1.00 84.75 294 SER A C 1
ATOM 2463 O O . SER A 1 294 ? -11.028 2.440 6.558 1.00 84.75 294 SER A O 1
ATOM 2465 N N . ARG A 1 295 ? -8.815 2.601 6.906 1.00 82.56 295 ARG A N 1
ATOM 2466 C CA . ARG A 1 295 ? -8.894 3.577 8.011 1.00 82.56 295 ARG A CA 1
ATOM 2467 C C . ARG A 1 295 ? -9.529 4.908 7.607 1.00 82.56 295 ARG A C 1
ATOM 2469 O O . ARG A 1 295 ? -10.196 5.558 8.415 1.00 82.56 295 ARG A O 1
ATOM 2476 N N . ARG A 1 296 ? -9.366 5.315 6.348 1.00 80.69 296 ARG A N 1
ATOM 2477 C CA . ARG A 1 296 ? -9.984 6.531 5.803 1.00 80.69 296 ARG A CA 1
ATOM 2478 C C . ARG A 1 296 ? -11.442 6.312 5.420 1.00 80.69 296 ARG A C 1
ATOM 2480 O O . ARG A 1 296 ? -12.271 7.197 5.629 1.00 80.69 296 ARG A O 1
ATOM 2487 N N . LEU A 1 297 ? -11.753 5.130 4.889 1.00 75.75 297 LEU A N 1
ATOM 2488 C CA . LEU A 1 297 ? -13.104 4.728 4.492 1.00 75.75 297 LEU A CA 1
ATOM 2489 C C . LEU A 1 297 ? -14.008 4.439 5.690 1.00 75.75 297 LEU A C 1
ATOM 2491 O O . LEU A 1 297 ? -15.188 4.771 5.630 1.00 75.75 297 LEU A O 1
ATOM 2495 N N . ALA A 1 298 ? -13.456 3.922 6.791 1.00 66.25 298 ALA A N 1
ATOM 2496 C CA . ALA A 1 298 ? -14.161 3.745 8.063 1.00 66.25 298 ALA A CA 1
ATOM 2497 C C . ALA A 1 298 ? -14.706 5.072 8.643 1.00 66.25 298 ALA A C 1
ATOM 2499 O O . ALA A 1 298 ? -15.538 5.075 9.553 1.00 66.25 298 ALA A O 1
ATOM 2500 N N . GLY A 1 299 ? -14.273 6.221 8.104 1.00 58.22 299 GLY A N 1
ATOM 2501 C CA . GLY A 1 299 ? -14.806 7.535 8.444 1.00 58.22 299 GLY A CA 1
ATOM 2502 C C . GLY A 1 299 ? -14.618 7.895 9.921 1.00 58.22 299 GLY A C 1
ATOM 2503 O O . GLY A 1 299 ? -13.786 7.334 10.631 1.00 58.22 299 GLY A O 1
ATOM 2504 N N . LYS A 1 300 ? -15.414 8.851 10.415 1.00 48.94 300 LYS A N 1
ATOM 2505 C CA . LYS A 1 300 ? -15.394 9.295 11.823 1.00 48.94 300 LYS A CA 1
ATOM 2506 C C . LYS A 1 300 ? -15.762 8.196 12.836 1.00 48.94 300 LYS A C 1
ATOM 2508 O O . LYS A 1 300 ? -15.661 8.460 14.028 1.00 48.94 300 LYS A O 1
ATOM 2513 N N . GLN A 1 301 ? -16.198 7.010 12.402 1.00 50.78 301 GLN A N 1
ATOM 2514 C CA . GLN A 1 301 ? -16.711 5.983 13.310 1.00 50.78 301 GLN A CA 1
ATOM 2515 C C . GLN A 1 301 ? -15.598 5.244 14.062 1.00 50.78 301 GLN A C 1
ATOM 2517 O O . GLN A 1 301 ? -15.735 5.006 15.258 1.00 50.78 301 GLN A O 1
ATOM 2522 N N . GLN A 1 302 ? -14.458 4.971 13.421 1.00 59.00 302 GLN A N 1
ATOM 2523 C CA . GLN A 1 302 ? -13.316 4.343 14.086 1.00 59.00 302 GLN A CA 1
ATOM 2524 C C . GLN A 1 302 ? -12.213 5.389 14.255 1.00 59.00 302 GLN A C 1
ATOM 2526 O O . GLN A 1 302 ? -11.407 5.639 13.361 1.00 59.00 302 GLN A O 1
ATOM 2531 N N . ARG A 1 303 ? -12.256 6.122 15.376 1.00 70.12 303 ARG A N 1
ATOM 2532 C CA . ARG A 1 303 ? -11.165 7.024 15.800 1.00 70.12 303 ARG A CA 1
ATOM 2533 C C . ARG A 1 303 ? -10.254 6.374 16.841 1.00 70.12 303 ARG A C 1
ATOM 2535 O O . ARG A 1 303 ? -9.294 6.988 17.266 1.00 70.12 303 ARG A O 1
ATOM 2542 N N . VAL A 1 304 ? -10.557 5.146 17.235 1.00 77.94 304 VAL A N 1
ATOM 2543 C CA . VAL A 1 304 ? -9.823 4.363 18.221 1.00 77.94 304 VAL A CA 1
ATOM 2544 C C . VAL A 1 304 ? -9.699 2.962 17.652 1.00 77.94 304 VAL A C 1
ATOM 2546 O O . VAL A 1 304 ? -10.717 2.362 17.303 1.00 77.94 304 VAL A O 1
ATOM 2549 N N . ASP A 1 305 ? -8.474 2.470 17.554 1.00 79.19 305 ASP A N 1
ATOM 2550 C CA . ASP A 1 305 ? -8.185 1.075 17.257 1.00 79.19 305 ASP A CA 1
ATOM 2551 C C . ASP A 1 305 ? -7.717 0.392 18.542 1.00 79.19 305 ASP A C 1
ATOM 2553 O O . ASP A 1 305 ? -6.947 0.964 19.313 1.00 79.19 305 ASP A O 1
ATOM 2557 N N . VAL A 1 306 ? -8.221 -0.807 18.802 1.00 84.06 306 VAL A N 1
ATOM 2558 C CA . VAL A 1 306 ? -7.847 -1.606 19.971 1.00 84.06 306 VAL A CA 1
ATOM 2559 C C . VAL A 1 306 ? -7.483 -2.976 19.443 1.00 84.06 306 VAL A C 1
ATOM 2561 O O . VAL A 1 306 ? -8.266 -3.574 18.712 1.00 84.06 306 VAL A O 1
ATOM 2564 N N . TYR A 1 307 ? -6.311 -3.482 19.795 1.00 83.94 307 TYR A N 1
ATOM 2565 C CA . TYR A 1 307 ? -5.881 -4.803 19.359 1.00 83.94 307 TYR A CA 1
ATOM 2566 C C . TYR A 1 307 ? -4.958 -5.451 20.385 1.00 83.94 307 TYR A C 1
ATOM 2568 O O . TYR A 1 307 ? -4.563 -4.847 21.380 1.00 83.94 307 TYR A O 1
ATOM 2576 N N . THR A 1 308 ? -4.647 -6.722 20.162 1.00 83.38 308 THR A N 1
ATOM 2577 C CA . THR A 1 308 ? -3.737 -7.507 20.995 1.00 83.38 308 THR A CA 1
ATOM 2578 C C . THR A 1 308 ? -2.692 -8.185 20.121 1.00 83.38 308 THR A C 1
ATOM 2580 O O . THR A 1 308 ? -2.917 -8.364 18.923 1.00 83.38 308 THR A O 1
ATOM 2583 N N . ASP A 1 309 ? -1.553 -8.579 20.693 1.00 79.19 309 ASP A N 1
ATOM 2584 C CA . ASP A 1 309 ? -0.479 -9.243 19.935 1.00 79.19 309 ASP A CA 1
ATOM 2585 C C . ASP A 1 309 ? -0.895 -10.618 19.373 1.00 79.19 309 ASP A C 1
ATOM 2587 O O . ASP A 1 309 ? -0.375 -11.064 18.349 1.00 79.19 309 ASP A O 1
ATOM 2591 N N . LYS A 1 310 ? -1.871 -11.281 20.006 1.00 77.12 310 LYS A N 1
ATOM 2592 C CA . LYS A 1 310 ? -2.452 -12.563 19.581 1.00 77.12 310 LYS A CA 1
ATOM 2593 C C . LYS A 1 310 ? -3.970 -12.523 19.702 1.00 77.12 310 LYS A C 1
ATOM 2595 O O . LYS A 1 310 ? -4.540 -11.751 20.461 1.00 77.12 310 LYS A O 1
ATOM 2600 N N . THR A 1 311 ? -4.658 -13.408 18.987 1.00 74.88 311 THR A N 1
ATOM 2601 C CA . THR A 1 311 ? -6.118 -13.592 19.123 1.00 74.88 311 THR A CA 1
ATOM 2602 C C . THR A 1 311 ? -6.491 -14.731 20.077 1.00 74.88 311 THR A C 1
ATOM 2604 O O . THR A 1 311 ? -7.646 -14.831 20.503 1.00 74.88 311 THR A O 1
ATOM 2607 N N . LYS A 1 312 ? -5.522 -15.589 20.429 1.00 81.62 312 LYS A N 1
ATOM 2608 C CA . LYS A 1 312 ? -5.670 -16.728 21.341 1.00 81.62 312 LYS A CA 1
ATOM 2609 C C . LYS A 1 312 ? -4.493 -16.783 22.314 1.00 81.62 312 LYS A C 1
ATOM 2611 O O . LYS A 1 312 ? -3.352 -16.755 21.864 1.00 81.62 312 LYS A O 1
ATOM 2616 N N . TYR A 1 313 ? -4.799 -16.927 23.598 1.00 86.06 313 TYR A N 1
ATOM 2617 C CA . TYR A 1 313 ? -3.836 -17.007 24.701 1.00 86.06 313 TYR A CA 1
ATOM 2618 C C . TYR A 1 313 ? -4.101 -18.238 25.559 1.00 86.06 313 TYR A C 1
ATOM 2620 O O . TYR A 1 313 ? -5.239 -18.707 25.630 1.00 86.06 313 TYR A O 1
ATOM 2628 N N . GLN A 1 314 ? -3.081 -18.749 26.236 1.00 86.50 314 GLN A N 1
ATOM 2629 C CA . GLN A 1 314 ? -3.262 -19.742 27.295 1.00 86.50 314 GLN A CA 1
ATOM 2630 C C . GLN A 1 314 ? -3.529 -19.061 28.643 1.00 86.50 314 GLN A C 1
ATOM 2632 O O . GLN A 1 314 ? -3.193 -17.896 28.847 1.00 86.50 314 GLN A O 1
ATOM 2637 N N . VAL A 1 315 ? -4.154 -19.782 29.578 1.00 87.06 315 VAL A N 1
ATOM 2638 C CA . VAL A 1 315 ? -4.277 -19.296 30.963 1.00 87.06 315 VAL A CA 1
ATOM 2639 C C . VAL A 1 315 ? -2.882 -19.017 31.531 1.00 87.06 315 VAL A C 1
ATOM 2641 O O . VAL A 1 315 ? -1.965 -19.808 31.313 1.00 87.06 315 VAL A O 1
ATOM 2644 N N . SER A 1 316 ? -2.757 -17.911 32.267 1.00 84.25 316 SER A N 1
ATOM 2645 C CA . SER A 1 316 ? -1.510 -17.370 32.830 1.00 84.25 316 SER A CA 1
ATOM 2646 C C . SER A 1 316 ? -0.537 -16.748 31.820 1.00 84.25 316 SER A C 1
ATOM 2648 O O . SER A 1 316 ? 0.578 -16.409 32.200 1.00 84.25 316 SER A O 1
ATOM 2650 N N . GLU A 1 317 ? -0.935 -16.577 30.558 1.00 85.31 317 GLU A N 1
ATOM 2651 C CA . GLU A 1 317 ? -0.176 -15.790 29.582 1.00 85.31 317 GLU A CA 1
ATOM 2652 C C . GLU A 1 317 ? -0.473 -14.285 29.718 1.00 85.31 317 GLU A C 1
ATOM 2654 O O . GLU A 1 317 ? -1.599 -13.883 30.032 1.00 85.31 317 GLU A O 1
ATOM 2659 N N . ASP A 1 318 ? 0.532 -13.456 29.440 1.00 90.50 318 ASP A N 1
ATOM 2660 C CA . ASP A 1 318 ? 0.388 -12.003 29.375 1.00 90.50 318 ASP A CA 1
ATOM 2661 C C . ASP A 1 318 ? -0.238 -11.589 28.040 1.00 90.50 318 ASP A C 1
ATOM 2663 O O . ASP A 1 318 ? 0.328 -11.806 26.966 1.00 90.50 318 ASP A O 1
ATOM 2667 N N . VAL A 1 319 ? -1.410 -10.961 28.099 1.00 89.12 319 VAL A N 1
ATOM 2668 C CA . VAL A 1 319 ? -2.086 -10.388 26.932 1.00 89.12 319 VAL A CA 1
ATOM 2669 C C . VAL A 1 319 ? -1.590 -8.958 26.764 1.00 89.12 319 VAL A C 1
ATOM 2671 O O . VAL A 1 319 ? -1.934 -8.088 27.569 1.00 89.12 319 VAL A O 1
ATOM 2674 N N . LYS A 1 320 ? -0.802 -8.692 25.717 1.00 90.06 320 LYS A N 1
ATOM 2675 C CA . LYS A 1 320 ? -0.396 -7.322 25.384 1.00 90.06 320 LYS A CA 1
ATOM 2676 C C . LYS A 1 320 ? -1.530 -6.636 24.644 1.00 90.06 320 LYS A C 1
ATOM 2678 O O . LYS A 1 320 ? -1.924 -7.073 23.564 1.00 90.06 320 LYS A O 1
ATOM 2683 N N . VAL A 1 321 ? -2.065 -5.580 25.242 1.00 89.38 321 VAL A N 1
ATOM 2684 C CA . VAL A 1 321 ? -3.135 -4.759 24.680 1.00 89.38 321 VAL A CA 1
ATOM 2685 C C . VAL A 1 321 ? -2.533 -3.475 24.141 1.00 89.38 321 VAL A C 1
ATOM 2687 O O . VAL A 1 321 ? -1.785 -2.786 24.835 1.00 89.38 321 VAL A O 1
ATOM 2690 N N . TYR A 1 322 ? -2.928 -3.144 22.921 1.00 88.06 322 TYR A N 1
ATOM 2691 C CA . TYR A 1 322 ? -2.560 -1.923 22.236 1.00 88.06 322 TYR A CA 1
ATOM 2692 C C . TYR A 1 322 ? -3.806 -1.091 21.958 1.00 88.06 322 TYR A C 1
ATOM 2694 O O . TYR A 1 322 ? -4.844 -1.619 21.552 1.00 88.06 322 TYR A O 1
ATOM 2702 N N . VAL A 1 323 ? -3.695 0.216 22.168 1.00 89.81 323 VAL A N 1
ATOM 2703 C CA . VAL A 1 323 ? -4.690 1.199 21.746 1.00 89.81 323 VAL A CA 1
ATOM 2704 C C . VAL A 1 323 ? -4.008 2.220 20.866 1.00 89.81 323 VAL A C 1
ATOM 2706 O O . VAL A 1 323 ? -3.067 2.875 21.298 1.00 89.81 323 VAL A O 1
ATOM 2709 N N . GLU A 1 324 ? -4.518 2.397 19.658 1.00 85.19 324 GLU A N 1
ATOM 2710 C CA . GLU A 1 324 ? -4.073 3.443 18.752 1.00 85.19 324 GLU A CA 1
ATOM 2711 C C . GLU A 1 324 ? -5.178 4.490 18.613 1.00 85.19 324 GLU A C 1
ATOM 2713 O O . GLU A 1 324 ? -6.293 4.208 18.162 1.00 85.19 324 GLU A O 1
ATOM 2718 N N . LEU A 1 325 ? -4.891 5.717 19.043 1.00 84.75 325 LEU A N 1
ATOM 2719 C CA . LEU A 1 325 ? -5.824 6.829 18.903 1.00 84.75 325 LEU A CA 1
ATOM 2720 C C . LEU A 1 325 ? -5.638 7.484 17.535 1.00 84.75 325 LEU A C 1
ATOM 2722 O O . LEU A 1 325 ? -4.624 8.122 17.258 1.00 84.75 325 LEU A O 1
ATOM 2726 N N . LEU A 1 326 ? -6.659 7.356 16.692 1.00 67.12 326 LEU A N 1
ATOM 2727 C CA . LEU A 1 326 ? -6.656 7.824 15.316 1.00 67.12 326 LEU A CA 1
ATOM 2728 C C . LEU A 1 326 ? -7.078 9.304 15.234 1.00 67.12 326 LEU A C 1
ATOM 2730 O O . LEU A 1 326 ? -8.238 9.621 14.944 1.00 67.12 326 LEU A O 1
ATOM 2734 N N . GLY A 1 327 ? -6.149 10.226 15.454 1.00 65.44 327 GLY A N 1
ATOM 2735 C CA . GLY A 1 327 ? -6.350 11.672 15.296 1.00 65.44 327 GLY A CA 1
ATOM 2736 C C . GLY A 1 327 ? -5.893 12.445 16.515 1.00 65.44 327 GLY A C 1
ATOM 2737 O O . GLY A 1 327 ? -5.312 11.889 17.440 1.00 65.44 327 GLY A O 1
ATOM 2738 N N . ASP A 1 328 ? -6.227 13.730 16.552 1.00 68.94 328 ASP A N 1
ATOM 2739 C CA . ASP A 1 328 ? -6.140 14.508 17.786 1.00 68.94 328 ASP A CA 1
ATOM 2740 C C . ASP A 1 328 ? -7.408 14.309 18.631 1.00 68.94 328 ASP A C 1
ATOM 2742 O O . ASP A 1 328 ? -8.221 15.210 18.820 1.00 68.94 328 ASP A O 1
ATOM 2746 N N . ILE A 1 329 ? -7.638 13.064 19.052 1.00 74.50 329 ILE A N 1
ATOM 2747 C CA . ILE A 1 329 ? -8.752 12.707 19.943 1.00 74.50 329 ILE A CA 1
ATOM 2748 C C . ILE A 1 329 ? -8.291 12.441 21.373 1.00 74.50 329 ILE A C 1
ATOM 2750 O O . ILE A 1 329 ? -9.121 12.182 22.239 1.00 74.50 329 ILE A O 1
ATOM 2754 N N . TYR A 1 330 ? -6.981 12.487 21.638 1.00 81.38 330 TYR A N 1
ATOM 2755 C CA . TYR A 1 330 ? -6.446 12.207 22.968 1.00 81.38 330 TYR A CA 1
ATOM 2756 C C . TYR A 1 330 ? -7.080 13.126 24.016 1.00 81.38 330 TYR A C 1
ATOM 2758 O O . TYR A 1 330 ? -7.527 12.645 25.052 1.00 81.38 330 TYR A O 1
ATOM 2766 N N . GLY A 1 331 ? -7.225 14.421 23.710 1.00 76.44 331 GLY A N 1
ATOM 2767 C CA . GLY A 1 331 ? -7.923 15.362 24.586 1.00 76.44 331 GLY A CA 1
ATOM 2768 C C . GLY A 1 331 ? -9.365 14.941 24.890 1.00 76.44 331 GLY A C 1
ATOM 2769 O O . GLY A 1 331 ? -9.758 14.924 26.051 1.00 76.44 331 GLY A O 1
ATOM 2770 N N . GLU A 1 332 ? -10.138 14.538 23.879 1.00 81.56 332 GLU A N 1
ATOM 2771 C CA . GLU A 1 332 ? -11.521 14.057 24.039 1.00 81.56 332 GLU A CA 1
ATOM 2772 C C . GLU A 1 332 ? -11.587 12.794 24.917 1.00 81.56 332 GLU A C 1
ATOM 2774 O O . GLU A 1 332 ? -12.357 12.738 25.876 1.00 81.56 332 GLU A O 1
ATOM 2779 N N . VAL A 1 333 ? -10.731 11.806 24.635 1.00 83.88 333 VAL A N 1
ATOM 2780 C CA . VAL A 1 333 ? -10.664 10.537 25.379 1.00 83.88 333 VAL A CA 1
ATOM 2781 C C . VAL A 1 333 ? -10.265 10.773 26.836 1.00 83.88 333 VAL A C 1
ATOM 2783 O O . VAL A 1 333 ? -10.910 10.248 27.743 1.00 83.88 333 VAL A O 1
ATOM 2786 N N . VAL A 1 334 ? -9.244 11.598 27.080 1.00 84.69 334 VAL A N 1
ATOM 2787 C CA . VAL A 1 334 ? -8.768 11.914 28.432 1.00 84.69 334 VAL A CA 1
ATOM 2788 C C . VAL A 1 334 ? -9.809 12.688 29.227 1.00 84.69 334 VAL A C 1
ATOM 2790 O O . VAL A 1 334 ? -10.000 12.388 30.402 1.00 84.69 334 VAL A O 1
ATOM 2793 N N . GLN A 1 335 ? -10.524 13.640 28.619 1.00 83.62 335 GLN A N 1
ATOM 2794 C CA . GLN A 1 335 ? -11.605 14.355 29.310 1.00 83.62 335 GLN A CA 1
ATOM 2795 C C . GLN A 1 335 ? -12.688 13.392 29.812 1.00 83.62 335 GLN A C 1
ATOM 2797 O O . GLN A 1 335 ? -13.161 13.531 30.942 1.00 83.62 335 GLN A O 1
ATOM 2802 N N . ASN A 1 336 ? -13.009 12.360 29.029 1.00 85.38 336 ASN A N 1
ATOM 2803 C CA . ASN A 1 336 ? -14.005 11.355 29.401 1.00 85.38 336 ASN A CA 1
ATOM 2804 C C . ASN A 1 336 ? -13.517 10.362 30.474 1.00 85.38 336 ASN A C 1
ATOM 2806 O O . ASN A 1 336 ? -14.332 9.621 31.022 1.00 85.38 336 ASN A O 1
ATOM 2810 N N . GLN A 1 337 ? -12.219 10.350 30.795 1.00 87.62 337 GLN A N 1
ATOM 2811 C CA . GLN A 1 337 ? -11.598 9.472 31.800 1.00 87.62 337 GLN A CA 1
ATOM 2812 C C . GLN A 1 337 ? -10.862 10.250 32.908 1.00 87.62 337 GLN A C 1
ATOM 2814 O O . GLN A 1 337 ? -10.114 9.676 33.700 1.00 87.62 337 GLN A O 1
ATOM 2819 N N . LEU A 1 338 ? -11.034 11.575 32.957 1.00 82.75 338 LEU A N 1
ATOM 2820 C CA . LEU A 1 338 ? -10.194 12.472 33.752 1.00 82.75 338 LEU A CA 1
ATOM 2821 C C . LEU A 1 338 ? -10.267 12.175 35.255 1.00 82.75 338 LEU A C 1
ATOM 2823 O O . LEU A 1 338 ? -9.292 12.375 35.975 1.00 82.75 338 LEU A O 1
ATOM 2827 N N . LYS A 1 339 ? -11.433 11.733 35.740 1.00 83.06 339 LYS A N 1
ATOM 2828 C CA . LYS A 1 339 ? -11.633 11.390 37.153 1.00 83.06 339 LYS A CA 1
ATOM 2829 C C . LYS A 1 339 ? -10.805 10.167 37.525 1.00 83.06 339 LYS A C 1
ATOM 2831 O O . LYS A 1 339 ? -10.022 10.234 38.461 1.00 83.06 339 LYS A O 1
ATOM 2836 N N . GLU A 1 340 ? -10.917 9.100 36.743 1.00 84.06 340 GLU A N 1
ATOM 2837 C CA . GLU A 1 340 ? -10.193 7.857 36.983 1.00 84.06 340 GLU A CA 1
ATOM 2838 C C . GLU A 1 340 ? -8.680 8.023 36.815 1.00 84.06 340 GLU A C 1
ATOM 2840 O O . GLU A 1 340 ? -7.919 7.485 37.613 1.00 84.06 340 GLU A O 1
ATOM 2845 N N . LEU A 1 341 ? -8.231 8.801 35.825 1.00 83.69 341 LEU A N 1
ATOM 2846 C CA . LEU A 1 341 ? -6.805 9.077 35.630 1.00 83.69 341 LEU A CA 1
ATOM 2847 C C . LEU A 1 341 ? -6.192 9.856 36.807 1.00 83.69 341 LEU A C 1
ATOM 2849 O O . LEU A 1 341 ? -5.033 9.628 37.138 1.00 83.69 341 LEU A O 1
ATOM 2853 N N . LYS A 1 342 ? -6.962 10.738 37.461 1.00 80.88 342 LYS A N 1
ATOM 2854 C CA . LYS A 1 342 ? -6.524 11.483 38.658 1.00 80.88 342 LYS A CA 1
ATOM 2855 C C . LYS A 1 342 ? -6.469 10.634 39.930 1.00 80.88 342 LYS A C 1
ATOM 2857 O O . LYS A 1 342 ? -5.786 11.020 40.871 1.00 80.88 342 LYS A O 1
ATOM 2862 N N . GLU A 1 343 ? -7.203 9.526 39.974 1.00 81.50 343 GLU A N 1
ATOM 2863 C CA . GLU A 1 343 ? -7.234 8.599 41.114 1.00 81.50 343 GLU A CA 1
ATOM 2864 C C . GLU A 1 343 ? -6.097 7.564 41.069 1.00 81.50 343 GLU A C 1
ATOM 2866 O O . GLU A 1 343 ? -5.893 6.833 42.039 1.00 81.50 343 GLU A O 1
ATOM 2871 N N . LEU A 1 344 ? -5.347 7.487 39.962 1.00 78.75 344 LEU A N 1
ATOM 2872 C CA . LEU A 1 344 ? -4.204 6.587 39.849 1.00 78.75 344 LEU A CA 1
ATOM 2873 C C . LEU A 1 344 ? -3.070 7.026 40.791 1.00 78.75 344 LEU A C 1
ATOM 2875 O O . LEU A 1 344 ? -2.769 8.219 40.875 1.00 78.75 344 LEU A O 1
ATOM 2879 N N . PRO A 1 345 ? -2.406 6.084 41.486 1.00 71.00 345 PRO A N 1
ATOM 2880 C CA . PRO A 1 345 ? -1.251 6.406 42.309 1.00 71.00 345 PRO A CA 1
ATOM 2881 C C . PRO A 1 345 ? -0.134 6.974 41.425 1.00 71.00 345 PRO A C 1
ATOM 2883 O O . PRO A 1 345 ? 0.381 6.287 40.542 1.00 71.00 345 PRO A O 1
ATOM 2886 N N . ASN A 1 346 ? 0.242 8.232 41.663 1.00 60.88 346 ASN A N 1
ATOM 2887 C CA . ASN A 1 346 ? 1.404 8.833 41.018 1.00 60.88 346 ASN A CA 1
ATOM 2888 C C . ASN A 1 346 ? 2.658 8.093 41.485 1.00 60.88 346 ASN A C 1
ATOM 2890 O O . ASN A 1 346 ? 3.021 8.147 42.657 1.00 60.88 346 ASN A O 1
ATOM 2894 N N . THR A 1 347 ? 3.297 7.378 40.565 1.00 58.34 347 THR A N 1
ATOM 2895 C CA . THR A 1 347 ? 4.655 6.861 40.748 1.00 58.34 347 THR A CA 1
ATOM 2896 C C . THR A 1 347 ? 5.621 7.914 40.205 1.00 58.34 347 THR A C 1
ATOM 2898 O O . THR A 1 347 ? 5.343 8.496 39.158 1.00 58.34 347 THR A O 1
ATOM 2901 N N . ASP A 1 348 ? 6.738 8.174 40.889 1.00 51.28 348 ASP A N 1
ATOM 2902 C CA . ASP A 1 348 ? 7.691 9.238 40.515 1.00 51.28 348 ASP A CA 1
ATOM 2903 C C . ASP A 1 348 ? 8.304 9.063 39.102 1.00 51.28 348 ASP A C 1
ATOM 2905 O O . ASP A 1 348 ? 8.800 10.021 38.518 1.00 51.28 348 ASP A O 1
ATOM 2909 N N . GLU A 1 349 ? 8.211 7.866 38.507 1.00 56.50 349 GLU A N 1
ATOM 2910 C CA . GLU A 1 349 ? 8.635 7.559 37.127 1.00 56.50 349 GLU A CA 1
ATOM 2911 C C . GLU A 1 349 ? 7.593 7.915 36.044 1.00 56.50 349 GLU A C 1
ATOM 2913 O O . GLU A 1 349 ? 7.880 7.853 34.851 1.00 56.50 349 GLU A O 1
ATOM 2918 N N . ASP A 1 350 ? 6.368 8.276 36.432 1.00 57.59 350 ASP A N 1
ATOM 2919 C CA . ASP A 1 350 ? 5.185 8.296 35.556 1.00 57.59 350 ASP A CA 1
ATOM 2920 C C . ASP A 1 350 ? 4.759 9.724 35.142 1.00 57.59 350 ASP A C 1
ATOM 2922 O O . ASP A 1 350 ? 3.643 9.927 34.653 1.00 57.59 350 ASP A O 1
ATOM 2926 N N . GLY A 1 351 ? 5.630 10.711 35.394 1.00 55.81 351 GLY A N 1
ATOM 2927 C CA . GLY A 1 351 ? 5.296 12.136 35.504 1.00 55.81 351 GLY A CA 1
ATOM 2928 C C . GLY A 1 351 ? 4.880 12.858 34.221 1.00 55.81 351 GLY A C 1
ATOM 2929 O O . GLY A 1 351 ? 4.269 13.917 34.325 1.00 55.81 351 GLY A O 1
ATOM 2930 N N . ASP A 1 352 ? 5.150 12.299 33.039 1.00 66.56 352 ASP A N 1
ATOM 2931 C CA . ASP A 1 352 ? 4.813 12.959 31.762 1.00 66.56 352 ASP A CA 1
ATOM 2932 C C . ASP A 1 352 ? 4.331 11.995 30.662 1.00 66.56 352 ASP A C 1
ATOM 2934 O O . ASP A 1 352 ? 4.084 12.387 29.521 1.00 66.56 352 ASP A O 1
ATOM 2938 N N . ILE A 1 353 ? 4.176 10.707 30.983 1.00 78.75 353 ILE A N 1
ATOM 2939 C CA . ILE A 1 353 ? 3.744 9.706 30.003 1.00 78.75 353 ILE A CA 1
ATOM 2940 C C . ILE A 1 353 ? 2.228 9.812 29.828 1.00 78.75 353 ILE A C 1
ATOM 2942 O O . ILE A 1 353 ? 1.470 9.708 30.799 1.00 78.75 353 ILE A O 1
ATOM 2946 N N . ARG A 1 354 ? 1.769 9.990 28.582 1.00 87.31 354 ARG A N 1
ATOM 2947 C CA . ARG A 1 354 ? 0.339 9.979 28.246 1.00 87.31 354 ARG A CA 1
ATOM 2948 C C . ARG A 1 354 ? -0.269 8.614 28.576 1.00 87.31 354 ARG A C 1
ATOM 2950 O O . ARG A 1 354 ? 0.333 7.574 28.315 1.00 87.31 354 ARG A O 1
ATOM 2957 N N . LYS A 1 355 ? -1.482 8.605 29.133 1.00 90.06 355 LYS A N 1
ATOM 2958 C CA . LYS A 1 355 ? -2.162 7.383 29.595 1.00 90.06 355 LYS A CA 1
ATOM 2959 C C . LYS A 1 355 ? -3.596 7.333 29.103 1.00 90.06 355 LYS A C 1
ATOM 2961 O O . LYS A 1 355 ? -4.266 8.359 29.007 1.00 90.06 355 LYS A O 1
ATOM 2966 N N . VAL A 1 356 ? -4.076 6.120 28.861 1.00 91.62 356 VAL A N 1
ATOM 2967 C CA . VAL A 1 356 ? -5.486 5.834 28.579 1.00 91.62 356 VAL A CA 1
ATOM 2968 C C . VAL A 1 356 ? -5.929 4.608 29.362 1.00 91.62 356 VAL A C 1
ATOM 2970 O O . VAL A 1 356 ? -5.135 3.720 29.654 1.00 91.62 356 VAL A O 1
ATOM 2973 N N . ILE A 1 357 ? -7.208 4.547 29.708 1.00 92.19 357 ILE A N 1
ATOM 2974 C CA . ILE A 1 357 ? -7.816 3.414 30.400 1.00 92.19 357 ILE A CA 1
ATOM 2975 C C . ILE A 1 357 ? -8.668 2.632 29.405 1.00 92.19 357 ILE A C 1
ATOM 2977 O O . ILE A 1 357 ? -9.500 3.198 28.687 1.00 92.19 357 ILE A O 1
ATOM 2981 N N . VAL A 1 358 ? -8.496 1.315 29.405 1.00 93.00 358 VAL A N 1
ATOM 2982 C CA . VAL A 1 358 ? -9.381 0.377 28.711 1.00 93.00 358 VAL A CA 1
ATOM 2983 C C . VAL A 1 358 ? -10.194 -0.429 29.713 1.00 93.00 358 VAL A C 1
ATOM 2985 O O . VAL A 1 358 ? -9.720 -0.762 30.803 1.00 93.00 358 VAL A O 1
ATOM 2988 N N . ASP A 1 359 ? -11.429 -0.746 29.340 1.00 93.19 359 ASP A N 1
ATOM 2989 C CA . ASP A 1 359 ? -12.249 -1.725 30.043 1.00 93.19 359 ASP A CA 1
ATOM 2990 C C . ASP A 1 359 ? -12.094 -3.079 29.332 1.00 93.19 359 ASP A C 1
ATOM 2992 O O . ASP A 1 359 ? -12.261 -3.184 28.116 1.00 93.19 359 ASP A O 1
ATOM 2996 N N . VAL A 1 360 ? -11.782 -4.120 30.101 1.00 91.50 360 VAL A N 1
ATOM 2997 C CA . VAL A 1 360 ? -11.708 -5.512 29.647 1.00 91.50 360 VAL A CA 1
ATOM 2998 C C . VAL A 1 360 ? -12.843 -6.278 30.305 1.00 91.50 360 VAL A C 1
ATOM 3000 O O . VAL A 1 360 ? -12.913 -6.354 31.535 1.00 91.50 360 VAL A O 1
ATOM 3003 N N . GLN A 1 361 ? -13.729 -6.863 29.507 1.00 91.50 361 GLN A N 1
ATOM 3004 C CA . GLN A 1 361 ? -14.869 -7.633 29.991 1.00 91.50 361 GLN A CA 1
ATOM 3005 C C . GLN A 1 361 ? -14.751 -9.100 29.596 1.00 91.50 361 GLN A C 1
ATOM 3007 O O . GLN A 1 361 ? -14.673 -9.423 28.413 1.00 91.50 361 GLN A O 1
ATOM 3012 N N . ALA A 1 362 ? -14.795 -9.991 30.585 1.00 87.31 362 ALA A N 1
ATOM 3013 C CA . ALA A 1 362 ? -14.857 -11.423 30.347 1.00 87.31 362 ALA A CA 1
ATOM 3014 C C . ALA A 1 362 ? -16.301 -11.872 30.092 1.00 87.31 362 ALA A C 1
ATOM 3016 O O . ALA A 1 362 ? -17.242 -11.477 30.788 1.00 87.31 362 ALA A O 1
ATOM 3017 N N . ARG A 1 363 ? -16.462 -12.753 29.106 1.00 78.75 363 ARG A N 1
ATOM 3018 C CA . ARG A 1 363 ? -17.680 -13.510 28.820 1.00 78.75 363 ARG A CA 1
ATOM 3019 C C . ARG A 1 363 ? -17.414 -14.981 29.131 1.00 78.75 363 ARG A C 1
ATOM 3021 O O . ARG A 1 363 ? -17.204 -15.782 28.219 1.00 78.75 363 ARG A O 1
ATOM 3028 N N . SER A 1 364 ? -17.402 -15.335 30.415 1.00 66.31 364 SER A N 1
ATOM 3029 C CA . SER A 1 364 ? -17.219 -16.720 30.865 1.00 66.31 364 SER A CA 1
ATOM 3030 C C . SER A 1 364 ? -18.403 -17.186 31.717 1.00 66.31 364 SER A C 1
ATOM 3032 O O . SER A 1 364 ? -18.889 -16.458 32.578 1.00 66.31 364 SER A O 1
ATOM 3034 N N . GLN A 1 365 ? -18.920 -18.384 31.421 1.00 57.41 365 GLN A N 1
ATOM 3035 C CA . GLN A 1 365 ? -19.929 -19.119 32.209 1.00 57.41 365 GLN A CA 1
ATOM 3036 C C . GLN A 1 365 ? -21.106 -18.289 32.778 1.00 57.41 365 GLN A C 1
ATOM 3038 O O . GLN A 1 365 ? -21.526 -18.480 33.916 1.00 57.41 365 GLN A O 1
ATOM 3043 N N . GLY A 1 366 ? -21.662 -17.357 31.997 1.00 57.31 366 GLY A N 1
ATOM 3044 C CA . GLY A 1 366 ? -22.843 -16.579 32.401 1.00 57.31 366 GLY A CA 1
ATOM 3045 C C . GLY A 1 366 ? -22.587 -15.468 33.428 1.00 57.31 366 GLY A C 1
ATOM 3046 O O . GLY A 1 366 ? -23.545 -14.836 33.872 1.00 57.31 366 GLY A O 1
ATOM 3047 N N . ARG A 1 367 ? -21.327 -15.181 33.780 1.00 64.75 367 ARG A N 1
ATOM 3048 C CA . ARG A 1 367 ? -20.941 -14.078 34.671 1.00 64.75 367 ARG A CA 1
ATOM 3049 C C . ARG A 1 367 ? -20.126 -13.044 33.889 1.00 64.75 367 ARG A C 1
ATOM 3051 O O . ARG A 1 367 ? -19.175 -13.387 33.197 1.00 64.75 367 ARG A O 1
ATOM 3058 N N . LEU A 1 368 ? -20.520 -11.773 33.986 1.00 73.25 368 LEU A N 1
ATOM 3059 C CA . LEU A 1 368 ? -19.796 -10.651 33.383 1.00 73.25 368 LEU A CA 1
ATOM 3060 C C . LEU A 1 368 ? -18.869 -10.052 34.440 1.00 73.25 368 LEU A C 1
ATOM 3062 O O . LEU A 1 368 ? -19.334 -9.440 35.402 1.00 73.25 368 LEU A O 1
ATOM 3066 N N . THR A 1 369 ? -17.566 -10.246 34.275 1.00 79.62 369 THR A N 1
ATOM 3067 C CA . THR A 1 369 ? -16.534 -9.583 35.078 1.00 79.62 369 THR A CA 1
ATOM 3068 C C . THR A 1 369 ? -15.879 -8.510 34.218 1.00 79.62 369 THR A C 1
ATOM 3070 O O . THR A 1 369 ? -15.553 -8.738 33.055 1.00 79.62 369 THR A O 1
ATOM 3073 N N . SER A 1 370 ? -15.723 -7.309 34.770 1.00 84.62 370 SER A N 1
ATOM 3074 C CA . SER A 1 370 ? -15.069 -6.192 34.091 1.00 84.62 370 SER A CA 1
ATOM 3075 C C . SER A 1 370 ? -13.895 -5.713 34.927 1.00 84.62 370 SER A C 1
ATOM 3077 O O . SER A 1 370 ? -14.027 -5.539 36.138 1.00 84.62 370 SER A O 1
ATOM 3079 N N . ARG A 1 371 ? -12.756 -5.491 34.276 1.00 88.75 371 ARG A N 1
ATOM 3080 C CA . ARG A 1 371 ? -11.547 -4.927 34.880 1.00 88.75 371 ARG A CA 1
ATOM 3081 C C . ARG A 1 371 ? -11.042 -3.757 34.053 1.00 88.75 371 ARG A C 1
ATOM 3083 O O . ARG A 1 371 ? -11.266 -3.706 32.848 1.00 88.75 371 ARG A O 1
ATOM 3090 N N . ARG A 1 372 ? -10.371 -2.825 34.721 1.00 91.19 372 ARG A N 1
ATOM 3091 C CA . ARG A 1 372 ? -9.767 -1.647 34.099 1.00 91.19 372 ARG A CA 1
ATOM 3092 C C . ARG A 1 372 ? -8.275 -1.864 33.983 1.00 91.19 372 ARG A C 1
ATOM 3094 O O . ARG A 1 372 ? -7.664 -2.389 34.911 1.00 91.19 372 ARG A O 1
ATOM 3101 N N . VAL A 1 373 ? -7.716 -1.450 32.860 1.00 91.38 373 VAL A N 1
ATOM 3102 C CA . VAL A 1 373 ? -6.290 -1.577 32.578 1.00 91.38 373 VAL A CA 1
ATOM 3103 C C . VAL A 1 373 ? -5.805 -0.222 32.098 1.00 91.38 373 VAL A C 1
ATOM 3105 O O . VAL A 1 373 ? -6.434 0.398 31.241 1.00 91.38 373 VAL A O 1
ATOM 3108 N N . VAL A 1 374 ? -4.716 0.250 32.693 1.00 92.19 374 VAL A N 1
ATOM 3109 C CA . VAL A 1 374 ? -4.066 1.497 32.296 1.00 92.19 374 VAL A CA 1
ATOM 3110 C C . VAL A 1 374 ? -3.032 1.159 31.238 1.00 92.19 374 VAL A C 1
ATOM 3112 O O . VAL A 1 374 ? -2.170 0.313 31.464 1.00 92.19 374 VAL A O 1
ATOM 3115 N N . LEU A 1 375 ? -3.129 1.822 30.094 1.00 92.88 375 LEU A N 1
ATOM 3116 C CA . LEU A 1 375 ? -2.151 1.749 29.024 1.00 92.88 375 LEU A CA 1
ATOM 3117 C C . LEU A 1 375 ? -1.318 3.030 29.023 1.00 92.88 375 LEU A C 1
ATOM 3119 O O . LEU A 1 375 ? -1.836 4.123 29.279 1.00 92.88 375 LEU A O 1
ATOM 3123 N N . ARG A 1 376 ? -0.032 2.883 28.727 1.00 91.62 376 ARG A N 1
ATOM 3124 C CA . ARG A 1 376 ? 0.951 3.965 28.662 1.00 91.62 376 ARG A CA 1
ATOM 3125 C C . ARG A 1 376 ? 1.355 4.190 27.218 1.00 91.62 376 ARG A C 1
ATOM 3127 O O . ARG A 1 376 ? 1.508 3.228 26.472 1.00 91.62 376 ARG A O 1
ATOM 3134 N N . GLU A 1 377 ? 1.512 5.443 26.823 1.00 87.19 377 GLU A N 1
ATOM 3135 C CA . GLU A 1 377 ? 2.015 5.758 25.493 1.00 87.19 377 GLU A CA 1
ATOM 3136 C C . GLU A 1 377 ? 3.428 5.199 25.299 1.00 87.19 377 GLU A C 1
ATOM 3138 O O . GLU A 1 377 ? 4.290 5.339 26.170 1.00 87.19 377 GLU A O 1
ATOM 3143 N N . VAL A 1 378 ? 3.661 4.578 24.144 1.00 85.38 378 VAL A N 1
ATOM 3144 C CA . VAL A 1 378 ? 4.985 4.083 23.774 1.00 85.38 378 VAL A CA 1
ATOM 3145 C C . VAL A 1 378 ? 5.845 5.220 23.224 1.00 85.38 378 VAL A C 1
ATOM 3147 O O . VAL A 1 378 ? 5.392 6.058 22.448 1.00 85.38 378 VAL A O 1
ATOM 3150 N N . SER A 1 379 ? 7.127 5.239 23.585 1.00 73.62 379 SER A N 1
ATOM 3151 C CA . SER A 1 379 ? 8.045 6.329 23.220 1.00 73.62 379 SER A CA 1
ATOM 3152 C C . SER A 1 379 ? 8.347 6.435 21.719 1.00 73.62 379 SER A C 1
ATOM 3154 O O . SER A 1 379 ? 8.762 7.491 21.251 1.00 73.62 379 SER A O 1
ATOM 3156 N N . TRP A 1 380 ? 8.160 5.352 20.964 1.00 65.31 380 TRP A N 1
ATOM 3157 C CA . TRP A 1 380 ? 8.559 5.233 19.558 1.00 65.31 380 TRP A CA 1
ATOM 3158 C C .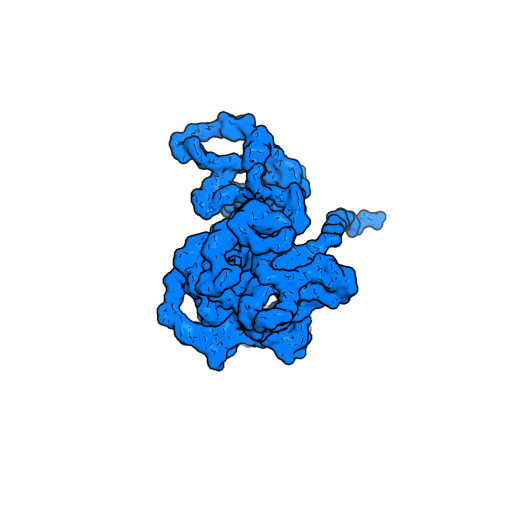 TRP A 1 380 ? 7.405 5.418 18.559 1.00 65.31 380 TRP A C 1
ATOM 3160 O O . TRP A 1 380 ? 7.659 5.517 17.361 1.00 65.31 380 TRP A O 1
ATOM 3170 N N . SER A 1 381 ? 6.151 5.486 19.020 1.00 71.56 381 SER A N 1
ATOM 3171 C CA . SER A 1 381 ? 4.986 5.725 18.162 1.00 71.56 381 SER A CA 1
ATOM 3172 C C . SER A 1 381 ? 3.974 6.626 18.869 1.00 71.56 381 SER A C 1
ATOM 3174 O O . SER A 1 381 ? 3.318 6.182 19.815 1.00 71.56 381 SER A O 1
ATOM 3176 N N . PRO A 1 382 ? 3.796 7.878 18.411 1.00 76.75 382 PRO A N 1
ATOM 3177 C CA . PRO A 1 382 ? 2.836 8.780 19.024 1.00 76.75 382 PRO A CA 1
ATOM 3178 C C . PRO A 1 382 ? 1.413 8.235 18.871 1.00 76.75 382 PRO A C 1
ATOM 3180 O O . PRO A 1 382 ? 1.054 7.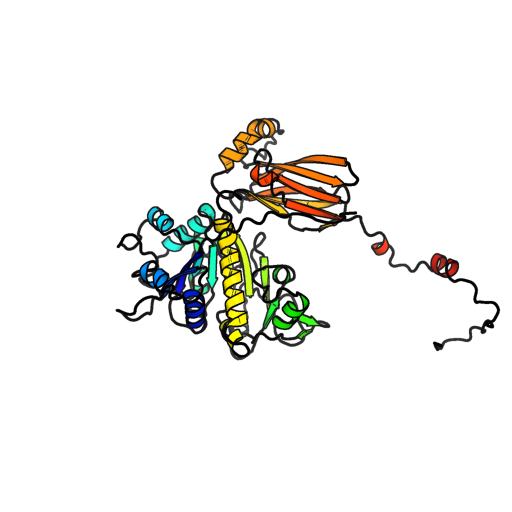696 17.825 1.00 76.75 382 PRO A O 1
ATOM 3183 N N . ASN A 1 383 ? 0.589 8.433 19.898 1.00 81.94 383 ASN A N 1
ATOM 3184 C CA . ASN A 1 383 ? -0.803 7.977 19.983 1.00 81.94 383 ASN A CA 1
ATOM 3185 C C . ASN A 1 383 ? -0.996 6.452 20.034 1.00 81.94 383 ASN A C 1
ATOM 3187 O O . ASN A 1 383 ? -2.143 5.998 19.993 1.00 81.94 383 ASN A O 1
ATOM 3191 N N . LEU A 1 384 ? 0.084 5.679 20.164 1.00 85.12 384 LEU A N 1
ATOM 3192 C CA . LEU A 1 384 ? 0.029 4.252 20.451 1.00 85.12 384 LEU A CA 1
ATOM 3193 C C . LEU A 1 384 ? 0.264 4.027 21.947 1.00 85.12 384 LEU A C 1
ATOM 3195 O O . LEU A 1 384 ? 1.253 4.482 22.512 1.00 85.12 384 LEU A O 1
ATOM 3199 N N . PHE A 1 385 ? -0.650 3.312 22.589 1.00 91.25 385 PHE A N 1
ATOM 3200 C CA . PHE A 1 385 ? -0.627 3.012 24.013 1.00 91.25 385 PHE A CA 1
ATOM 3201 C C . PHE A 1 385 ? -0.546 1.505 24.219 1.00 91.25 385 PHE A C 1
ATOM 3203 O O . PHE A 1 385 ? -1.265 0.753 23.567 1.00 91.25 385 PHE A O 1
ATOM 3210 N N . GLU A 1 386 ? 0.297 1.072 25.146 1.00 92.44 386 GLU A N 1
ATOM 3211 C CA . GLU A 1 386 ? 0.571 -0.326 25.468 1.00 92.44 386 GLU A CA 1
ATOM 3212 C C . GLU A 1 386 ? 0.272 -0.614 26.943 1.00 92.44 386 GLU A C 1
ATOM 3214 O O . GLU A 1 386 ? 0.497 0.218 27.826 1.00 92.44 386 GLU A O 1
ATOM 3219 N N . GLY A 1 387 ? -0.201 -1.825 27.222 1.00 91.69 387 GLY A N 1
ATOM 3220 C CA . GLY A 1 387 ? -0.293 -2.361 28.574 1.00 91.69 387 GLY A CA 1
ATOM 3221 C C . GLY A 1 387 ? -0.578 -3.856 28.577 1.00 91.69 387 GLY A C 1
ATOM 3222 O O . GLY A 1 387 ? -0.833 -4.464 27.538 1.00 91.69 387 GLY A O 1
ATOM 3223 N N . ILE A 1 388 ? -0.503 -4.460 29.761 1.00 91.56 388 ILE A N 1
ATOM 3224 C CA . ILE A 1 388 ? -0.560 -5.914 29.932 1.00 91.56 388 ILE A CA 1
ATOM 3225 C C . ILE A 1 388 ? -1.806 -6.301 30.724 1.00 91.56 388 ILE A C 1
ATOM 3227 O O . ILE A 1 388 ? -2.183 -5.640 31.694 1.00 91.56 388 ILE A O 1
ATOM 3231 N N . VAL A 1 389 ? -2.442 -7.393 30.304 1.00 89.94 389 VAL A N 1
ATOM 3232 C CA . VAL A 1 389 ? -3.594 -7.996 30.972 1.00 89.94 389 VAL A CA 1
ATOM 3233 C C . VAL A 1 389 ? -3.318 -9.469 31.224 1.00 89.94 389 VAL A C 1
ATOM 3235 O O . VAL A 1 389 ? -3.075 -10.224 30.291 1.00 89.94 389 VAL A O 1
ATOM 3238 N N . GLU A 1 390 ? -3.424 -9.913 32.471 1.00 86.31 390 GLU A N 1
ATOM 3239 C CA . GLU A 1 390 ? -3.228 -11.332 32.779 1.00 86.31 390 GLU A CA 1
ATOM 3240 C C . GLU A 1 390 ? -4.415 -12.190 32.298 1.00 86.31 390 GLU A C 1
ATOM 3242 O O . GLU A 1 390 ? -5.597 -11.897 32.571 1.00 86.31 390 GLU A O 1
ATOM 3247 N N . ALA A 1 391 ? -4.119 -13.288 31.601 1.00 85.19 391 ALA A N 1
ATOM 3248 C CA . ALA A 1 391 ? -5.097 -14.276 31.154 1.00 85.19 391 ALA A CA 1
ATOM 3249 C C . ALA A 1 391 ? -5.540 -15.216 32.298 1.00 85.19 391 ALA A C 1
ATOM 3251 O O . ALA A 1 391 ? -5.174 -16.388 32.348 1.00 85.19 391 ALA A O 1
ATOM 3252 N N . ASN A 1 392 ? -6.346 -14.704 33.228 1.00 84.12 392 ASN A N 1
ATOM 3253 C CA . ASN A 1 392 ? -6.649 -15.397 34.492 1.00 84.12 392 ASN A CA 1
ATOM 3254 C C . ASN A 1 392 ? -7.694 -16.514 34.389 1.00 84.12 392 ASN A C 1
ATOM 3256 O O . ASN A 1 392 ? -7.721 -17.411 35.227 1.00 84.12 392 ASN A O 1
ATOM 3260 N N . GLU A 1 393 ? -8.557 -16.476 33.375 1.00 85.31 393 GLU A N 1
ATOM 3261 C CA . GLU A 1 393 ? -9.613 -17.470 33.193 1.00 85.31 393 GLU A CA 1
ATOM 3262 C C . GLU A 1 393 ? -9.834 -17.793 31.710 1.00 85.31 393 GLU A C 1
ATOM 3264 O O . GLU A 1 393 ? -9.699 -16.905 30.863 1.00 85.31 393 GLU A O 1
ATOM 3269 N N . PRO A 1 394 ? -10.194 -19.043 31.366 1.00 85.25 394 PRO A N 1
ATOM 3270 C CA . PRO A 1 394 ? -10.641 -19.381 30.023 1.00 85.25 394 PRO A CA 1
ATOM 3271 C C . PRO A 1 394 ? -11.946 -18.659 29.668 1.00 85.25 394 PRO A C 1
ATOM 3273 O O . PRO A 1 394 ? -12.883 -18.603 30.470 1.00 85.25 394 PRO A O 1
ATOM 3276 N N . GLY A 1 395 ? -12.043 -18.163 28.438 1.00 86.44 395 GLY A N 1
ATOM 3277 C CA . GLY A 1 395 ? -13.231 -17.462 27.958 1.00 86.44 395 GLY A CA 1
ATOM 3278 C C . GLY A 1 395 ? -12.952 -16.515 26.798 1.00 86.44 395 GLY A C 1
ATOM 3279 O O . GLY A 1 395 ? -11.829 -16.415 26.304 1.00 86.44 395 GLY A O 1
ATOM 3280 N N . GLN A 1 396 ? -13.997 -15.818 26.352 1.00 87.38 396 GLN A N 1
ATOM 3281 C CA . GLN A 1 396 ? -13.861 -14.700 25.418 1.00 87.38 396 GLN A CA 1
ATOM 3282 C C . GLN A 1 396 ? -13.802 -13.390 26.190 1.00 87.38 396 GLN A C 1
ATOM 3284 O O . GLN A 1 396 ? -14.571 -13.193 27.129 1.00 87.38 396 GLN A O 1
ATOM 3289 N N . PHE A 1 397 ? -12.930 -12.490 25.759 1.00 89.50 397 PHE A N 1
ATOM 3290 C CA . PHE A 1 397 ? -12.748 -11.181 26.364 1.00 89.50 397 PHE A CA 1
ATOM 3291 C C . PHE A 1 397 ? -12.966 -10.105 25.311 1.00 89.50 397 PHE A C 1
ATOM 3293 O O . PHE A 1 397 ? -12.449 -10.218 24.202 1.00 89.50 397 PHE A O 1
ATOM 3300 N N . ASP A 1 398 ? -13.731 -9.083 25.676 1.00 91.06 398 ASP A N 1
ATOM 3301 C CA . ASP A 1 398 ? -13.936 -7.876 24.882 1.00 91.06 398 ASP A CA 1
ATOM 3302 C C . ASP A 1 398 ? -13.153 -6.721 25.525 1.00 91.06 398 ASP A C 1
ATOM 3304 O O . ASP A 1 398 ? -13.211 -6.545 26.744 1.00 91.06 398 ASP A O 1
ATOM 3308 N N . VAL A 1 399 ? -12.444 -5.933 24.718 1.00 90.44 399 VAL A N 1
ATOM 3309 C CA . VAL A 1 399 ? -11.652 -4.775 25.152 1.00 90.44 399 VAL A CA 1
ATOM 3310 C C . VAL A 1 399 ? -12.088 -3.536 24.388 1.00 90.44 399 VAL A C 1
ATOM 3312 O O . VAL A 1 399 ? -12.229 -3.572 23.166 1.00 90.44 399 VAL A O 1
ATOM 3315 N N . TRP A 1 400 ? -12.280 -2.429 25.100 1.00 92.31 400 TRP A N 1
ATOM 3316 C CA . TRP A 1 400 ? -12.576 -1.130 24.499 1.00 92.31 400 TRP A CA 1
ATOM 3317 C C . TRP A 1 400 ? -12.007 0.019 25.333 1.00 92.31 400 TRP A C 1
ATOM 3319 O O . TRP A 1 400 ? -11.702 -0.139 26.517 1.00 92.31 400 TRP A O 1
ATOM 3329 N N . VAL A 1 401 ? -11.880 1.198 24.724 1.00 91.31 401 VAL A N 1
ATOM 3330 C CA . VAL A 1 401 ? -11.405 2.404 25.411 1.00 91.31 401 VAL A CA 1
ATOM 3331 C C . VAL A 1 401 ? -12.530 2.997 26.248 1.00 91.31 401 VAL A C 1
ATOM 3333 O O . VAL A 1 401 ? -13.645 3.239 25.777 1.00 91.31 401 VAL A O 1
ATOM 3336 N N . ARG A 1 402 ? -12.235 3.244 27.523 1.00 89.31 402 ARG A N 1
ATOM 3337 C CA . ARG A 1 402 ? -13.204 3.777 28.478 1.00 89.31 402 ARG A CA 1
ATOM 3338 C C . ARG A 1 402 ? -13.657 5.180 28.061 1.00 89.31 402 ARG A C 1
ATOM 3340 O O . ARG A 1 402 ? -12.880 5.969 27.541 1.00 89.31 402 ARG A O 1
ATOM 3347 N N . GLY A 1 403 ? -14.928 5.517 28.257 1.00 82.62 403 GLY A N 1
ATOM 3348 C CA . GLY A 1 403 ? -15.426 6.855 27.906 1.00 82.62 403 GLY A CA 1
ATOM 3349 C C . GLY A 1 403 ? -15.422 7.173 26.401 1.00 82.62 403 GLY A C 1
ATOM 3350 O O . GLY A 1 403 ? -15.640 8.324 26.035 1.00 82.62 403 GLY A O 1
ATOM 3351 N N . TYR A 1 404 ? -15.200 6.182 25.531 1.00 85.50 404 TYR A N 1
ATOM 3352 C CA . TYR A 1 404 ? -15.283 6.335 24.080 1.00 85.50 404 TYR A CA 1
ATOM 3353 C C . TYR A 1 404 ? -16.269 5.308 23.498 1.00 85.50 404 TYR A C 1
ATOM 3355 O O . TYR A 1 404 ? -15.920 4.153 23.229 1.00 85.50 404 TYR A O 1
ATOM 3363 N N . GLU A 1 405 ? -17.533 5.724 23.367 1.00 79.38 405 GLU A N 1
ATOM 3364 C CA . GLU A 1 405 ? -18.691 4.848 23.124 1.00 79.38 405 GLU A CA 1
ATOM 3365 C C . GLU A 1 405 ? -18.597 4.081 21.797 1.00 79.38 405 GLU A C 1
ATOM 3367 O O . GLU A 1 405 ? -19.045 2.940 21.703 1.00 79.38 405 GLU A O 1
ATOM 3372 N N . GLU A 1 406 ? -17.974 4.655 20.769 1.00 75.81 406 GLU A N 1
ATOM 3373 C CA . GLU A 1 406 ? -17.767 3.975 19.490 1.00 75.81 406 GLU A CA 1
ATOM 3374 C C . GLU A 1 406 ? -16.873 2.739 19.643 1.00 75.81 406 GLU A C 1
ATOM 3376 O O . GLU A 1 406 ? -17.213 1.685 19.109 1.00 75.81 406 GLU A O 1
ATOM 3381 N N . SER A 1 407 ? -15.801 2.813 20.444 1.00 81.12 407 SER A N 1
ATOM 3382 C CA . SER A 1 407 ? -14.950 1.637 20.701 1.00 81.12 407 SER A CA 1
ATOM 3383 C C . SER A 1 407 ? -15.695 0.539 21.462 1.00 81.12 407 SER A C 1
ATOM 3385 O O . SER A 1 407 ? -15.413 -0.643 21.291 1.00 81.12 407 SER A O 1
ATOM 3387 N N . ARG A 1 408 ? -16.698 0.912 22.267 1.00 83.38 408 ARG A N 1
ATOM 3388 C CA . ARG A 1 408 ? -17.545 -0.032 23.001 1.00 83.38 408 ARG A CA 1
ATOM 3389 C C . ARG A 1 408 ? -18.557 -0.740 22.098 1.00 83.38 408 ARG A C 1
ATOM 3391 O O . ARG A 1 408 ? -18.910 -1.886 22.369 1.00 83.38 408 ARG A O 1
ATOM 3398 N N . LYS A 1 409 ? -19.032 -0.081 21.035 1.00 80.19 409 LYS A N 1
ATOM 3399 C CA . LYS A 1 409 ? -19.939 -0.687 20.040 1.00 80.19 409 LYS A CA 1
ATOM 3400 C C . LYS A 1 409 ? -19.239 -1.773 19.221 1.00 80.19 409 LYS A C 1
ATOM 3402 O O . LYS A 1 409 ? -19.872 -2.770 18.875 1.00 80.19 409 LYS A O 1
ATOM 3407 N N . THR A 1 410 ? -17.948 -1.599 18.949 1.00 75.06 410 THR A N 1
ATOM 3408 C CA . THR A 1 410 ? -17.104 -2.552 18.214 1.00 75.06 410 THR A CA 1
ATOM 3409 C C . THR A 1 410 ? -15.858 -2.914 19.031 1.00 75.06 410 THR A C 1
ATOM 3411 O O . THR A 1 410 ? -14.760 -2.475 18.687 1.00 75.06 410 THR A O 1
ATOM 3414 N N . PRO A 1 411 ? -16.002 -3.683 20.127 1.00 85.50 411 PRO A N 1
ATOM 3415 C CA . PRO A 1 411 ? -14.877 -3.999 20.993 1.00 85.50 411 PRO A CA 1
ATOM 3416 C C . PRO A 1 411 ? -13.935 -5.006 20.329 1.00 85.50 411 PRO A C 1
ATOM 3418 O O . PRO A 1 411 ? -14.374 -5.903 19.598 1.00 85.50 411 PRO A O 1
ATOM 3421 N N . HIS A 1 412 ? -12.645 -4.900 20.636 1.00 86.00 412 HIS A N 1
ATOM 3422 C CA . HIS A 1 412 ? -11.655 -5.895 20.237 1.00 86.00 412 HIS A CA 1
ATOM 3423 C C . HIS A 1 412 ? -11.845 -7.184 21.025 1.00 86.00 412 HIS A C 1
ATOM 3425 O O . HIS A 1 412 ? -12.058 -7.136 22.235 1.00 86.00 412 HIS A O 1
ATOM 3431 N N . ARG A 1 413 ? -11.746 -8.338 20.359 1.00 87.31 413 ARG A N 1
ATOM 3432 C CA . ARG A 1 413 ? -12.006 -9.639 20.982 1.00 87.31 413 ARG A CA 1
ATOM 3433 C C . ARG A 1 413 ? -10.801 -10.563 20.914 1.00 87.31 413 ARG A C 1
ATOM 3435 O O . ARG A 1 413 ? -10.311 -10.871 19.831 1.00 87.31 413 ARG A O 1
ATOM 3442 N N . TYR A 1 414 ? -10.429 -11.115 22.065 1.00 84.69 414 TYR A N 1
ATOM 3443 C CA . TYR A 1 414 ? -9.457 -12.203 22.177 1.00 84.69 414 TYR A CA 1
ATOM 3444 C C . TYR A 1 414 ? -10.032 -13.376 22.982 1.00 84.69 414 TYR A C 1
ATOM 3446 O O . TYR A 1 414 ? -11.045 -13.251 23.674 1.00 84.69 414 TYR A O 1
ATOM 3454 N N . THR A 1 415 ? -9.426 -14.557 22.847 1.00 86.75 415 THR A N 1
ATOM 3455 C CA . THR A 1 415 ? -9.862 -15.778 23.546 1.00 86.75 415 THR A CA 1
ATOM 3456 C C . THR A 1 415 ? -8.743 -16.323 24.419 1.00 86.75 415 THR A C 1
ATOM 3458 O O . THR A 1 415 ? -7.619 -16.471 23.952 1.00 86.75 415 THR A O 1
ATOM 3461 N N . VAL A 1 416 ? -9.060 -16.686 25.657 1.00 86.50 416 VAL A N 1
ATOM 3462 C CA . VAL A 1 416 ? -8.165 -17.454 26.526 1.00 86.50 416 VAL A CA 1
ATOM 3463 C C . VAL A 1 416 ? -8.642 -18.900 26.534 1.00 86.50 416 VAL A C 1
ATOM 3465 O O . VAL A 1 416 ? -9.804 -19.180 26.839 1.00 86.50 416 VAL A O 1
ATOM 3468 N N . ILE A 1 417 ? -7.761 -19.824 26.170 1.00 86.31 417 ILE A N 1
ATOM 3469 C CA . ILE A 1 417 ? -8.035 -21.258 26.170 1.00 86.31 417 ILE A CA 1
ATOM 3470 C C . ILE A 1 417 ? -7.509 -21.898 27.451 1.00 86.31 417 ILE A C 1
ATOM 3472 O O . ILE A 1 417 ? -6.434 -21.555 27.945 1.00 86.31 417 ILE A O 1
ATOM 3476 N N . ALA A 1 418 ? -8.276 -22.852 27.981 1.00 75.75 418 ALA A N 1
ATOM 3477 C CA . ALA A 1 418 ? -7.816 -23.676 29.086 1.00 75.75 418 ALA A CA 1
ATOM 3478 C C . ALA A 1 418 ? -6.546 -24.436 28.664 1.00 75.75 418 ALA A C 1
ATOM 3480 O O . ALA A 1 418 ? -6.460 -24.882 27.514 1.00 75.75 418 ALA A O 1
ATOM 3481 N N . PRO A 1 419 ? -5.567 -24.597 29.566 1.00 64.06 419 PRO A N 1
ATOM 3482 C CA . PRO A 1 419 ? -4.380 -25.375 29.266 1.00 64.06 419 PRO A CA 1
ATOM 3483 C C . PRO A 1 419 ? -4.805 -26.806 28.926 1.00 64.06 419 PRO A C 1
ATOM 3485 O O . PRO A 1 419 ? -5.473 -27.477 29.714 1.00 64.06 419 PRO A O 1
ATOM 3488 N N . VAL A 1 420 ? -4.444 -27.265 27.728 1.00 57.78 420 VAL A N 1
ATOM 3489 C CA . VAL A 1 420 ? -4.688 -28.643 27.299 1.00 57.78 420 VAL A CA 1
ATOM 3490 C C . VAL A 1 420 ? -3.797 -29.543 28.152 1.00 57.78 420 VAL A C 1
ATOM 3492 O O . VAL A 1 420 ? -2.578 -29.573 27.981 1.00 57.78 420 VAL A O 1
ATOM 3495 N N . ALA A 1 421 ? -4.403 -30.259 29.100 1.00 51.59 421 ALA A N 1
ATOM 3496 C CA . ALA A 1 421 ? -3.695 -31.135 30.033 1.00 51.59 421 ALA A CA 1
ATOM 3497 C C . ALA A 1 421 ? -2.917 -32.272 29.333 1.00 51.59 421 ALA A C 1
ATOM 3499 O O . ALA A 1 421 ? -1.981 -32.818 29.915 1.00 51.59 421 ALA A O 1
ATOM 3500 N N . GLU A 1 422 ? -3.242 -32.592 28.077 1.00 46.69 422 GLU A N 1
ATOM 3501 C CA . GLU A 1 422 ? -2.615 -33.680 27.311 1.00 46.69 422 GLU A CA 1
ATOM 3502 C C . GLU A 1 422 ? -1.163 -33.406 26.878 1.00 46.69 422 GLU A C 1
ATOM 3504 O O . GLU A 1 422 ? -0.461 -34.339 26.506 1.00 46.69 422 GLU A O 1
ATOM 3509 N N . LEU A 1 423 ? -0.656 -32.170 26.976 1.00 50.31 423 LEU A N 1
ATOM 3510 C CA . LEU A 1 423 ? 0.715 -31.845 26.541 1.00 50.31 423 LEU A CA 1
ATOM 3511 C C . LEU A 1 423 ? 1.773 -31.879 27.654 1.00 50.31 423 LEU A C 1
ATOM 3513 O O . LEU A 1 423 ? 2.958 -31.724 27.366 1.00 50.31 423 LEU A O 1
ATOM 3517 N N . ARG A 1 424 ? 1.390 -32.101 28.920 1.00 47.00 424 ARG A N 1
ATOM 3518 C CA . ARG A 1 424 ? 2.366 -32.266 30.018 1.00 47.00 424 ARG A CA 1
ATOM 3519 C C . ARG A 1 424 ? 2.791 -33.709 30.252 1.00 47.00 424 ARG A C 1
ATOM 3521 O O . ARG A 1 424 ? 3.829 -33.924 30.870 1.00 47.00 424 ARG A O 1
ATOM 3528 N N . ASN A 1 425 ? 2.029 -34.684 29.760 1.00 48.81 425 ASN A N 1
ATOM 3529 C CA . ASN A 1 425 ? 2.345 -36.092 29.953 1.00 48.81 425 ASN A CA 1
ATOM 3530 C C . ASN A 1 425 ? 2.465 -36.797 28.598 1.00 48.81 425 ASN A C 1
ATOM 3532 O O . ASN A 1 425 ? 1.520 -37.391 28.099 1.00 48.81 425 ASN A O 1
ATOM 3536 N N . LEU A 1 426 ? 3.665 -36.741 28.013 1.00 51.50 426 LEU A N 1
ATOM 3537 C CA . LEU A 1 426 ? 4.040 -37.536 26.835 1.00 51.50 426 LEU A CA 1
ATOM 3538 C C . LEU A 1 426 ? 4.260 -39.026 27.173 1.00 51.50 426 LEU A C 1
ATOM 3540 O O . LEU A 1 426 ? 4.746 -39.787 26.338 1.00 51.50 426 LEU A O 1
ATOM 3544 N N . THR A 1 427 ? 3.942 -39.460 28.398 1.00 54.38 427 THR A N 1
ATOM 3545 C CA . THR A 1 427 ? 4.042 -40.866 28.788 1.00 54.38 427 THR A CA 1
ATOM 3546 C C . THR A 1 427 ? 2.736 -41.585 28.464 1.00 54.38 427 THR A C 1
ATOM 3548 O O . THR A 1 427 ? 1.651 -41.156 28.855 1.00 54.38 427 THR A O 1
ATOM 3551 N N . LEU A 1 428 ? 2.838 -42.686 27.715 1.00 51.25 428 LEU A N 1
ATOM 3552 C CA . LEU A 1 428 ? 1.709 -43.578 27.468 1.00 51.25 428 LEU A CA 1
ATOM 3553 C C . LEU A 1 428 ? 1.182 -44.126 28.803 1.00 51.25 428 LEU A C 1
ATOM 3555 O O . LEU A 1 428 ? 1.907 -44.821 29.517 1.00 51.25 428 LEU A O 1
ATOM 3559 N N . ASP A 1 429 ? -0.095 -43.881 29.104 1.00 62.75 429 ASP A N 1
ATOM 3560 C CA . ASP A 1 429 ? -0.796 -44.517 30.223 1.00 62.75 429 ASP A CA 1
ATOM 3561 C C . ASP A 1 429 ? -1.128 -45.978 29.879 1.00 62.75 429 ASP A C 1
ATOM 3563 O O . ASP A 1 429 ? -2.246 -46.343 29.499 1.00 62.75 429 ASP A O 1
ATOM 3567 N N . PHE A 1 430 ? -0.111 -46.832 30.003 1.00 56.12 430 PHE A N 1
ATOM 3568 C CA . PHE A 1 430 ? -0.234 -48.276 29.814 1.00 56.12 430 PHE A CA 1
ATOM 3569 C C . PHE A 1 430 ? -1.297 -48.892 30.727 1.00 56.12 430 PHE A C 1
ATOM 3571 O O . PHE A 1 430 ? -1.959 -49.850 30.334 1.00 56.12 430 PHE A O 1
ATOM 3578 N N . THR A 1 431 ? -1.483 -48.351 31.930 1.00 60.69 431 THR A N 1
ATOM 3579 C CA . THR A 1 431 ? -2.418 -48.887 32.924 1.00 60.69 431 THR A CA 1
ATOM 3580 C C . THR A 1 431 ? -3.860 -48.612 32.506 1.00 60.69 431 THR A C 1
ATOM 3582 O O . THR A 1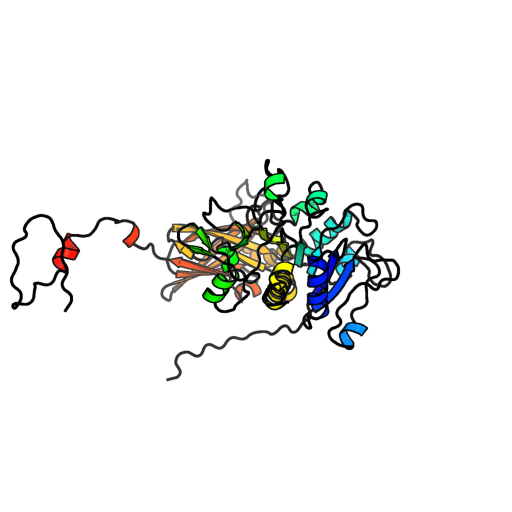 431 ? -4.685 -49.526 32.499 1.00 60.69 431 THR A O 1
ATOM 3585 N N . GLY A 1 432 ? -4.147 -47.382 32.070 1.00 61.44 432 GLY A N 1
ATOM 3586 C CA . GLY A 1 432 ? -5.442 -46.986 31.522 1.00 61.44 432 GLY A CA 1
ATOM 3587 C C . GLY A 1 432 ? -5.773 -47.692 30.206 1.00 61.44 432 GLY A C 1
ATOM 3588 O O . GLY A 1 432 ? -6.905 -48.145 30.021 1.00 61.44 432 GLY A O 1
ATOM 3589 N N . MET A 1 433 ? -4.789 -47.875 29.318 1.00 59.88 433 MET A N 1
ATOM 3590 C CA . MET A 1 433 ? -4.972 -48.660 28.089 1.00 59.88 433 MET A CA 1
ATOM 3591 C C . MET A 1 433 ? -5.251 -50.138 28.386 1.00 59.88 433 MET A C 1
ATOM 3593 O O . MET A 1 433 ? -6.156 -50.716 27.789 1.00 59.88 433 MET A O 1
ATOM 3597 N N . LYS A 1 434 ? -4.541 -50.742 29.347 1.00 58.06 434 LYS A N 1
ATOM 3598 C CA . LYS A 1 434 ? -4.746 -52.140 29.758 1.00 58.06 434 LYS A CA 1
ATOM 3599 C C . LYS A 1 434 ? -6.090 -52.350 30.463 1.00 58.06 434 LYS A C 1
ATOM 3601 O O . LYS A 1 434 ? -6.690 -53.405 30.307 1.00 58.06 434 LYS A O 1
ATOM 3606 N N . ALA A 1 435 ? -6.589 -51.344 31.182 1.00 58.56 435 ALA A N 1
ATOM 3607 C CA . ALA A 1 435 ? -7.914 -51.372 31.804 1.00 58.56 435 ALA A CA 1
ATOM 3608 C C . ALA A 1 435 ? -9.064 -51.206 30.791 1.00 58.56 435 ALA A C 1
ATOM 3610 O O . ALA A 1 435 ? -10.162 -51.710 31.021 1.00 58.56 435 ALA A O 1
ATOM 3611 N N . ARG A 1 436 ? -8.823 -50.502 29.675 1.00 55.16 436 ARG A N 1
ATOM 3612 C CA . ARG A 1 436 ? -9.802 -50.295 28.590 1.00 55.16 436 ARG A CA 1
ATOM 3613 C C . ARG A 1 436 ? -9.740 -51.353 27.489 1.00 55.16 436 ARG A C 1
ATOM 3615 O O . ARG A 1 436 ? -10.670 -51.428 26.687 1.00 55.16 436 ARG A O 1
ATOM 3622 N N . ALA A 1 437 ? -8.689 -52.171 27.456 1.00 57.09 437 ALA A N 1
ATOM 3623 C CA . ALA A 1 437 ? -8.643 -53.385 26.656 1.00 57.09 437 ALA A CA 1
ATOM 3624 C C . ALA A 1 437 ? -9.724 -54.346 27.176 1.00 57.09 437 ALA A C 1
ATOM 3626 O O . ALA A 1 437 ? -9.571 -55.024 28.191 1.00 57.09 437 ALA A O 1
ATOM 3627 N N . THR A 1 438 ? -10.872 -54.336 26.507 1.00 51.75 438 THR A N 1
ATOM 3628 C CA . THR A 1 438 ? -11.975 -55.258 26.766 1.00 51.75 438 THR A CA 1
ATOM 3629 C C . THR A 1 438 ? -11.495 -56.689 26.527 1.00 51.75 438 THR A C 1
ATOM 3631 O O . THR A 1 438 ? -10.756 -56.951 25.578 1.00 51.75 438 THR A O 1
ATOM 3634 N N . LYS A 1 439 ? -11.888 -57.618 27.412 1.00 58.06 439 LYS A N 1
ATOM 3635 C CA . LYS A 1 439 ? -11.633 -59.055 27.231 1.00 58.06 439 LYS A CA 1
ATOM 3636 C C . LYS A 1 439 ? -12.079 -59.473 25.829 1.00 58.06 439 LYS A C 1
ATOM 3638 O O . LYS A 1 439 ? -13.190 -59.131 25.420 1.00 58.06 439 LYS A O 1
ATOM 3643 N N . LEU A 1 440 ? -11.219 -60.217 25.134 1.00 53.22 440 LEU A N 1
ATOM 3644 C CA . LEU A 1 440 ? -11.538 -60.840 23.853 1.00 53.22 440 LEU A CA 1
ATOM 3645 C C . LEU A 1 440 ? -12.885 -61.584 23.953 1.00 53.22 440 LEU A C 1
ATOM 3647 O O . LEU A 1 440 ? -13.141 -62.239 24.971 1.00 53.22 440 LEU A O 1
ATOM 3651 N N . PRO A 1 441 ? -13.762 -61.484 22.937 1.00 53.09 441 PRO A N 1
ATOM 3652 C CA . PRO A 1 441 ? -14.997 -62.257 22.896 1.00 53.09 441 PRO A CA 1
ATOM 3653 C C . PRO A 1 441 ? -14.705 -63.760 23.074 1.00 53.09 441 PRO A C 1
ATOM 3655 O O . PRO A 1 441 ? -13.682 -64.223 2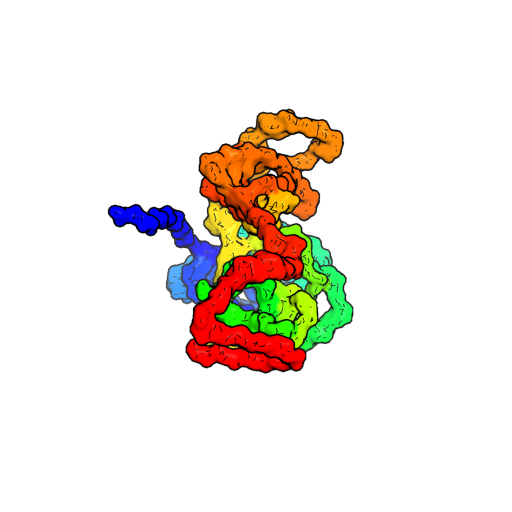2.569 1.00 53.09 441 PRO A O 1
ATOM 3658 N N . PRO A 1 442 ? -15.601 -64.552 23.701 1.00 53.84 442 PRO A N 1
ATOM 3659 C CA . PRO A 1 442 ? -15.350 -65.955 24.080 1.00 53.84 442 PRO A CA 1
ATOM 3660 C C . PRO A 1 442 ? -15.013 -66.924 22.932 1.00 53.84 442 PRO A C 1
ATOM 3662 O O . PRO A 1 442 ? -14.789 -68.104 23.177 1.00 53.84 442 PRO A O 1
ATOM 3665 N N . GLN A 1 443 ? -15.043 -66.456 21.682 1.00 53.16 443 GLN A N 1
ATOM 3666 C CA . GLN A 1 443 ? -14.876 -67.256 20.469 1.00 53.16 443 GLN A CA 1
ATOM 3667 C C . GLN A 1 443 ? -13.471 -67.152 19.852 1.00 53.16 443 GLN A C 1
ATOM 3669 O O . GLN A 1 443 ? -13.208 -67.807 18.847 1.00 53.16 443 GLN A O 1
ATOM 3674 N N . HIS A 1 444 ? -12.562 -66.364 20.435 1.00 51.09 444 HIS A N 1
ATOM 3675 C CA . HIS A 1 444 ? -11.188 -66.235 19.947 1.00 51.09 444 HIS A CA 1
ATOM 3676 C C . HIS A 1 444 ? -10.192 -66.808 20.959 1.00 51.09 444 HIS A C 1
ATOM 3678 O O . HIS A 1 444 ? -10.180 -66.406 22.120 1.00 51.09 444 HIS A O 1
ATOM 3684 N N . ALA A 1 445 ? -9.367 -67.758 20.512 1.00 53.75 445 ALA A N 1
ATOM 3685 C CA . ALA A 1 445 ? -8.310 -68.353 21.324 1.00 53.75 445 ALA A CA 1
ATOM 3686 C C . ALA A 1 445 ? -7.174 -67.346 21.581 1.00 53.75 445 ALA A C 1
ATOM 3688 O O . ALA A 1 445 ? -6.771 -66.615 20.673 1.00 53.75 445 ALA A O 1
ATOM 3689 N N . GLU A 1 446 ? -6.649 -67.332 22.809 1.00 48.78 446 GLU A N 1
ATOM 3690 C CA . GLU A 1 446 ? -5.396 -66.648 23.140 1.00 48.78 446 GLU A CA 1
ATOM 3691 C C . GLU A 1 446 ? -4.238 -67.353 22.422 1.00 48.78 446 GLU A C 1
ATOM 3693 O O . GLU A 1 446 ? -4.085 -68.570 22.518 1.00 48.78 446 GLU A O 1
ATOM 3698 N N . PHE A 1 447 ? -3.433 -66.593 21.679 1.00 47.41 447 PHE A N 1
ATOM 3699 C CA . PHE A 1 447 ? -2.182 -67.095 21.121 1.00 47.41 447 PHE A CA 1
ATOM 3700 C C . PHE A 1 447 ? -1.049 -66.845 22.111 1.00 47.41 447 PHE A C 1
ATOM 3702 O O . PHE A 1 447 ? -0.901 -65.729 22.614 1.00 47.41 447 PHE A O 1
ATOM 3709 N N . ASP A 1 448 ? -0.223 -67.866 22.335 1.00 43.78 448 ASP A N 1
ATOM 3710 C CA . ASP A 1 448 ? 1.017 -67.706 23.082 1.00 43.78 448 ASP A CA 1
ATOM 3711 C C . ASP A 1 448 ? 1.947 -66.735 22.351 1.00 43.78 448 ASP A C 1
ATOM 3713 O O . ASP A 1 448 ? 2.262 -66.880 21.166 1.00 43.78 448 ASP A O 1
ATOM 3717 N N . TYR A 1 449 ? 2.377 -65.722 23.095 1.00 43.00 449 TYR A N 1
ATOM 3718 C CA . TYR A 1 449 ? 3.305 -64.703 22.642 1.00 43.00 449 TYR A CA 1
ATOM 3719 C C . TYR A 1 449 ? 4.678 -65.347 22.410 1.00 43.00 449 TYR A C 1
ATOM 3721 O O . TYR A 1 449 ? 5.421 -65.590 23.359 1.00 43.00 449 TYR A O 1
ATOM 3729 N N . GLN A 1 450 ? 5.019 -65.634 21.151 1.00 43.22 450 GLN A N 1
ATOM 3730 C CA . GLN A 1 450 ? 6.380 -65.996 20.759 1.00 43.22 450 GLN A CA 1
ATOM 3731 C C . GLN A 1 450 ? 7.068 -64.831 20.050 1.00 43.22 450 GLN A C 1
ATOM 3733 O O . GLN A 1 450 ? 6.518 -64.194 19.151 1.00 43.22 450 GLN A O 1
ATOM 3738 N N . ASP A 1 451 ? 8.281 -64.564 20.521 1.00 43.28 451 ASP A N 1
ATOM 3739 C CA . ASP A 1 451 ? 9.185 -63.480 20.166 1.00 43.28 451 ASP A CA 1
ATOM 3740 C C . ASP A 1 451 ? 9.084 -62.944 18.723 1.00 43.28 451 ASP A C 1
ATOM 3742 O O . ASP A 1 451 ? 9.477 -63.576 17.742 1.00 43.28 451 ASP A O 1
ATOM 3746 N N . GLY A 1 452 ? 8.704 -61.667 18.618 1.00 49.66 452 GLY A N 1
ATOM 3747 C CA . GLY A 1 452 ? 9.452 -60.739 17.768 1.00 49.66 452 GLY A CA 1
ATOM 3748 C C . GLY A 1 452 ? 8.982 -60.464 16.337 1.00 49.66 452 GLY A C 1
ATOM 3749 O O . GLY A 1 452 ? 9.707 -59.752 15.641 1.00 49.66 452 GLY A O 1
ATOM 3750 N N . LYS A 1 453 ? 7.810 -60.912 15.855 1.00 36.56 453 LYS A N 1
ATOM 3751 C CA . LYS A 1 453 ? 7.300 -60.486 14.523 1.00 36.56 453 LYS A CA 1
ATOM 3752 C C . LYS A 1 453 ? 5.788 -60.196 14.482 1.00 36.56 453 LYS A C 1
ATOM 3754 O O . LYS A 1 453 ? 4.974 -61.008 14.899 1.00 36.56 453 LYS A O 1
ATOM 3759 N N . ARG A 1 454 ? 5.430 -59.016 13.947 1.00 44.03 454 ARG A N 1
ATOM 3760 C CA . ARG A 1 454 ? 4.057 -58.493 13.747 1.00 44.03 454 ARG A CA 1
ATOM 3761 C C . ARG A 1 454 ? 3.334 -59.183 12.583 1.00 44.03 454 ARG A C 1
ATOM 3763 O O . ARG A 1 454 ? 3.946 -59.279 11.524 1.00 44.03 454 ARG A O 1
ATOM 3770 N N . VAL A 1 455 ? 2.027 -59.460 12.706 1.00 32.91 455 VAL A N 1
ATOM 3771 C CA . VAL A 1 455 ? 1.078 -59.572 11.570 1.00 32.91 455 VAL A CA 1
ATOM 3772 C C . VAL A 1 455 ? -0.345 -59.166 12.009 1.00 32.91 455 VAL A C 1
ATOM 3774 O O . VAL A 1 455 ? -0.766 -59.486 13.116 1.00 32.91 455 VAL A O 1
ATOM 3777 N N . TYR A 1 456 ? -1.062 -58.442 11.141 1.00 41.56 456 TYR A N 1
ATOM 3778 C CA . TYR A 1 456 ? -2.468 -58.023 11.274 1.00 41.56 456 TYR A CA 1
ATOM 3779 C C . TYR A 1 456 ? -3.420 -59.039 10.625 1.00 41.56 456 TYR A C 1
ATOM 3781 O O . TYR A 1 456 ? -3.044 -59.679 9.646 1.00 41.56 456 TYR A O 1
ATOM 3789 N N . LEU A 1 457 ? -4.686 -59.071 11.053 1.00 30.59 457 LEU A N 1
ATOM 3790 C CA . LEU A 1 457 ? -5.799 -59.568 10.236 1.00 30.59 457 LEU A CA 1
ATOM 3791 C C . LEU A 1 457 ? -6.999 -58.620 10.379 1.00 30.59 457 LEU A C 1
ATOM 3793 O O . LEU A 1 457 ? -7.558 -58.477 11.463 1.00 30.59 457 LEU A O 1
ATOM 3797 N N . MET A 1 458 ? -7.345 -57.951 9.275 1.00 33.97 458 MET A N 1
ATOM 3798 C CA . MET A 1 458 ? -8.676 -57.390 9.046 1.00 33.97 458 MET A CA 1
ATOM 3799 C C . MET A 1 458 ? -9.529 -58.481 8.397 1.00 33.97 458 MET A C 1
ATOM 3801 O O . MET A 1 458 ? -9.136 -59.023 7.363 1.00 33.97 458 MET A O 1
ATOM 3805 N N . THR A 1 459 ? -10.696 -58.738 8.972 1.00 37.47 459 THR A N 1
ATOM 3806 C CA . THR A 1 459 ? -11.882 -59.241 8.268 1.00 37.47 459 THR A CA 1
ATOM 3807 C C . THR A 1 459 ? -13.075 -58.466 8.767 1.00 37.47 459 THR A C 1
ATOM 3809 O O . THR A 1 459 ? -13.162 -58.320 10.010 1.00 37.47 459 THR A O 1
#